Protein 9GN5 (pdb70)

B-factor: mean 66.84, std 16.95, range [38.08, 142.39]

InterPro domains:
  IPR006091 Acyl-CoA dehydrogenase/oxidase, middle domain [PF02770] (150-243)
  IPR009075 Acyl-CoA dehydrogenase/oxidase, C-terminal [PF00441] (276-408)
  IPR009100 Acyl-CoA dehydrogenase/oxidase, N-terminal and middle domain superfamily [SSF56645] (39-253)
  IPR013786 Acyl-CoA dehydrogenase/oxidase, N-terminal [PF02771] (40-125)
  IPR036250 Acyl-CoA dehydrogenase-like, C-terminal [SSF47203] (275-408)
  IPR037069 Acyl-CoA dehydrogenase/oxidase, N-terminal domain superfamily [G3DSA:1.10.540.10] (30-146)
  IPR046373 Acyl-CoA oxidase/dehydrogenase, middle domain superfamily [G3DSA:2.40.110.10] (147-255)

Sequence (532 aa):
TSFLEQLYVGRFRWDLIHPFPRQDEADRRVGDEVIAQLRQLIEDRVDPDVVDREARLPDGLVDELQKHGFLKARLGAEFGGLGLSHMNLFRLIEAAASWSVPVALVMAIENSVGVGPMHAHLPAGPLRDLVEARLRAGTVSGTADTEPAGAANHRRFTTATPTEDGTGYLLNGEKLHVGNAPIAEVLIVSASVVEDGVEHRRMFIVDTDSPGLRITARHEFMGVKGFPNGGMVFDNVFVPNERMVTAVAMVIVGRRLHMIVAPSLAIARQCLGWSREFVRARSIDGRPLGEYEEIQRRLAESAADVFAIEAIAEWSLLCWYEQSAAKNIGSVLGWRVAERTMSLLAGEGYETASSKSARGAARPFPLERALRDVRNFRISGGIDFQLDYWTSTIAIFTYYYPDPDNLAEIEANQVDLDSLVGSGLSERNERHLRHAAEQARKFSRLCRELSQRYPDLAALSEHERKLILIGQLSNELLAVALVLARAARLAGDGQDRAQALADVFCTGAGHRIADIWHQLAEEETPDYRSAAA

Solvent-accessible surface area: 24248 Å² total; per-residue (Å²): 126,16,1,1,51,24,0,2,17,3,82,19,63,3,90,57,1,47,99,1,35,108,22,94,138,53,40,103,146,74,1,69,119,15,16,61,98,0,98,127,9,1,92,114,94,4,79,19,33,52,5,16,145,117,34,143,21,48,139,28,2,30,93,30,1,29,151,86,3,3,5,16,0,98,22,28,93,139,12,46,13,61,50,7,39,53,10,1,0,4,30,0,0,14,1,0,6,30,80,6,7,8,0,0,10,0,0,0,20,3,7,5,13,0,2,5,31,9,18,79,111,11,78,100,28,90,16,61,90,46,4,26,49,47,3,142,88,20,5,12,0,0,58,0,52,40,8,79,62,27,56,64,58,161,116,19,97,1,49,1,63,83,26,190,107,46,73,1,29,52,0,47,23,92,1,56,86,4,10,0,2,51,64,10,74,2,0,5,0,15,0,1,3,89,86,162,76,78,48,62,88,91,85,0,2,2,21,36,123,18,121,20,17,115,97,95,39,195,40,113,74,113,3,7,48,12,23,16,10,0,2,4,44,3,69,83,0,92,2,40,63,80,33,39,30,122,110,104,33,35,64,32,24,0,47,0,2,33,5,0,0,0,0,4,0,7,0,93,64,0,15,33,26,1,76,85,6,9,162,69,102,64,86,140,80,113,61,19,27,86,60,114,91,25,89,129,72,32,34,64,3,8,0,9,9,9,2,0,27,0,1,1,30,28,3,16,48,111,160,63,9,23,39,5,0,0,9,12,0,0,34,6,0,75,64,0,0,71,40,0,29,73,19,2,56,58,22,0,177,42,58,11,30,48,0,68,93,145,66,23,92,34,56,32,24,0,26,34,6,34,42,5,0,74,34,0,35,90,48,33,23,67,22,110,44,18,12,25,80,27,0,12,114,13,0,0,60,60,2,48,119,77,5,154,13,57,81,34,4,142,68,69,105,43,85,68,115,50,10,114,55,18,59,15,42,147,117,0,65,124,36,1,97,93,4,4,56,37,0,7,92,0,0,93,24,0,43,106,17,11,114,172,34,124,86,56,66,41,1,31,131,70,97,168,68,0,24,6,0,0,66,0,0,15,22,0,0,7,6,0,0,0,0,0,20,0,4,72,16,16,66,74,65,86,118,151,3,29,59,24,0,26,47,7,4,53,23,0,36,127,55,12,59,78,8,58,145,70,16,79,98,177,159,97,91,101,125,189,76,87,92,122

Secondary structure (DSSP, 8-state):
--HHHHHHTT---HHHHSSPP---HHHHHHHHHHHHHHHHHHHHH--HHHHHHHTBPPTTHHHHHHHTTTTSTTS-GGGT-----HHHHHHHHHHHHTT-HHHHHHHHHHHHTSHHHHGGGSPSSHHHHHHHHHHHH---EEEE---TT-TT-SS---EEEEPTTSSEEEEEEEEEEEETGGG-SEEEEEEEEEETTEEEEEEEEEETT-TTEEEEEE---SS-TB--EEEEEEEEEEEEGGGB---THHHHHHHIIIIIHHHHHHHHHHHHHHHHHHHH-EETTEEGGGSHHHHHHHHHHHHHHHHHHHHHHHHHH--HHHHHHHHHHHHHHHHHHHHHHHHHHHHHHS-HHHHHHTT-S----HHHHHHHHGGGGTTTS-HHHHHHHHHHHHTGGGTSS--TTHHHHHTT----GGGSS----HHHHHHHHHHHHHHHHHHHHHHHHHHH-S-HHHHTT-HHHHHHHHHHHHHHHHHHHHHHHHHHHHHTT-THHHHHHHHHHHHHHHHHHHHHHHHT--S---HHHHH-

Radius of gyration: 24.47 Å; Cα contacts (8 Å, |Δi|>4): 900; chains: 1; bounding box: 73×55×64 Å

Nearest PDB structures (foldseek):
  2vig-assembly1_A  TM=8.887E-01  e=1.364E-17  Homo sapiens
  7y0a-assembly1_A  TM=8.589E-01  e=2.409E-17  Homo sapiens
  5lnx-assembly2_E  TM=8.420E-01  e=1.489E-17  Bacillus subtilis subsp. subtilis str. 168
  3oib-assembly1_A  TM=8.433E-01  e=7.635E-16  Mycolicibacterium smegmatis MC2 155
  3r7k-assembly1_D  TM=8.119E-01  e=5.150E-16  Mycobacteroides abscessus ATCC 19977

Foldseek 3Di:
DDQLLCLLQLFRPLVQCPLPDDDDPVLVVLLVVVLVVVCVLCVVQPDQQCCQVVLAHDPCSLVVCQVCQLLLACPDVLLPHVNHALLSLLVSLLSVLLRHNLRSLQSLQSHQVFLNVVLVVFDDDDQSVVSSVCSSVGFGEWEFQAAPVGNPDPDDPFAWEADPVRFWTFTFGKGFFIFCLVVGQWYFYWHWYQDPHRTDIWTFTGGCPFPQKDQPDFDDALASRRGGTTMIGRDRRTGGPSRIGPDCQSVLSSLSSNFQSSLLSLLVLLLVLLCVLQQPDADPPHRNCVDPVSVLLSLLSLLLSLLSVLLSSCSRVHGLSSLLSLLSRLVSSLVSLVSSCVRNPPLLCDALVRCVVVVHPDSRRSNNSNSHSNVSCPPPHHNLVSLLCCCLVSSCVCCLVHHPVVVCLVVLDFCLVVLPDFQADPLLNVLVSVLSSLSSVLSNLSNVLSVVDNDSVVSSVVSLLSSLSSVLSSLSSSLSSLSSNLSNVVVVPDPVSNSSSSSSSVVSVVSNVVSVVVNPPPDDDPVVVVVD

Structure (mmCIF, N/CA/C/O backbone):
data_9GN5
#
_entry.id   9GN5
#
_cell.length_a   131.240
_cell.length_b   147.950
_cell.length_c   67.240
_cell.angle_alpha   90.00
_cell.angle_beta   90.00
_cell.angle_gamma   90.00
#
_symmetry.space_group_name_H-M   'C 2 2 2'
#
loop_
_entity.id
_entity.type
_entity.pdbx_description
1 polymer EpxF
2 non-polymer 'FLAVIN-ADENINE DINUCLEOTIDE'
3 non-polymer 'SULFATE ION'
4 non-polymer GLYCEROL
5 water water
#
loop_
_atom_site.group_PDB
_atom_site.id
_atom_site.type_symbol
_atom_site.label_atom_id
_atom_site.label_alt_id
_atom_site.label_comp_id
_atom_site.label_asym_id
_atom_site.label_entity_id
_atom_site.label_seq_id
_atom_site.pdbx_PDB_ins_code
_atom_site.Cartn_x
_atom_site.Cartn_y
_atom_site.Cartn_z
_atom_site.occupancy
_atom_site.B_iso_or_equiv
_atom_site.auth_seq_id
_atom_site.auth_comp_id
_atom_site.auth_asym_id
_atom_site.auth_atom_id
_atom_site.pdbx_PDB_model_num
ATOM 1 N N . THR A 1 8 ? 25.747 69.919 -10.126 1.00 80.45 7 THR A N 1
ATOM 2 C CA . THR A 1 8 ? 24.823 68.743 -10.249 1.00 82.76 7 THR A CA 1
ATOM 3 C C . THR A 1 8 ? 25.512 67.514 -9.628 1.00 74.78 7 THR A C 1
ATOM 4 O O . THR A 1 8 ? 26.557 67.704 -8.978 1.00 70.64 7 THR A O 1
ATOM 8 N N . SER A 1 9 ? 24.943 66.313 -9.792 1.00 71.10 8 SER A N 1
ATOM 9 C CA . SER A 1 9 ? 25.330 65.073 -9.061 1.00 68.59 8 SER A CA 1
ATOM 10 C C . SER A 1 9 ? 26.004 64.069 -10.004 1.00 65.89 8 SER A C 1
ATOM 11 O O . SER A 1 9 ? 25.391 63.724 -11.025 1.00 65.34 8 SER A O 1
ATOM 14 N N . PHE A 1 10 ? 27.203 63.591 -9.650 1.00 63.90 9 PHE A N 1
ATOM 15 C CA . PHE A 1 10 ? 27.999 62.621 -10.450 1.00 63.93 9 PHE A CA 1
ATOM 16 C C . PHE A 1 10 ? 27.248 61.289 -10.575 1.00 66.06 9 PHE A C 1
ATOM 17 O O . PHE A 1 10 ? 27.146 60.769 -11.704 1.00 69.92 9 PHE A O 1
ATOM 25 N N . LEU A 1 11 ? 26.775 60.750 -9.446 1.00 65.35 10 LEU A N 1
ATOM 26 C CA . LEU A 1 11 ? 26.095 59.427 -9.360 1.00 66.20 10 LEU A CA 1
ATOM 27 C C . LEU A 1 11 ? 24.742 59.498 -10.076 1.00 64.68 10 LEU A C 1
ATOM 28 O O . LEU A 1 11 ? 24.385 58.514 -10.752 1.00 61.43 10 LEU A O 1
ATOM 33 N N . GLU A 1 12 ? 24.026 60.617 -9.923 1.00 65.07 11 GLU A N 1
ATOM 34 C CA . GLU A 1 12 ? 22.736 60.897 -10.610 1.00 69.62 11 GLU A CA 1
ATOM 35 C C . GLU A 1 12 ? 22.941 60.827 -12.129 1.00 69.20 11 GLU A C 1
ATOM 36 O O . GLU A 1 12 ? 22.087 60.232 -12.812 1.00 68.00 11 GLU A O 1
ATOM 42 N N . GLN A 1 13 ? 24.035 61.415 -12.627 1.00 71.90 12 GLN A N 1
ATOM 43 C CA . GLN A 1 13 ? 24.424 61.398 -14.065 1.00 72.14 12 GLN A CA 1
ATOM 44 C C . GLN A 1 13 ? 24.824 59.972 -14.464 1.00 67.07 12 GLN A C 1
ATOM 45 O O . GLN A 1 13 ? 24.486 59.556 -15.590 1.00 67.44 12 GLN A O 1
ATOM 51 N N . LEU A 1 14 ? 25.524 59.261 -13.574 1.00 63.11 13 LEU A N 1
ATOM 52 C CA . LEU A 1 14 ? 25.998 57.868 -13.796 1.00 64.48 13 LEU A CA 1
ATOM 53 C C . LEU A 1 14 ? 24.794 56.962 -14.079 1.00 64.50 13 LEU A C 1
ATOM 54 O O . LEU A 1 14 ? 24.907 56.106 -14.978 1.00 63.89 13 LEU A O 1
ATOM 59 N N . TYR A 1 15 ? 23.680 57.167 -13.367 1.00 65.14 14 TYR A N 1
ATOM 60 C CA . TYR A 1 15 ? 22.435 56.362 -13.491 1.00 66.47 14 TYR A CA 1
ATOM 61 C C . TYR A 1 15 ? 21.888 56.440 -14.924 1.00 68.39 14 TYR A C 1
ATOM 62 O O . TYR A 1 15 ? 21.290 55.442 -15.372 1.00 65.31 14 TYR A O 1
ATOM 71 N N . VAL A 1 16 ? 22.089 57.569 -15.618 1.00 68.95 15 VAL A N 1
ATOM 72 C CA . VAL A 1 16 ? 21.637 57.781 -17.030 1.00 70.57 15 VAL A CA 1
ATOM 73 C C . VAL A 1 16 ? 22.825 57.604 -17.991 1.00 69.23 15 VAL A C 1
ATOM 74 O O . VAL A 1 16 ? 22.703 58.020 -19.160 1.00 66.59 15 VAL A O 1
ATOM 78 N N . GLY A 1 17 ? 23.924 57.004 -17.517 1.00 70.09 16 GLY A N 1
ATOM 79 C CA . GLY A 1 17 ? 25.024 56.481 -18.352 1.00 70.10 16 GLY A CA 1
ATOM 80 C C . GLY A 1 17 ? 26.075 57.521 -18.705 1.00 70.35 16 GLY A C 1
ATOM 81 O O . GLY A 1 17 ? 26.952 57.194 -19.535 1.00 64.46 16 GLY A O 1
ATOM 82 N N . ARG A 1 18 ? 26.002 58.718 -18.111 1.00 70.80 17 ARG A N 1
ATOM 83 C CA . ARG A 1 18 ? 27.005 59.805 -18.286 1.00 72.01 17 ARG A CA 1
ATOM 84 C C . ARG A 1 18 ? 28.125 59.626 -17.255 1.00 71.07 17 ARG A C 1
ATOM 85 O O . ARG A 1 18 ? 27.806 59.512 -16.053 1.00 77.64 17 ARG A O 1
ATOM 93 N N . PHE A 1 19 ? 29.383 59.614 -17.708 1.00 68.64 18 PHE A N 1
ATOM 94 C CA . PHE A 1 19 ? 30.594 59.569 -16.848 1.00 68.66 18 PHE A CA 1
ATOM 95 C C . PHE A 1 19 ? 31.175 60.984 -16.735 1.00 67.75 18 PHE A C 1
ATOM 96 O O . PHE A 1 19 ? 31.949 61.399 -17.620 1.00 68.35 18 PHE A O 1
ATOM 104 N N . ARG A 1 20 ? 30.801 61.701 -15.669 1.00 69.83 19 ARG A N 1
ATOM 105 C CA . ARG A 1 20 ? 31.147 63.130 -15.447 1.00 69.11 19 ARG A CA 1
ATOM 106 C C . ARG A 1 20 ? 32.495 63.231 -14.729 1.00 67.41 19 ARG A C 1
ATOM 107 O O . ARG A 1 20 ? 32.515 63.593 -13.535 1.00 68.28 19 ARG A O 1
ATOM 115 N N . TRP A 1 21 ? 33.577 62.937 -15.454 1.00 64.80 20 TRP A N 1
ATOM 116 C CA . TRP A 1 21 ? 34.982 63.140 -15.013 1.00 63.89 20 TRP A CA 1
ATOM 117 C C . TRP A 1 21 ? 35.186 64.603 -14.598 1.00 64.90 20 TRP A C 1
ATOM 118 O O . TRP A 1 21 ? 35.928 64.839 -13.623 1.00 63.50 20 TRP A O 1
ATOM 129 N N . ASP A 1 22 ? 34.534 65.534 -15.306 1.00 63.95 21 ASP A N 1
ATOM 130 C CA . ASP A 1 22 ? 34.677 67.006 -15.129 1.00 63.79 21 ASP A CA 1
ATOM 131 C C . ASP A 1 22 ? 34.145 67.444 -13.755 1.00 62.65 21 ASP A C 1
ATOM 132 O O . ASP A 1 22 ? 34.633 68.475 -13.256 1.00 63.08 21 ASP A O 1
ATOM 137 N N . LEU A 1 23 ? 33.197 66.709 -13.161 1.00 60.79 22 LEU A N 1
ATOM 138 C CA . LEU A 1 23 ? 32.583 67.066 -11.850 1.00 60.10 22 LEU A CA 1
ATOM 139 C C . LEU A 1 23 ? 33.497 66.648 -10.690 1.00 60.72 22 LEU A C 1
ATOM 140 O O . LEU A 1 23 ? 33.346 67.231 -9.601 1.00 64.06 22 LEU A O 1
ATOM 145 N N . ILE A 1 24 ? 34.397 65.681 -10.900 1.00 60.51 23 ILE A N 1
ATOM 146 C CA . ILE A 1 24 ? 35.227 65.070 -9.814 1.00 62.31 23 ILE A CA 1
ATOM 147 C C . ILE A 1 24 ? 36.726 65.320 -10.047 1.00 59.43 23 ILE A C 1
ATOM 148 O O . ILE A 1 24 ? 37.507 64.942 -9.159 1.00 57.26 23 ILE A O 1
ATOM 153 N N . HIS A 1 25 ? 37.118 65.941 -11.166 1.00 62.38 24 HIS A N 1
ATOM 154 C CA . HIS A 1 25 ? 38.536 66.231 -11.522 1.00 64.28 24 HIS A CA 1
ATOM 155 C C . HIS A 1 25 ? 38.716 67.728 -11.770 1.00 63.29 24 HIS A C 1
ATOM 156 O O . HIS A 1 25 ? 38.025 68.291 -12.614 1.00 65.27 24 HIS A O 1
ATOM 163 N N . PRO A 1 26 ? 39.648 68.424 -11.074 1.00 62.01 25 PRO A N 1
ATOM 164 C CA . PRO A 1 26 ? 40.520 67.814 -10.067 1.00 62.58 25 PRO A CA 1
ATOM 165 C C . PRO A 1 26 ? 39.791 67.470 -8.759 1.00 60.59 25 PRO A C 1
ATOM 166 O O . PRO A 1 26 ? 38.977 68.258 -8.319 1.00 62.22 25 PRO A O 1
ATOM 170 N N . PHE A 1 27 ? 40.106 66.308 -8.178 1.00 59.25 26 PHE A N 1
ATOM 171 C CA . PHE A 1 27 ? 39.549 65.825 -6.887 1.00 57.64 26 PHE A CA 1
ATOM 172 C C . PHE A 1 27 ? 39.868 66.852 -5.804 1.00 56.97 26 PHE A C 1
ATOM 173 O O . PHE A 1 27 ? 40.981 67.368 -5.751 1.00 56.06 26 PHE A O 1
ATOM 181 N N . PRO A 1 28 ? 38.904 67.202 -4.923 1.00 55.01 27 PRO A N 1
ATOM 182 C CA . PRO A 1 28 ? 39.167 68.170 -3.859 1.00 56.70 27 PRO A CA 1
ATOM 183 C C . PRO A 1 28 ? 40.141 67.627 -2.802 1.00 55.78 27 PRO A C 1
ATOM 184 O O . PRO A 1 28 ? 40.364 66.430 -2.760 1.00 55.39 27 PRO A O 1
ATOM 188 N N . ARG A 1 29 ? 40.712 68.529 -2.000 1.00 57.90 28 ARG A N 1
ATOM 189 C CA . ARG A 1 29 ? 41.572 68.210 -0.830 1.00 58.06 28 ARG A CA 1
ATOM 190 C C . ARG A 1 29 ? 41.173 69.130 0.326 1.00 55.92 28 ARG A C 1
ATOM 191 O O . ARG A 1 29 ? 40.815 70.291 0.055 1.00 55.23 28 ARG A O 1
ATOM 199 N N . GLN A 1 30 ? 41.223 68.629 1.563 1.00 53.31 29 GLN A N 1
ATOM 200 C CA . GLN A 1 30 ? 40.849 69.410 2.770 1.00 55.95 29 GLN A CA 1
ATOM 201 C C . GLN A 1 30 ? 41.754 70.644 2.866 1.00 58.55 29 GLN A C 1
ATOM 202 O O . GLN A 1 30 ? 42.962 70.527 2.573 1.00 59.32 29 GLN A O 1
ATOM 208 N N . ASP A 1 31 ? 41.172 71.783 3.243 1.00 61.04 30 ASP A N 1
ATOM 209 C CA . ASP A 1 31 ? 41.894 73.049 3.533 1.00 60.38 30 ASP A CA 1
ATOM 210 C C . ASP A 1 31 ? 42.925 72.772 4.634 1.00 61.38 30 ASP A C 1
ATOM 211 O O . ASP A 1 31 ? 42.549 72.158 5.652 1.00 62.75 30 ASP A O 1
ATOM 216 N N . GLU A 1 32 ? 44.172 73.204 4.424 1.00 60.12 31 GLU A N 1
ATOM 217 C CA . GLU A 1 32 ? 45.340 72.887 5.291 1.00 61.08 31 GLU A CA 1
ATOM 218 C C . GLU A 1 32 ? 45.103 73.437 6.704 1.00 56.91 31 GLU A C 1
ATOM 219 O O . GLU A 1 32 ? 45.381 72.702 7.670 1.00 52.74 31 GLU A O 1
ATOM 225 N N . ALA A 1 33 ? 44.587 74.665 6.822 1.00 58.10 32 ALA A N 1
ATOM 226 C CA . ALA A 1 33 ? 44.252 75.312 8.115 1.00 61.15 32 ALA A CA 1
ATOM 227 C C . ALA A 1 33 ? 43.182 74.487 8.842 1.00 60.43 32 ALA A C 1
ATOM 228 O O . ALA A 1 33 ? 43.363 74.228 10.046 1.00 59.93 32 ALA A O 1
ATOM 230 N N . ASP A 1 34 ? 42.125 74.079 8.130 1.00 59.16 33 ASP A N 1
ATOM 231 C CA . ASP A 1 34 ? 41.027 73.232 8.673 1.00 60.30 33 ASP A CA 1
ATOM 232 C C . ASP A 1 34 ? 41.606 71.899 9.170 1.00 59.72 33 ASP A C 1
ATOM 233 O O . ASP A 1 34 ? 41.232 71.483 10.284 1.00 57.95 33 ASP A O 1
ATOM 238 N N . ARG A 1 35 ? 42.481 71.259 8.383 1.00 59.31 34 ARG A N 1
ATOM 239 C CA . ARG A 1 35 ? 43.090 69.942 8.726 1.00 62.61 34 ARG A CA 1
ATOM 240 C C . ARG A 1 35 ? 43.944 70.077 9.993 1.00 60.85 34 ARG A C 1
ATOM 241 O O . ARG A 1 35 ? 43.895 69.155 10.830 1.00 62.94 34 ARG A O 1
ATOM 249 N N . ARG A 1 36 ? 44.705 71.167 10.125 1.00 60.20 35 ARG A N 1
ATOM 250 C CA . ARG A 1 36 ? 45.563 71.427 11.314 1.00 62.95 35 ARG A CA 1
ATOM 251 C C . ARG A 1 36 ? 44.672 71.610 12.551 1.00 61.24 35 ARG A C 1
ATOM 252 O O . ARG A 1 36 ? 45.098 71.189 13.638 1.00 60.92 35 ARG A O 1
ATOM 260 N N . VAL A 1 37 ? 43.474 72.186 12.399 1.00 62.96 36 VAL A N 1
ATOM 261 C CA . VAL A 1 37 ? 42.477 72.314 13.507 1.00 65.78 36 VAL A CA 1
ATOM 262 C C . VAL A 1 37 ? 42.015 70.903 13.900 1.00 65.42 36 VAL A C 1
ATOM 263 O O . VAL A 1 37 ? 41.917 70.636 15.116 1.00 66.74 36 VAL A O 1
ATOM 267 N N . GLY A 1 38 ? 41.758 70.037 12.912 1.00 59.63 37 GLY A N 1
ATOM 268 C CA . GLY A 1 38 ? 41.465 68.604 13.115 1.00 60.13 37 GLY A CA 1
ATOM 269 C C . GLY A 1 38 ? 42.566 67.906 13.901 1.00 63.09 37 GLY A C 1
ATOM 270 O O . GLY A 1 38 ? 42.245 67.263 14.923 1.00 65.67 37 GLY A O 1
ATOM 271 N N . ASP A 1 39 ? 43.819 68.042 13.449 1.00 62.70 38 ASP A N 1
ATOM 272 C CA . ASP A 1 39 ? 45.031 67.430 14.063 1.00 63.02 38 ASP A CA 1
ATOM 273 C C . ASP A 1 39 ? 45.059 67.703 15.573 1.00 63.65 38 ASP A C 1
ATOM 274 O O . ASP A 1 39 ? 45.355 66.762 16.335 1.00 60.13 38 ASP A O 1
ATOM 279 N N . GLU A 1 40 ? 44.777 68.946 15.981 1.00 65.85 39 GLU A N 1
ATOM 280 C CA . GLU A 1 40 ? 44.835 69.406 17.397 1.00 66.08 39 GLU A CA 1
ATOM 281 C C . GLU A 1 40 ? 43.743 68.704 18.214 1.00 63.48 39 GLU A C 1
ATOM 282 O O . GLU A 1 40 ? 44.068 68.167 19.290 1.00 57.81 39 GLU A O 1
ATOM 288 N N . VAL A 1 41 ? 42.502 68.700 17.718 1.00 62.70 40 VAL A N 1
ATOM 289 C CA . VAL A 1 41 ? 41.320 68.114 18.422 1.00 63.92 40 VAL A CA 1
ATOM 290 C C . VAL A 1 41 ? 41.510 66.595 18.528 1.00 62.46 40 VAL A C 1
ATOM 291 O O . VAL A 1 41 ? 41.201 66.039 19.602 1.00 64.30 40 VAL A O 1
ATOM 295 N N . ILE A 1 42 ? 42.004 65.953 17.462 1.00 63.08 41 ILE A N 1
ATOM 296 C CA . ILE A 1 42 ? 42.239 64.478 17.401 1.00 60.32 41 ILE A CA 1
ATOM 297 C C . ILE A 1 42 ? 43.273 64.099 18.469 1.00 61.98 41 ILE A C 1
ATOM 298 O O . ILE A 1 42 ? 43.026 63.117 19.197 1.00 64.76 41 ILE A O 1
ATOM 303 N N . ALA A 1 43 ? 44.370 64.856 18.563 1.00 59.38 42 ALA A N 1
ATOM 304 C CA . ALA A 1 43 ? 45.447 64.678 19.567 1.00 61.16 42 ALA A CA 1
ATOM 305 C C . ALA A 1 43 ? 44.854 64.709 20.983 1.00 61.88 42 ALA A C 1
ATOM 306 O O . ALA A 1 43 ? 45.265 63.873 21.813 1.00 61.29 42 ALA A O 1
ATOM 308 N N . GLN A 1 44 ? 43.919 65.630 21.244 1.00 63.95 43 GLN A N 1
ATOM 309 C CA . GLN A 1 44 ? 43.264 65.811 22.570 1.00 66.11 43 GLN A CA 1
ATOM 310 C C . GLN A 1 44 ? 42.415 64.579 22.904 1.00 63.49 43 GLN A C 1
ATOM 311 O O . GLN A 1 44 ? 42.506 64.103 24.052 1.00 67.94 43 GLN A O 1
ATOM 317 N N . LEU A 1 45 ? 41.611 64.099 21.950 1.00 60.53 44 LEU A N 1
ATOM 318 C CA . LEU A 1 45 ? 40.719 62.921 22.133 1.00 60.70 44 LEU A CA 1
ATOM 319 C C . LEU A 1 45 ? 41.573 61.685 22.434 1.00 58.39 44 LEU A C 1
ATOM 320 O O . LEU A 1 45 ? 41.253 60.972 23.403 1.00 52.72 44 LEU A O 1
ATOM 325 N N . ARG A 1 46 ? 42.621 61.454 21.636 1.00 61.75 45 ARG A N 1
ATOM 326 C CA . ARG A 1 46 ? 43.552 60.302 21.786 1.00 64.71 45 ARG A CA 1
ATOM 327 C C . ARG A 1 46 ? 44.139 60.299 23.204 1.00 65.30 45 ARG A C 1
ATOM 328 O O . ARG A 1 46 ? 44.125 59.231 23.832 1.00 68.88 45 ARG A O 1
ATOM 336 N N . GLN A 1 47 ? 44.612 61.450 23.693 1.00 65.45 46 GLN A N 1
ATOM 337 C CA . GLN A 1 47 ? 45.133 61.621 25.079 1.00 69.63 46 GLN A CA 1
ATOM 338 C C . GLN A 1 47 ? 44.075 61.120 26.072 1.00 66.88 46 GLN A C 1
ATOM 339 O O . GLN A 1 47 ? 44.426 60.316 26.957 1.00 63.13 46 GLN A O 1
ATOM 345 N N . LEU A 1 48 ? 42.824 61.556 25.898 1.00 66.21 47 LEU A N 1
ATOM 346 C CA . LEU A 1 48 ? 41.691 61.290 26.826 1.00 65.30 47 LEU A CA 1
ATOM 347 C C . LEU A 1 48 ? 41.366 59.789 26.863 1.00 64.35 47 LEU A C 1
ATOM 348 O O . LEU A 1 48 ? 41.422 59.209 27.966 1.00 65.13 47 LEU A O 1
ATOM 353 N N . ILE A 1 49 ? 41.033 59.189 25.713 1.00 60.32 48 ILE A N 1
ATOM 354 C CA . ILE A 1 49 ? 40.509 57.790 25.622 1.00 61.61 48 ILE A CA 1
ATOM 355 C C . ILE A 1 49 ? 41.632 56.784 25.918 1.00 60.62 48 ILE A C 1
ATOM 356 O O . ILE A 1 49 ? 41.331 55.758 26.559 1.00 58.04 48 ILE A O 1
ATOM 361 N N . GLU A 1 50 ? 42.871 57.056 25.489 1.00 59.29 49 GLU A N 1
ATOM 362 C CA . GLU A 1 50 ? 44.039 56.163 25.734 1.00 61.24 49 GLU A CA 1
ATOM 363 C C . GLU A 1 50 ? 44.344 56.110 27.237 1.00 60.79 49 GLU A C 1
ATOM 364 O O . GLU A 1 50 ? 44.861 55.075 27.692 1.00 66.34 49 GLU A O 1
ATOM 370 N N . ASP A 1 51 ? 44.034 57.178 27.975 1.00 60.49 50 ASP A N 1
ATOM 371 C CA . ASP A 1 51 ? 44.213 57.249 29.450 1.00 65.06 50 ASP A CA 1
ATOM 372 C C . ASP A 1 51 ? 43.108 56.437 30.140 1.00 64.16 50 ASP A C 1
ATOM 373 O O . ASP A 1 51 ? 43.439 55.648 31.042 1.00 66.87 50 ASP A O 1
ATOM 378 N N . ARG A 1 52 ? 41.851 56.613 29.720 1.00 61.70 51 ARG A N 1
ATOM 379 C CA . ARG A 1 52 ? 40.653 56.202 30.503 1.00 65.56 51 ARG A CA 1
ATOM 380 C C . ARG A 1 52 ? 40.026 54.914 29.951 1.00 62.24 51 ARG A C 1
ATOM 381 O O . ARG A 1 52 ? 39.285 54.272 30.718 1.00 64.18 51 ARG A O 1
ATOM 389 N N . VAL A 1 53 ? 40.311 54.536 28.699 1.00 62.50 52 VAL A N 1
ATOM 390 C CA . VAL A 1 53 ? 39.678 53.361 28.023 1.00 61.55 52 VAL A CA 1
ATOM 391 C C . VAL A 1 53 ? 40.746 52.301 27.720 1.00 60.32 52 VAL A C 1
ATOM 392 O O . VAL A 1 53 ? 41.750 52.640 27.060 1.00 53.62 52 VAL A O 1
ATOM 396 N N . ASP A 1 54 ? 40.524 51.072 28.201 1.00 58.66 53 ASP A N 1
ATOM 397 C CA . ASP A 1 54 ? 41.236 49.836 27.775 1.00 56.86 53 ASP A CA 1
ATOM 398 C C . ASP A 1 54 ? 40.295 49.062 26.854 1.00 54.31 53 ASP A C 1
ATOM 399 O O . ASP A 1 54 ? 39.348 48.440 27.330 1.00 54.12 53 ASP A O 1
ATOM 404 N N . PRO A 1 55 ? 40.508 49.084 25.515 1.00 53.39 54 PRO A N 1
ATOM 405 C CA . PRO A 1 55 ? 39.545 48.515 24.569 1.00 54.20 54 PRO A CA 1
ATOM 406 C C . PRO A 1 55 ? 39.277 47.013 24.762 1.00 56.11 54 PRO A C 1
ATOM 407 O O . PRO A 1 55 ? 38.154 46.597 24.552 1.00 63.85 54 PRO A O 1
ATOM 411 N N . ASP A 1 56 ? 40.305 46.245 25.137 1.00 57.79 55 ASP A N 1
ATOM 412 C CA . ASP A 1 56 ? 40.216 44.779 25.383 1.00 58.21 55 ASP A CA 1
ATOM 413 C C . ASP A 1 56 ? 39.277 44.517 26.567 1.00 55.41 55 ASP A C 1
ATOM 414 O O . ASP A 1 56 ? 38.421 43.620 26.444 1.00 53.61 55 ASP A O 1
ATOM 419 N N . VAL A 1 57 ? 39.428 45.276 27.659 1.00 53.73 56 VAL A N 1
ATOM 420 C CA . VAL A 1 57 ? 38.583 45.179 28.890 1.00 54.52 56 VAL A CA 1
ATOM 421 C C . VAL A 1 57 ? 37.132 45.531 28.530 1.00 55.50 56 VAL A C 1
ATOM 422 O O . VAL A 1 57 ? 36.219 44.828 29.011 1.00 53.56 56 VAL A O 1
ATOM 426 N N . VAL A 1 58 ? 36.933 46.574 27.717 1.00 54.92 57 VAL A N 1
ATOM 427 C CA . VAL A 1 58 ? 35.595 47.048 27.250 1.00 55.36 57 VAL A CA 1
ATOM 428 C C . VAL A 1 58 ? 34.912 45.918 26.469 1.00 54.92 57 VAL A C 1
ATOM 429 O O . VAL A 1 58 ? 33.685 45.754 26.621 1.00 59.26 57 VAL A O 1
ATOM 433 N N . ASP A 1 59 ? 35.678 45.171 25.669 1.00 52.63 58 ASP A N 1
ATOM 434 C CA . ASP A 1 59 ? 35.171 44.040 24.847 1.00 55.41 58 ASP A CA 1
ATOM 435 C C . ASP A 1 59 ? 34.858 42.840 25.753 1.00 57.89 58 ASP A C 1
ATOM 436 O O . ASP A 1 59 ? 33.765 42.261 25.595 1.00 56.07 58 ASP A O 1
ATOM 441 N N . ARG A 1 60 ? 35.775 42.486 26.663 1.00 59.49 59 ARG A N 1
ATOM 442 C CA . ARG A 1 60 ? 35.664 41.301 27.562 1.00 61.74 59 ARG A CA 1
ATOM 443 C C . ARG A 1 60 ? 34.501 41.479 28.548 1.00 58.30 59 ARG A C 1
ATOM 444 O O . ARG A 1 60 ? 33.837 40.474 28.846 1.00 59.61 59 ARG A O 1
ATOM 452 N N . GLU A 1 61 ? 34.282 42.697 29.053 1.00 58.77 60 GLU A N 1
ATOM 453 C CA . GLU A 1 61 ? 33.245 43.000 30.079 1.00 61.50 60 GLU A CA 1
ATOM 454 C C . GLU A 1 61 ? 31.971 43.546 29.417 1.00 56.47 60 GLU A C 1
ATOM 455 O O . GLU A 1 61 ? 30.957 43.672 30.128 1.00 57.98 60 GLU A O 1
ATOM 461 N N . ALA A 1 62 ? 32.021 43.860 28.118 1.00 55.51 61 ALA A N 1
ATOM 462 C CA . ALA A 1 62 ? 30.898 44.421 27.329 1.00 56.22 61 ALA A CA 1
ATOM 463 C C . ALA A 1 62 ? 30.335 45.663 28.031 1.00 57.00 61 ALA A C 1
ATOM 464 O O . ALA A 1 62 ? 29.101 45.818 28.067 1.00 53.65 61 ALA A O 1
ATOM 466 N N . ARG A 1 63 ? 31.214 46.517 28.558 1.00 58.31 62 ARG A N 1
ATOM 467 C CA . ARG A 1 63 ? 30.842 47.725 29.342 1.00 61.70 62 ARG A CA 1
ATOM 468 C C . ARG A 1 63 ? 31.910 48.807 29.144 1.00 59.58 62 ARG A C 1
ATOM 469 O O . ARG A 1 63 ? 33.111 48.465 29.146 1.00 55.30 62 ARG A O 1
ATOM 477 N N . LEU A 1 64 ? 31.478 50.059 28.973 1.00 57.25 63 LEU A N 1
ATOM 478 C CA . LEU A 1 64 ? 32.360 51.256 28.993 1.00 56.88 63 LEU A CA 1
ATOM 479 C C . LEU A 1 64 ? 32.710 51.576 30.443 1.00 56.54 63 LEU A C 1
ATOM 480 O O . LEU A 1 64 ? 31.915 51.319 31.344 1.00 52.58 63 LEU A O 1
ATOM 485 N N . PRO A 1 65 ? 33.903 52.149 30.718 1.00 58.31 64 PRO A N 1
ATOM 486 C CA . PRO A 1 65 ? 34.287 52.488 32.087 1.00 57.57 64 PRO A CA 1
ATOM 487 C C . PRO A 1 65 ? 33.446 53.670 32.586 1.00 58.26 64 PRO A C 1
ATOM 488 O O . PRO A 1 65 ? 33.162 54.555 31.797 1.00 54.39 64 PRO A O 1
ATOM 492 N N . ASP A 1 66 ? 33.055 53.638 33.863 1.00 62.85 65 ASP A N 1
ATOM 493 C CA . ASP A 1 66 ? 32.285 54.720 34.531 1.00 67.62 65 ASP A CA 1
ATOM 494 C C . ASP A 1 66 ? 33.068 56.033 34.401 1.00 68.13 65 ASP A C 1
ATOM 495 O O . ASP A 1 66 ? 34.288 56.017 34.659 1.00 72.15 65 ASP A O 1
ATOM 500 N N . GLY A 1 67 ? 32.395 57.112 33.984 1.00 66.66 66 GLY A N 1
ATOM 501 C CA . GLY A 1 67 ? 32.954 58.478 33.935 1.00 67.27 66 GLY A CA 1
ATOM 502 C C . GLY A 1 67 ? 33.341 58.923 32.532 1.00 66.58 66 GLY A C 1
ATOM 503 O O . GLY A 1 67 ? 33.605 60.131 32.362 1.00 65.60 66 GLY A O 1
ATOM 504 N N . LEU A 1 68 ? 33.384 58.011 31.554 1.00 63.41 67 LEU A N 1
ATOM 505 C CA . LEU A 1 68 ? 33.899 58.310 30.189 1.00 63.36 67 LEU A CA 1
ATOM 506 C C . LEU A 1 68 ? 32.984 59.321 29.489 1.00 65.02 67 LEU A C 1
ATOM 507 O O . LEU A 1 68 ? 33.516 60.306 28.939 1.00 65.94 67 LEU A O 1
ATOM 512 N N . VAL A 1 69 ? 31.671 59.069 29.490 1.00 65.31 68 VAL A N 1
ATOM 513 C CA . VAL A 1 69 ? 30.650 59.904 28.786 1.00 68.09 68 VAL A CA 1
ATOM 514 C C . VAL A 1 69 ? 30.706 61.334 29.341 1.00 70.83 68 VAL A C 1
ATOM 515 O O . VAL A 1 69 ? 30.600 62.280 28.533 1.00 73.33 68 VAL A O 1
ATOM 519 N N . ASP A 1 70 ? 30.870 61.476 30.662 1.00 72.96 69 ASP A N 1
ATOM 520 C CA . ASP A 1 70 ? 31.055 62.779 31.360 1.00 75.03 69 ASP A CA 1
ATOM 521 C C . ASP A 1 70 ? 32.268 63.504 30.770 1.00 71.45 69 ASP A C 1
ATOM 522 O O . ASP A 1 70 ? 32.106 64.647 30.317 1.00 72.21 69 ASP A O 1
ATOM 527 N N . GLU A 1 71 ? 33.432 62.850 30.777 1.00 67.81 70 GLU A N 1
ATOM 528 C CA . GLU A 1 71 ? 34.744 63.450 30.405 1.00 72.14 70 GLU A CA 1
ATOM 529 C C . GLU A 1 71 ? 34.713 63.863 28.926 1.00 68.93 70 GLU A C 1
ATOM 530 O O . GLU A 1 71 ? 35.242 64.948 28.606 1.00 66.13 70 GLU A O 1
ATOM 536 N N . LEU A 1 72 ? 34.107 63.037 28.067 1.00 68.40 71 LEU A N 1
ATOM 537 C CA . LEU A 1 72 ? 33.866 63.353 26.632 1.00 68.59 71 LEU A CA 1
ATOM 538 C C . LEU A 1 72 ? 32.998 64.614 26.538 1.00 70.80 71 LEU A C 1
ATOM 539 O O . LEU A 1 72 ? 33.317 65.487 25.703 1.00 73.75 71 LEU A O 1
ATOM 544 N N . GLN A 1 73 ? 31.955 64.704 27.371 1.00 69.05 72 GLN A N 1
ATOM 545 C CA . GLN A 1 73 ? 30.996 65.843 27.414 1.00 72.33 72 GLN A CA 1
ATOM 546 C C . GLN A 1 73 ? 31.732 67.127 27.829 1.00 73.55 72 GLN A C 1
ATOM 547 O O . GLN A 1 73 ? 31.530 68.162 27.161 1.00 70.82 72 GLN A O 1
ATOM 553 N N . LYS A 1 74 ? 32.559 67.058 28.879 1.00 73.37 73 LYS A N 1
ATOM 554 C CA . LYS A 1 74 ? 33.266 68.225 29.478 1.00 74.18 73 LYS A CA 1
ATOM 555 C C . LYS A 1 74 ? 34.237 68.856 28.469 1.00 73.78 73 LYS A C 1
ATOM 556 O O . LYS A 1 74 ? 34.500 70.062 28.605 1.00 75.32 73 LYS A O 1
ATOM 562 N N . HIS A 1 75 ? 34.763 68.077 27.516 1.00 75.44 74 HIS A N 1
ATOM 563 C CA . HIS A 1 75 ? 35.780 68.521 26.521 1.00 73.34 74 HIS A CA 1
ATOM 564 C C . HIS A 1 75 ? 35.137 68.776 25.150 1.00 67.60 74 HIS A C 1
ATOM 565 O O . HIS A 1 75 ? 35.894 68.993 24.184 1.00 63.45 74 HIS A O 1
ATOM 572 N N . GLY A 1 76 ? 33.801 68.755 25.065 1.00 65.33 75 GLY A N 1
ATOM 573 C CA . GLY A 1 76 ? 33.033 69.191 23.881 1.00 63.15 75 GLY A CA 1
ATOM 574 C C . GLY A 1 76 ? 33.014 68.163 22.757 1.00 62.11 75 GLY A C 1
ATOM 575 O O . GLY A 1 76 ? 32.670 68.547 21.623 1.00 62.68 75 GLY A O 1
ATOM 576 N N . PHE A 1 77 ? 33.339 66.900 23.044 1.00 56.73 76 PHE A N 1
ATOM 577 C CA . PHE A 1 77 ? 33.452 65.817 22.031 1.00 58.24 76 PHE A CA 1
ATOM 578 C C . PHE A 1 77 ? 32.061 65.274 21.668 1.00 57.78 76 PHE A C 1
ATOM 579 O O . PHE A 1 77 ? 31.941 64.617 20.616 1.00 59.52 76 PHE A O 1
ATOM 587 N N . LEU A 1 78 ? 31.046 65.543 22.498 1.00 59.45 77 LEU A N 1
ATOM 588 C CA . LEU A 1 78 ? 29.624 65.197 22.218 1.00 59.34 77 LEU A CA 1
ATOM 589 C C . LEU A 1 78 ? 28.903 66.402 21.598 1.00 59.43 77 LEU A C 1
ATOM 590 O O . LEU A 1 78 ? 27.692 66.284 21.337 1.00 59.96 77 LEU A O 1
ATOM 595 N N . LYS A 1 79 ? 29.621 67.508 21.365 1.00 60.75 78 LYS A N 1
ATOM 596 C CA . LYS A 1 79 ? 29.098 68.748 20.728 1.00 63.97 78 LYS A CA 1
ATOM 597 C C . LYS A 1 79 ? 30.136 69.276 19.728 1.00 62.85 78 LYS A C 1
ATOM 598 O O . LYS A 1 79 ? 30.313 70.507 19.646 1.00 62.64 78 LYS A O 1
ATOM 604 N N . ALA A 1 80 ? 30.770 68.370 18.977 1.00 62.93 79 ALA A N 1
ATOM 605 C CA . ALA A 1 80 ? 31.927 68.640 18.092 1.00 65.96 79 ALA A CA 1
ATOM 606 C C . ALA A 1 80 ? 31.557 69.635 16.982 1.00 64.87 79 ALA A C 1
ATOM 607 O O . ALA A 1 80 ? 32.437 70.432 16.602 1.00 66.88 79 ALA A O 1
ATOM 609 N N . ARG A 1 81 ? 30.318 69.599 16.479 1.00 62.58 80 ARG A N 1
ATOM 610 C CA . ARG A 1 81 ? 29.875 70.423 15.319 1.00 68.03 80 ARG A CA 1
ATOM 611 C C . ARG A 1 81 ? 29.120 71.679 15.781 1.00 70.02 80 ARG A C 1
ATOM 612 O O . ARG A 1 81 ? 28.781 72.504 14.905 1.00 77.80 80 ARG A O 1
ATOM 620 N N . LEU A 1 82 ? 28.876 71.836 17.086 1.00 67.56 81 LEU A N 1
ATOM 621 C CA . LEU A 1 82 ? 28.167 73.015 17.655 1.00 67.01 81 LEU A CA 1
ATOM 622 C C . LEU A 1 82 ? 29.160 74.171 17.828 1.00 68.24 81 LEU A C 1
ATOM 623 O O . LEU A 1 82 ? 30.377 73.902 17.905 1.00 64.22 81 LEU A O 1
ATOM 628 N N . GLY A 1 83 ? 28.651 75.408 17.873 1.00 70.99 82 GLY A N 1
ATOM 629 C CA . GLY A 1 83 ? 29.448 76.637 18.047 1.00 75.82 82 GLY A CA 1
ATOM 630 C C . GLY A 1 83 ? 29.891 76.825 19.490 1.00 82.13 82 GLY A C 1
ATOM 631 O O . GLY A 1 83 ? 29.455 76.030 20.349 1.00 82.29 82 GLY A O 1
ATOM 632 N N . ALA A 1 84 ? 30.723 77.843 19.745 1.00 90.73 83 ALA A N 1
ATOM 633 C CA . ALA A 1 84 ? 31.304 78.174 21.070 1.00 93.44 83 ALA A CA 1
ATOM 634 C C . ALA A 1 84 ? 30.184 78.511 22.064 1.00 93.69 83 ALA A C 1
ATOM 635 O O . ALA A 1 84 ? 30.348 78.211 23.264 1.00 97.33 83 ALA A O 1
ATOM 637 N N . GLU A 1 85 ? 29.106 79.132 21.572 1.00 87.56 84 GLU A N 1
ATOM 638 C CA . GLU A 1 85 ? 27.840 79.404 22.312 1.00 88.78 84 GLU A CA 1
ATOM 639 C C . GLU A 1 85 ? 27.447 78.199 23.181 1.00 86.32 84 GLU A C 1
ATOM 640 O O . GLU A 1 85 ? 27.126 78.417 24.365 1.00 96.24 84 GLU A O 1
ATOM 646 N N . PHE A 1 86 ? 27.476 76.983 22.624 1.00 80.56 85 PHE A N 1
ATOM 647 C CA . PHE A 1 86 ? 27.007 75.732 23.283 1.00 82.62 85 PHE A CA 1
ATOM 648 C C . PHE A 1 86 ? 28.169 74.981 23.950 1.00 81.30 85 PHE A C 1
ATOM 649 O O . PHE A 1 86 ? 27.933 73.866 24.455 1.00 84.83 85 PHE A O 1
ATOM 657 N N . GLY A 1 87 ? 29.372 75.563 23.971 1.00 81.53 86 GLY A N 1
ATOM 658 C CA . GLY A 1 87 ? 30.603 74.883 24.418 1.00 80.88 86 GLY A CA 1
ATOM 659 C C . GLY A 1 87 ? 31.007 73.782 23.451 1.00 77.71 86 GLY A C 1
ATOM 660 O O . GLY A 1 87 ? 31.509 72.735 23.918 1.00 78.69 86 GLY A O 1
ATOM 661 N N . GLY A 1 88 ? 30.788 74.013 22.151 1.00 72.02 87 GLY A N 1
ATOM 662 C CA . GLY A 1 88 ? 31.109 73.077 21.058 1.00 69.77 87 GLY A CA 1
ATOM 663 C C . GLY A 1 88 ? 32.417 73.440 20.375 1.00 72.49 87 GLY A C 1
ATOM 664 O O . GLY A 1 88 ? 32.900 74.574 20.581 1.00 76.57 87 GLY A O 1
ATOM 665 N N . LEU A 1 89 ? 32.963 72.513 19.582 1.00 68.39 88 LEU A N 1
ATOM 666 C CA . LEU A 1 89 ? 34.303 72.625 18.943 1.00 65.46 88 LEU A CA 1
ATOM 667 C C . LEU A 1 89 ? 34.171 73.178 17.517 1.00 63.39 88 LEU A C 1
ATOM 668 O O . LEU A 1 89 ? 35.215 73.488 16.919 1.00 62.79 88 LEU A O 1
ATOM 673 N N . GLY A 1 90 ? 32.944 73.292 16.996 1.00 63.75 89 GLY A N 1
ATOM 674 C CA . GLY A 1 90 ? 32.638 73.892 15.681 1.00 63.00 89 GLY A CA 1
ATOM 675 C C . GLY A 1 90 ? 33.446 73.265 14.556 1.00 61.13 89 GLY A C 1
ATOM 676 O O . GLY A 1 90 ? 33.927 74.016 13.685 1.00 58.22 89 GLY A O 1
ATOM 677 N N . LEU A 1 91 ? 33.580 71.935 14.560 1.00 61.14 90 LEU A N 1
ATOM 678 C CA . LEU A 1 91 ? 34.353 71.176 13.541 1.00 59.50 90 LEU A CA 1
ATOM 679 C C . LEU A 1 91 ? 33.556 71.101 12.233 1.00 56.58 90 LEU A C 1
ATOM 680 O O . LEU A 1 91 ? 32.316 70.996 12.292 1.00 56.61 90 LEU A O 1
ATOM 685 N N . SER A 1 92 ? 34.261 71.138 11.099 1.00 55.11 91 SER A N 1
ATOM 686 C CA . SER A 1 92 ? 33.745 70.762 9.757 1.00 54.45 91 SER A CA 1
ATOM 687 C C . SER A 1 92 ? 33.310 69.292 9.789 1.00 55.50 91 SER A C 1
ATOM 688 O O . SER A 1 92 ? 33.719 68.580 10.729 1.00 55.34 91 SER A O 1
ATOM 691 N N . HIS A 1 93 ? 32.509 68.861 8.810 1.00 59.03 92 HIS A N 1
ATOM 692 C CA . HIS A 1 93 ? 32.083 67.446 8.628 1.00 59.85 92 HIS A CA 1
ATOM 693 C C . HIS A 1 93 ? 33.326 66.560 8.483 1.00 58.26 92 HIS A C 1
ATOM 694 O O . HIS A 1 93 ? 33.390 65.516 9.161 1.00 58.16 92 HIS A O 1
ATOM 701 N N . MET A 1 94 ? 34.280 66.980 7.646 1.00 56.71 93 MET A N 1
ATOM 702 C CA . MET A 1 94 ? 35.545 66.246 7.374 1.00 56.16 93 MET A CA 1
ATOM 703 C C . MET A 1 94 ? 36.279 65.980 8.695 1.00 54.15 93 MET A C 1
ATOM 704 O O . MET A 1 94 ? 36.791 64.861 8.861 1.00 59.09 93 MET A O 1
ATOM 709 N N . ASN A 1 95 ? 36.310 66.957 9.606 1.00 50.07 94 ASN A N 1
ATOM 710 C CA . ASN A 1 95 ? 37.042 66.852 10.898 1.00 51.74 94 ASN A CA 1
ATOM 711 C C . ASN A 1 95 ? 36.241 66.006 11.896 1.00 51.22 94 ASN A C 1
ATOM 712 O O . ASN A 1 95 ? 36.889 65.288 12.681 1.00 56.21 94 ASN A O 1
ATOM 717 N N . LEU A 1 96 ? 34.903 66.074 11.882 1.00 48.67 95 LEU A N 1
ATOM 718 C CA . LEU A 1 96 ? 34.046 65.190 12.722 1.00 48.87 95 LEU A CA 1
ATOM 719 C C . LEU A 1 96 ? 34.324 63.735 12.329 1.00 48.11 95 LEU A C 1
ATOM 720 O O . LEU A 1 96 ? 34.597 62.919 13.229 1.00 50.08 95 LEU A O 1
ATOM 725 N N . PHE A 1 97 ? 34.264 63.438 11.028 1.00 47.80 96 PHE A N 1
ATOM 726 C CA . PHE A 1 97 ? 34.548 62.100 10.448 1.00 48.21 96 PHE A CA 1
ATOM 727 C C . PHE A 1 97 ? 35.902 61.600 10.962 1.00 50.30 96 PHE A C 1
ATOM 728 O O . PHE A 1 97 ? 35.980 60.446 11.417 1.00 51.38 96 PHE A O 1
ATOM 736 N N . ARG A 1 98 ? 36.927 62.454 10.894 1.00 52.06 97 ARG A N 1
ATOM 737 C CA . ARG A 1 98 ? 38.318 62.142 11.325 1.00 52.44 97 ARG A CA 1
ATOM 738 C C . ARG A 1 98 ? 38.346 61.915 12.840 1.00 53.62 97 ARG A C 1
ATOM 739 O O . ARG A 1 98 ? 39.122 61.048 13.291 1.00 52.03 97 ARG A O 1
ATOM 747 N N . LEU A 1 99 ? 37.533 62.665 13.591 1.00 53.61 98 LEU A N 1
ATOM 748 C CA . LEU A 1 99 ? 37.402 62.523 15.066 1.00 54.84 98 LEU A CA 1
ATOM 749 C C . LEU A 1 99 ? 36.831 61.137 15.391 1.00 52.95 98 LEU A C 1
ATOM 750 O O . LEU A 1 99 ? 37.385 60.469 16.284 1.00 52.02 98 LEU A O 1
ATOM 755 N N . ILE A 1 100 ? 35.777 60.719 14.679 1.00 50.13 99 ILE A N 1
ATOM 756 C CA . ILE A 1 100 ? 35.101 59.400 14.874 1.00 50.45 99 ILE A CA 1
ATOM 757 C C . ILE A 1 100 ? 36.082 58.289 14.476 1.00 50.74 99 ILE A C 1
ATOM 758 O O . ILE A 1 100 ? 36.218 57.320 15.254 1.00 50.26 99 ILE A O 1
ATOM 763 N N . GLU A 1 101 ? 36.739 58.435 13.319 1.00 49.52 100 GLU A N 1
ATOM 764 C CA . GLU A 1 101 ? 37.807 57.523 12.823 1.00 50.38 100 GLU A CA 1
ATOM 765 C C . GLU A 1 101 ? 38.855 57.333 13.927 1.00 49.89 100 GLU A C 1
ATOM 766 O O . GLU A 1 101 ? 39.186 56.173 14.227 1.00 50.18 100 GLU A O 1
ATOM 772 N N . ALA A 1 102 ? 39.342 58.430 14.516 1.00 49.24 101 ALA A N 1
ATOM 773 C CA . ALA A 1 102 ? 40.382 58.437 15.575 1.00 49.95 101 ALA A CA 1
ATOM 774 C C . ALA A 1 102 ? 39.892 57.642 16.793 1.00 51.89 101 ALA A C 1
ATOM 775 O O . ALA A 1 102 ? 40.690 56.865 17.348 1.00 54.42 101 ALA A O 1
ATOM 777 N N . ALA A 1 103 ? 38.627 57.828 17.185 1.00 49.91 102 ALA A N 1
ATOM 778 C CA . ALA A 1 103 ? 37.985 57.135 18.328 1.00 48.59 102 ALA A CA 1
ATOM 779 C C . ALA A 1 103 ? 37.837 55.643 18.007 1.00 47.97 102 ALA A C 1
ATOM 780 O O . ALA A 1 103 ? 38.174 54.814 18.876 1.00 49.74 102 ALA A O 1
ATOM 782 N N . ALA A 1 104 ? 37.364 55.326 16.797 1.00 47.86 103 ALA A N 1
ATOM 783 C CA . ALA A 1 104 ? 37.069 53.954 16.319 1.00 49.24 103 ALA A CA 1
ATOM 784 C C . ALA A 1 104 ? 38.352 53.115 16.256 1.00 50.25 103 ALA A C 1
ATOM 785 O O . ALA A 1 104 ? 38.261 51.897 16.483 1.00 47.83 103 ALA A O 1
ATOM 787 N N . SER A 1 105 ? 39.501 53.734 15.963 1.00 53.10 104 SER A N 1
ATOM 788 C CA . SER A 1 105 ? 40.822 53.053 15.872 1.00 53.85 104 SER A CA 1
ATOM 789 C C . SER A 1 105 ? 41.278 52.580 17.261 1.00 53.60 104 SER A C 1
ATOM 790 O O . SER A 1 105 ? 42.178 51.722 17.315 1.00 54.56 104 SER A O 1
ATOM 793 N N . TRP A 1 106 ? 40.680 53.110 18.335 1.00 53.12 105 TRP A N 1
ATOM 794 C CA . TRP A 1 106 ? 40.974 52.726 19.743 1.00 54.11 105 TRP A CA 1
ATOM 795 C C . TRP A 1 106 ? 39.870 51.804 20.276 1.00 54.87 105 TRP A C 1
ATOM 796 O O . TRP A 1 106 ? 40.188 50.657 20.639 1.00 59.14 105 TRP A O 1
ATOM 807 N N . SER A 1 107 ? 38.628 52.296 20.322 1.00 53.42 106 SER A N 1
ATOM 808 C CA . SER A 1 107 ? 37.432 51.564 20.819 1.00 51.69 106 SER A CA 1
ATOM 809 C C . SER A 1 107 ? 36.198 52.000 20.023 1.00 50.44 106 SER A C 1
ATOM 810 O O . SER A 1 107 ? 35.793 53.168 20.155 1.00 53.11 106 SER A O 1
ATOM 813 N N . VAL A 1 108 ? 35.627 51.088 19.232 1.00 47.15 107 VAL A N 1
ATOM 814 C CA . VAL A 1 108 ? 34.461 51.358 18.336 1.00 47.75 107 VAL A CA 1
ATOM 815 C C . VAL A 1 108 ? 33.275 51.819 19.183 1.00 47.04 107 VAL A C 1
ATOM 816 O O . VAL A 1 108 ? 32.647 52.819 18.851 1.00 46.23 107 VAL A O 1
ATOM 820 N N . PRO A 1 109 ? 32.928 51.135 20.300 1.00 48.61 108 PRO A N 1
ATOM 821 C CA . PRO A 1 109 ? 31.851 51.602 21.177 1.00 49.60 108 PRO A CA 1
ATOM 822 C C . PRO A 1 109 ? 31.914 53.109 21.477 1.00 50.83 108 PRO A C 1
ATOM 823 O O . PRO A 1 109 ? 30.902 53.763 21.322 1.00 54.16 108 PRO A O 1
ATOM 827 N N . VAL A 1 110 ? 33.090 53.618 21.864 1.00 50.94 109 VAL A N 1
ATOM 828 C CA . VAL A 1 110 ? 33.323 55.065 22.163 1.00 51.88 109 VAL A CA 1
ATOM 829 C C . VAL A 1 110 ? 32.959 55.877 20.914 1.00 50.27 109 VAL A C 1
ATOM 830 O O . VAL A 1 110 ? 32.221 56.868 21.051 1.00 53.02 109 VAL A O 1
ATOM 834 N N . ALA A 1 111 ? 33.455 55.457 19.746 1.00 48.41 110 ALA A N 1
ATOM 835 C CA . ALA A 1 111 ? 33.231 56.115 18.438 1.00 48.31 110 ALA A CA 1
ATOM 836 C C . ALA A 1 111 ? 31.730 56.183 18.131 1.00 50.29 110 ALA A C 1
ATOM 837 O O . ALA A 1 111 ? 31.274 57.259 17.694 1.00 53.09 110 ALA A O 1
ATOM 839 N N . LEU A 1 112 ? 30.995 55.086 18.353 1.00 50.22 111 LEU A N 1
ATOM 840 C CA . LEU A 1 112 ? 29.548 54.965 18.014 1.00 50.45 111 LEU A CA 1
ATOM 841 C C . LEU A 1 112 ? 28.720 55.905 18.898 1.00 48.33 111 LEU A C 1
ATOM 842 O O . LEU A 1 112 ? 27.786 56.532 18.363 1.00 49.41 111 LEU A O 1
ATOM 847 N N . VAL A 1 113 ? 29.044 55.998 20.191 1.00 47.21 112 VAL A N 1
ATOM 848 C CA . VAL A 1 113 ? 28.373 56.934 21.142 1.00 49.85 112 VAL A CA 1
ATOM 849 C C . VAL A 1 113 ? 28.555 58.361 20.604 1.00 50.32 112 VAL A C 1
ATOM 850 O O . VAL A 1 113 ? 27.544 59.077 20.462 1.00 50.62 112 VAL A O 1
ATOM 854 N N . MET A 1 114 ? 29.797 58.740 20.291 1.00 51.31 113 MET A N 1
ATOM 855 C CA . MET A 1 114 ? 30.156 60.083 19.759 1.00 51.77 113 MET A CA 1
ATOM 856 C C . MET A 1 114 ? 29.472 60.315 18.405 1.00 50.77 113 MET A C 1
ATOM 857 O O . MET A 1 114 ? 28.975 61.436 18.185 1.00 48.55 113 MET A O 1
ATOM 862 N N . ALA A 1 115 ? 29.449 59.300 17.537 1.00 49.81 114 ALA A N 1
ATOM 863 C CA . ALA A 1 115 ? 28.919 59.383 16.154 1.00 52.33 114 ALA A CA 1
ATOM 864 C C . ALA A 1 115 ? 27.422 59.718 16.188 1.00 52.18 114 ALA A C 1
ATOM 865 O O . ALA A 1 115 ? 27.016 60.652 15.471 1.00 53.82 114 ALA A O 1
ATOM 867 N N . ILE A 1 116 ? 26.640 58.992 16.994 1.00 54.14 115 ILE A N 1
ATOM 868 C CA . ILE A 1 116 ? 25.164 59.195 17.129 1.00 57.47 115 ILE A CA 1
ATOM 869 C C . ILE A 1 116 ? 24.907 60.634 17.596 1.00 56.07 115 ILE A C 1
ATOM 870 O O . ILE A 1 116 ? 24.115 61.336 16.940 1.00 55.17 115 ILE A O 1
ATOM 875 N N . GLU A 1 117 ? 25.572 61.049 18.677 1.00 56.14 116 GLU A N 1
ATOM 876 C CA . GLU A 1 117 ? 25.360 62.356 19.354 1.00 57.19 116 GLU A CA 1
ATOM 877 C C . GLU A 1 117 ? 25.654 63.508 18.382 1.00 58.72 116 GLU A C 1
ATOM 878 O O . GLU A 1 117 ? 24.876 64.487 18.379 1.00 57.47 116 GLU A O 1
ATOM 884 N N . ASN A 1 118 ? 26.718 63.385 17.578 1.00 54.94 117 ASN A N 1
ATOM 885 C CA . ASN A 1 118 ? 27.227 64.459 16.680 1.00 53.25 117 ASN A CA 1
ATOM 886 C C . ASN A 1 118 ? 26.577 64.370 15.288 1.00 55.13 117 ASN A C 1
ATOM 887 O O . ASN A 1 118 ? 26.895 65.239 14.454 1.00 58.90 117 ASN A O 1
ATOM 892 N N . SER A 1 119 ? 25.696 63.390 15.041 1.00 57.46 118 SER A N 1
ATOM 893 C CA . SER A 1 119 ? 25.085 63.111 13.709 1.00 59.14 118 SER A CA 1
ATOM 894 C C . SER A 1 119 ? 23.561 63.282 13.741 1.00 62.83 118 SER A C 1
ATOM 895 O O . SER A 1 119 ? 23.047 64.076 12.931 1.00 65.30 118 SER A O 1
ATOM 898 N N . VAL A 1 120 ? 22.869 62.533 14.608 1.00 62.81 119 VAL A N 1
ATOM 899 C CA . VAL A 1 120 ? 21.378 62.403 14.607 1.00 65.20 119 VAL A CA 1
ATOM 900 C C . VAL A 1 120 ? 20.796 62.734 15.989 1.00 67.92 119 VAL A C 1
ATOM 901 O O . VAL A 1 120 ? 19.572 62.558 16.153 1.00 72.63 119 VAL A O 1
ATOM 905 N N . GLY A 1 121 ? 21.615 63.202 16.938 1.00 64.39 120 GLY A N 1
ATOM 906 C CA . GLY A 1 121 ? 21.162 63.615 18.281 1.00 62.15 120 GLY A CA 1
ATOM 907 C C . GLY A 1 121 ? 20.362 64.906 18.223 1.00 63.97 120 GLY A C 1
ATOM 908 O O . GLY A 1 121 ? 20.127 65.403 17.100 1.00 61.69 120 GLY A O 1
ATOM 909 N N . VAL A 1 122 ? 19.958 65.435 19.384 1.00 62.81 121 VAL A N 1
ATOM 910 C CA . VAL A 1 122 ? 19.209 66.725 19.503 1.00 64.56 121 VAL A CA 1
ATOM 911 C C . VAL A 1 122 ? 20.149 67.888 19.159 1.00 65.48 121 VAL A C 1
ATOM 912 O O . VAL A 1 122 ? 19.639 68.932 18.707 1.00 71.27 121 VAL A O 1
ATOM 916 N N . GLY A 1 123 ? 21.461 67.716 19.369 1.00 65.57 122 GLY A N 1
ATOM 917 C CA . GLY A 1 123 ? 22.497 68.718 19.046 1.00 64.94 122 GLY A CA 1
ATOM 918 C C . GLY A 1 123 ? 22.468 69.107 17.570 1.00 67.20 122 GLY A C 1
ATOM 919 O O . GLY A 1 123 ? 22.222 70.263 17.236 1.00 69.82 122 GLY A O 1
ATOM 920 N N . PRO A 1 124 ? 22.740 68.160 16.644 1.00 67.34 123 PRO A N 1
ATOM 921 C CA . PRO A 1 124 ? 22.600 68.413 15.208 1.00 69.08 123 PRO A CA 1
ATOM 922 C C . PRO A 1 124 ? 21.216 68.934 14.785 1.00 69.45 123 PRO A C 1
ATOM 923 O O . PRO A 1 124 ? 21.160 69.754 13.892 1.00 72.80 123 PRO A O 1
ATOM 927 N N . MET A 1 125 ? 20.147 68.452 15.428 1.00 72.13 124 MET A N 1
ATOM 928 C CA . MET A 1 125 ? 18.735 68.798 15.098 1.00 77.08 124 MET A CA 1
ATOM 929 C C . MET A 1 125 ? 18.442 70.266 15.435 1.00 77.94 124 MET A C 1
ATOM 930 O O . MET A 1 125 ? 17.610 70.867 14.729 1.00 80.82 124 MET A O 1
ATOM 935 N N . HIS A 1 126 ? 19.081 70.802 16.482 1.00 81.32 125 HIS A N 1
ATOM 936 C CA . HIS A 1 126 ? 18.838 72.154 17.056 1.00 85.67 125 HIS A CA 1
ATOM 937 C C . HIS A 1 126 ? 18.595 73.192 15.953 1.00 85.66 125 HIS A C 1
ATOM 938 O O . HIS A 1 126 ? 17.598 73.937 16.054 1.00 85.20 125 HIS A O 1
ATOM 945 N N . ALA A 1 127 ? 19.485 73.244 14.956 1.00 87.93 126 ALA A N 1
ATOM 946 C CA . ALA A 1 127 ? 19.521 74.264 13.879 1.00 88.40 126 ALA A CA 1
ATOM 947 C C . ALA A 1 127 ? 18.232 74.237 13.046 1.00 87.23 126 ALA A C 1
ATOM 948 O O . ALA A 1 127 ? 17.844 75.310 12.547 1.00 84.91 126 ALA A O 1
ATOM 950 N N . HIS A 1 128 ? 17.602 73.065 12.896 1.00 87.36 127 HIS A N 1
ATOM 951 C CA . HIS A 1 128 ? 16.411 72.840 12.028 1.00 89.08 127 HIS A CA 1
ATOM 952 C C . HIS A 1 128 ? 15.125 73.252 12.756 1.00 82.49 127 HIS A C 1
ATOM 953 O O . HIS A 1 128 ? 14.178 73.667 12.065 1.00 82.04 127 HIS A O 1
ATOM 960 N N . LEU A 1 129 ? 15.088 73.126 14.088 1.00 80.64 128 LEU A N 1
ATOM 961 C CA . LEU A 1 129 ? 13.881 73.384 14.922 1.00 84.54 128 LEU A CA 1
ATOM 962 C C . LEU A 1 129 ? 13.448 74.841 14.773 1.00 86.30 128 LEU A C 1
ATOM 963 O O . LEU A 1 129 ? 14.289 75.737 14.724 1.00 85.34 128 LEU A O 1
ATOM 968 N N . PRO A 1 130 ? 12.126 75.121 14.690 1.00 87.43 129 PRO A N 1
ATOM 969 C CA . PRO A 1 130 ? 11.623 76.493 14.746 1.00 88.24 129 PRO A CA 1
ATOM 970 C C . PRO A 1 130 ? 11.627 77.017 16.189 1.00 92.54 129 PRO A C 1
ATOM 971 O O . PRO A 1 130 ? 11.553 76.208 17.102 1.00 97.94 129 PRO A O 1
ATOM 975 N N . ALA A 1 131 ? 11.720 78.341 16.356 1.00 89.78 130 ALA A N 1
ATOM 976 C CA . ALA A 1 131 ? 11.685 79.041 17.662 1.00 87.77 130 ALA A CA 1
ATOM 977 C C . ALA A 1 131 ? 10.434 78.608 18.435 1.00 89.73 130 ALA A C 1
ATOM 978 O O . ALA A 1 131 ? 9.351 78.531 17.818 1.00 86.08 130 ALA A O 1
ATOM 980 N N . GLY A 1 132 ? 10.586 78.328 19.734 1.00 86.54 131 GLY A N 1
ATOM 981 C CA . GLY A 1 132 ? 9.506 77.842 20.613 1.00 83.01 131 GLY A CA 1
ATOM 982 C C . GLY A 1 132 ? 10.058 77.183 21.874 1.00 84.40 131 GLY A C 1
ATOM 983 O O . GLY A 1 132 ? 11.262 77.225 22.122 1.00 85.59 131 GLY A O 1
ATOM 984 N N . PRO A 1 133 ? 9.196 76.552 22.705 1.00 84.49 132 PRO A N 1
ATOM 985 C CA . PRO A 1 133 ? 9.640 75.909 23.944 1.00 84.96 132 PRO A CA 1
ATOM 986 C C . PRO A 1 133 ? 10.609 74.735 23.718 1.00 82.49 132 PRO A C 1
ATOM 987 O O . PRO A 1 133 ? 11.573 74.631 24.459 1.00 75.95 132 PRO A O 1
ATOM 991 N N . LEU A 1 134 ? 10.328 73.887 22.720 1.00 83.38 133 LEU A N 1
ATOM 992 C CA . LEU A 1 134 ? 11.124 72.670 22.393 1.00 82.15 133 LEU A CA 1
ATOM 993 C C . LEU A 1 134 ? 12.577 73.067 22.116 1.00 79.10 133 LEU A C 1
ATOM 994 O O . LEU A 1 134 ? 13.486 72.417 22.668 1.00 84.53 133 LEU A O 1
ATOM 999 N N . ARG A 1 135 ? 12.771 74.081 21.273 1.00 78.70 134 ARG A N 1
ATOM 1000 C CA . ARG A 1 135 ? 14.105 74.604 20.875 1.00 78.88 134 ARG A CA 1
ATOM 1001 C C . ARG A 1 135 ? 14.826 75.146 22.115 1.00 76.27 134 ARG A C 1
ATOM 1002 O O . ARG A 1 135 ? 16.031 74.869 22.262 1.00 76.95 134 ARG A O 1
ATOM 1010 N N . ASP A 1 136 ? 14.108 75.873 22.978 1.00 75.33 135 ASP A N 1
ATOM 1011 C CA . ASP A 1 136 ? 14.637 76.423 24.257 1.00 78.34 135 ASP A CA 1
ATOM 1012 C C . ASP A 1 136 ? 15.104 75.266 25.148 1.00 75.66 135 ASP A C 1
ATOM 1013 O O . ASP A 1 136 ? 16.193 75.385 25.744 1.00 77.55 135 ASP A O 1
ATOM 1018 N N . LEU A 1 137 ? 14.314 74.189 25.224 1.00 74.25 136 LEU A N 1
ATOM 1019 C CA . LEU A 1 137 ? 14.601 72.989 26.058 1.00 74.24 136 LEU A CA 1
ATOM 1020 C C . LEU A 1 137 ? 15.881 72.299 25.563 1.00 71.09 136 LEU A C 1
ATOM 1021 O O . LEU A 1 137 ? 16.757 72.021 26.406 1.00 68.46 136 LEU A O 1
ATOM 1026 N N . VAL A 1 138 ? 15.978 72.026 24.257 1.00 68.09 137 VAL A N 1
ATOM 1027 C CA . VAL A 1 138 ? 17.152 71.348 23.625 1.00 68.83 137 VAL A CA 1
ATOM 1028 C C . VAL A 1 138 ? 18.412 72.177 23.911 1.00 71.29 137 VAL A C 1
ATOM 1029 O O . VAL A 1 138 ? 19.426 71.580 24.322 1.00 70.05 137 VAL A O 1
ATOM 1033 N N . GLU A 1 139 ? 18.341 73.499 23.710 1.00 72.91 138 GLU A N 1
ATOM 1034 C CA . GLU A 1 139 ? 19.449 74.456 23.985 1.00 73.90 138 GLU A CA 1
ATOM 1035 C C . GLU A 1 139 ? 19.874 74.339 25.452 1.00 72.44 138 GLU A C 1
ATOM 1036 O O . GLU A 1 139 ? 21.086 74.181 25.702 1.00 76.13 138 GLU A O 1
ATOM 1042 N N . ALA A 1 140 ? 18.911 74.419 26.376 1.00 70.75 139 ALA A N 1
ATOM 1043 C CA . ALA A 1 140 ? 19.122 74.321 27.841 1.00 71.51 139 ALA A CA 1
ATOM 1044 C C . ALA A 1 140 ? 19.835 73.005 28.169 1.00 70.83 139 ALA A C 1
ATOM 1045 O O . ALA A 1 140 ? 20.768 73.028 28.996 1.00 76.04 139 ALA A O 1
ATOM 1047 N N . ARG A 1 141 ? 19.407 71.910 27.531 1.00 69.49 140 ARG A N 1
ATOM 1048 C CA . ARG A 1 141 ? 19.975 70.545 27.705 1.00 70.27 140 ARG A CA 1
ATOM 1049 C C . ARG A 1 141 ? 21.407 70.504 27.156 1.00 67.56 140 ARG A C 1
ATOM 1050 O O . ARG A 1 141 ? 22.271 69.916 27.835 1.00 64.27 140 ARG A O 1
ATOM 1058 N N . LEU A 1 142 ? 21.642 71.107 25.983 1.00 69.70 141 LEU A N 1
ATOM 1059 C CA . LEU A 1 142 ? 22.954 71.105 25.275 1.00 69.52 141 LEU A CA 1
ATOM 1060 C C . LEU A 1 142 ? 23.993 71.892 26.085 1.00 71.99 141 LEU A C 1
ATOM 1061 O O . LEU A 1 142 ? 25.137 71.406 26.185 1.00 72.91 141 LEU A O 1
ATOM 1066 N N . ARG A 1 143 ? 23.614 73.053 26.635 1.00 76.99 142 ARG A N 1
ATOM 1067 C CA . ARG A 1 143 ? 24.461 73.868 27.551 1.00 77.36 142 ARG A CA 1
ATOM 1068 C C . ARG A 1 143 ? 24.818 73.036 28.790 1.00 77.70 142 ARG A C 1
ATOM 1069 O O . ARG A 1 143 ? 26.000 73.045 29.190 1.00 80.72 142 ARG A O 1
ATOM 1077 N N . ALA A 1 144 ? 23.828 72.344 29.366 1.00 73.74 143 ALA A N 1
ATOM 1078 C CA . ALA A 1 144 ? 23.962 71.490 30.571 1.00 76.24 143 ALA A CA 1
ATOM 1079 C C . ALA A 1 144 ? 24.782 70.234 30.248 1.00 74.53 143 ALA A C 1
ATOM 1080 O O . ALA A 1 144 ? 25.370 69.660 31.186 1.00 74.76 143 ALA A O 1
ATOM 1082 N N . GLY A 1 145 ? 24.810 69.825 28.974 1.00 71.70 144 GLY A N 1
ATOM 1083 C CA . GLY A 1 145 ? 25.415 68.561 28.514 1.00 70.47 144 GLY A CA 1
ATOM 1084 C C . GLY A 1 145 ? 24.393 67.438 28.547 1.00 69.64 144 GLY A C 1
ATOM 1085 O O . GLY A 1 145 ? 23.949 67.080 29.656 1.00 73.36 144 GLY A O 1
ATOM 1086 N N . THR A 1 146 ? 24.017 66.917 27.375 1.00 64.50 145 THR A N 1
ATOM 1087 C CA . THR A 1 146 ? 22.970 65.874 27.203 1.00 62.48 145 THR A CA 1
ATOM 1088 C C . THR A 1 146 ? 23.535 64.710 26.382 1.00 61.92 145 THR A C 1
ATOM 1089 O O . THR A 1 146 ? 24.532 64.916 25.660 1.00 68.40 145 THR A O 1
ATOM 1093 N N . VAL A 1 147 ? 22.924 63.532 26.514 1.00 57.70 146 VAL A N 1
ATOM 1094 C CA . VAL A 1 147 ? 23.135 62.355 25.621 1.00 56.96 146 VAL A CA 1
ATOM 1095 C C . VAL A 1 147 ? 21.784 62.015 24.989 1.00 53.80 146 VAL A C 1
ATOM 1096 O O . VAL A 1 147 ? 20.775 62.037 25.717 1.00 54.71 146 VAL A O 1
ATOM 1100 N N . SER A 1 148 ? 21.773 61.712 23.689 1.00 52.25 147 SER A N 1
ATOM 1101 C CA . SER A 1 148 ? 20.547 61.468 22.888 1.00 54.79 147 SER A CA 1
ATOM 1102 C C . SER A 1 148 ? 20.723 60.235 21.993 1.00 59.64 147 SER A C 1
ATOM 1103 O O . SER A 1 148 ? 21.873 59.765 21.824 1.00 59.01 147 SER A O 1
ATOM 1106 N N . GLY A 1 149 ? 19.600 59.733 21.469 1.00 60.51 148 GLY A N 1
ATOM 1107 C CA . GLY A 1 149 ? 19.524 58.611 20.516 1.00 60.46 148 GLY A CA 1
ATOM 1108 C C . GLY A 1 149 ? 18.263 58.697 19.676 1.00 59.88 148 GLY A C 1
ATOM 1109 O O . GLY A 1 149 ? 17.335 59.414 20.088 1.00 55.83 148 GLY A O 1
ATOM 1110 N N . THR A 1 150 ? 18.241 58.012 18.529 1.00 59.88 149 THR A N 1
ATOM 1111 C CA . THR A 1 150 ? 17.065 57.889 17.626 1.00 59.80 149 THR A CA 1
ATOM 1112 C C . THR A 1 150 ? 16.451 56.499 17.822 1.00 60.65 149 THR A C 1
ATOM 1113 O O . THR A 1 150 ? 17.167 55.509 17.579 1.00 58.94 149 THR A O 1
ATOM 1117 N N . ALA A 1 151 ? 15.191 56.437 18.266 1.00 58.58 150 ALA A N 1
ATOM 1118 C CA . ALA A 1 151 ? 14.432 55.189 18.519 1.00 57.96 150 ALA A CA 1
ATOM 1119 C C . ALA A 1 151 ? 13.390 54.998 17.411 1.00 59.51 150 ALA A C 1
ATOM 1120 O O . ALA A 1 151 ? 12.269 55.521 17.553 1.00 61.94 150 ALA A O 1
ATOM 1122 N N . ASP A 1 152 ? 13.756 54.277 16.346 1.00 59.94 151 ASP A N 1
ATOM 1123 C CA . ASP A 1 152 ? 12.921 54.092 15.128 1.00 60.28 151 ASP A CA 1
ATOM 1124 C C . ASP A 1 152 ? 12.514 52.618 14.984 1.00 63.54 151 ASP A C 1
ATOM 1125 O O . ASP A 1 152 ? 11.305 52.353 14.825 1.00 66.25 151 ASP A O 1
ATOM 1130 N N . THR A 1 153 ? 13.484 51.699 15.042 1.00 63.03 152 THR A N 1
ATOM 1131 C CA . THR A 1 153 ? 13.319 50.253 14.723 1.00 62.24 152 THR A CA 1
ATOM 1132 C C . THR A 1 153 ? 12.371 49.584 15.726 1.00 60.07 152 THR A C 1
ATOM 1133 O O . THR A 1 153 ? 12.523 49.832 16.935 1.00 59.74 152 THR A O 1
ATOM 1137 N N . GLU A 1 154 ? 11.450 48.753 15.224 1.00 62.87 153 GLU A N 1
ATOM 1138 C CA . GLU A 1 154 ? 10.460 47.977 16.022 1.00 61.87 153 GLU A CA 1
ATOM 1139 C C . GLU A 1 154 ? 10.659 46.486 15.755 1.00 61.76 153 GLU A C 1
ATOM 1140 O O . GLU A 1 154 ? 11.259 46.114 14.747 1.00 62.10 153 GLU A O 1
ATOM 1146 N N . PRO A 1 155 ? 10.168 45.588 16.644 1.00 63.17 154 PRO A N 1
ATOM 1147 C CA . PRO A 1 155 ? 10.250 44.142 16.412 1.00 62.93 154 PRO A CA 1
ATOM 1148 C C . PRO A 1 155 ? 9.734 43.690 15.033 1.00 64.21 154 PRO A C 1
ATOM 1149 O O . PRO A 1 155 ? 10.254 42.715 14.514 1.00 65.55 154 PRO A O 1
ATOM 1153 N N . ALA A 1 156 ? 8.741 44.399 14.480 1.00 62.74 155 ALA A N 1
ATOM 1154 C CA . ALA A 1 156 ? 8.135 44.143 13.149 1.00 65.25 155 ALA A CA 1
ATOM 1155 C C . ALA A 1 156 ? 9.217 44.142 12.060 1.00 65.75 155 ALA A C 1
ATOM 1156 O O . ALA A 1 156 ? 9.092 43.345 11.106 1.00 68.39 155 ALA A O 1
ATOM 1158 N N . GLY A 1 157 ? 10.228 45.007 12.197 1.00 65.03 156 GLY A N 1
ATOM 1159 C CA . GLY A 1 157 ? 11.334 45.163 11.233 1.00 64.26 156 GLY A CA 1
ATOM 1160 C C . GLY A 1 157 ? 11.504 46.612 10.806 1.00 64.89 156 GLY A C 1
ATOM 1161 O O . GLY A 1 157 ? 10.478 47.298 10.623 1.00 67.98 156 GLY A O 1
ATOM 1162 N N . ALA A 1 158 ? 12.753 47.060 10.643 1.00 61.89 157 ALA A N 1
ATOM 1163 C CA . ALA A 1 158 ? 13.107 48.454 10.284 1.00 62.66 157 ALA A CA 1
ATOM 1164 C C . ALA A 1 158 ? 12.654 48.761 8.849 1.00 59.98 157 ALA A C 1
ATOM 1165 O O . ALA A 1 158 ? 12.298 49.925 8.587 1.00 59.91 157 ALA A O 1
ATOM 1167 N N . ALA A 1 159 ? 12.651 47.757 7.964 1.00 57.59 158 ALA A N 1
ATOM 1168 C CA . ALA A 1 159 ? 12.387 47.905 6.511 1.00 62.75 158 ALA A CA 1
ATOM 1169 C C . ALA A 1 159 ? 10.894 48.150 6.240 1.00 66.08 158 ALA A C 1
ATOM 1170 O O . ALA A 1 159 ? 10.566 48.531 5.096 1.00 66.43 158 ALA A O 1
ATOM 1172 N N . ASN A 1 160 ? 10.022 47.939 7.233 1.00 68.68 159 ASN A N 1
ATOM 1173 C CA . ASN A 1 160 ? 8.577 48.292 7.162 1.00 69.68 159 ASN A CA 1
ATOM 1174 C C . ASN A 1 160 ? 8.438 49.795 6.884 1.00 73.65 159 ASN A C 1
ATOM 1175 O O . ASN A 1 160 ? 9.112 50.590 7.575 1.00 73.64 159 ASN A O 1
ATOM 1180 N N . HIS A 1 161 ? 7.602 50.161 5.906 1.00 75.73 160 HIS A N 1
ATOM 1181 C CA . HIS A 1 161 ? 7.232 51.565 5.578 1.00 78.87 160 HIS A CA 1
ATOM 1182 C C . HIS A 1 161 ? 6.452 52.178 6.751 1.00 75.52 160 HIS A C 1
ATOM 1183 O O . HIS A 1 161 ? 6.641 53.380 7.015 1.00 70.30 160 HIS A O 1
ATOM 1190 N N . ARG A 1 162 ? 5.623 51.379 7.433 1.00 70.87 161 ARG A N 1
ATOM 1191 C CA . ARG A 1 162 ? 4.789 51.812 8.589 1.00 72.02 161 ARG A CA 1
ATOM 1192 C C . ARG A 1 162 ? 5.577 51.683 9.899 1.00 71.81 161 ARG A C 1
ATOM 1193 O O . ARG A 1 162 ? 6.497 50.840 9.963 1.00 66.00 161 ARG A O 1
ATOM 1201 N N . ARG A 1 163 ? 5.205 52.490 10.900 1.00 70.16 162 ARG A N 1
ATOM 1202 C CA . ARG A 1 163 ? 5.609 52.334 12.325 1.00 70.32 162 ARG A CA 1
ATOM 1203 C C . ARG A 1 163 ? 4.352 52.056 13.155 1.00 70.93 162 ARG A C 1
ATOM 1204 O O . ARG A 1 163 ? 3.385 52.827 13.035 1.00 79.96 162 ARG A O 1
ATOM 1212 N N . PHE A 1 164 ? 4.379 50.990 13.958 1.00 68.73 163 PHE A N 1
ATOM 1213 C CA . PHE A 1 164 ? 3.221 50.467 14.729 1.00 69.27 163 PHE A CA 1
ATOM 1214 C C . PHE A 1 164 ? 3.149 51.156 16.097 1.00 66.51 163 PHE A C 1
ATOM 1215 O O . PHE A 1 164 ? 2.073 51.118 16.719 1.00 73.31 163 PHE A O 1
ATOM 1223 N N . THR A 1 165 ? 4.246 51.774 16.544 1.00 61.11 164 THR A N 1
ATOM 1224 C CA . THR A 1 165 ? 4.260 52.694 17.711 1.00 62.75 164 THR A CA 1
ATOM 1225 C C . THR A 1 165 ? 3.292 53.842 17.406 1.00 60.80 164 THR A C 1
ATOM 1226 O O . THR A 1 165 ? 3.522 54.550 16.409 1.00 61.98 164 THR A O 1
ATOM 1230 N N . THR A 1 166 ? 2.233 53.989 18.207 1.00 61.76 165 THR A N 1
ATOM 1231 C CA . THR A 1 166 ? 1.139 54.974 17.988 1.00 63.10 165 THR A CA 1
ATOM 1232 C C . THR A 1 166 ? 1.315 56.170 18.929 1.00 65.55 165 THR A C 1
ATOM 1233 O O . THR A 1 166 ? 1.834 55.977 20.044 1.00 66.24 165 THR A O 1
ATOM 1237 N N . ALA A 1 167 ? 0.897 57.354 18.474 1.00 66.51 166 ALA A N 1
ATOM 1238 C CA . ALA A 1 167 ? 0.774 58.594 19.274 1.00 65.83 166 ALA A CA 1
ATOM 1239 C C . ALA A 1 167 ? -0.671 59.092 19.175 1.00 66.55 166 ALA A C 1
ATOM 1240 O O . ALA A 1 167 ? -1.024 59.658 18.123 1.00 65.25 166 ALA A O 1
ATOM 1242 N N . THR A 1 168 ? -1.473 58.853 20.218 1.00 69.46 167 THR A N 1
ATOM 1243 C CA . THR A 1 168 ? -2.903 59.257 20.316 1.00 70.89 167 THR A CA 1
ATOM 1244 C C . THR A 1 168 ? -2.999 60.541 21.135 1.00 70.18 167 THR A C 1
ATOM 1245 O O . THR A 1 168 ? -2.404 60.624 22.208 1.00 68.93 167 THR A O 1
ATOM 1249 N N . PRO A 1 169 ? -3.737 61.578 20.670 1.00 70.24 168 PRO A N 1
ATOM 1250 C CA . PRO A 1 169 ? -3.890 62.814 21.438 1.00 68.43 168 PRO A CA 1
ATOM 1251 C C . PRO A 1 169 ? -4.661 62.568 22.742 1.00 64.64 168 PRO A C 1
ATOM 1252 O O . PRO A 1 169 ? -5.575 61.763 22.728 1.00 62.53 168 PRO A O 1
ATOM 1256 N N . THR A 1 170 ? -4.277 63.257 23.821 1.00 65.53 169 THR A N 1
ATOM 1257 C CA . THR A 1 170 ? -4.992 63.248 25.125 1.00 66.91 169 THR A CA 1
ATOM 1258 C C . THR A 1 170 ? -6.319 63.998 24.971 1.00 68.83 169 THR A C 1
ATOM 1259 O O . THR A 1 170 ? -6.410 64.872 24.082 1.00 67.10 169 THR A O 1
ATOM 1263 N N . GLU A 1 171 ? -7.299 63.669 25.816 1.00 71.62 170 GLU A N 1
ATOM 1264 C CA . GLU A 1 171 ? -8.664 64.262 25.804 1.00 72.32 170 GLU A CA 1
ATOM 1265 C C . GLU A 1 171 ? -8.567 65.784 25.973 1.00 73.18 170 GLU A C 1
ATOM 1266 O O . GLU A 1 171 ? -9.344 66.494 25.310 1.00 69.73 170 GLU A O 1
ATOM 1272 N N . ASP A 1 172 ? -7.635 66.260 26.808 1.00 72.74 171 ASP A N 1
ATOM 1273 C CA . ASP A 1 172 ? -7.479 67.698 27.169 1.00 71.23 171 ASP A CA 1
ATOM 1274 C C . ASP A 1 172 ? -6.597 68.423 26.139 1.00 70.82 171 ASP A C 1
ATOM 1275 O O . ASP A 1 172 ? -6.421 69.647 26.285 1.00 71.77 171 ASP A O 1
ATOM 1280 N N . GLY A 1 173 ? -6.038 67.697 25.163 1.00 69.84 172 GLY A N 1
ATOM 1281 C CA . GLY A 1 173 ? -5.384 68.259 23.964 1.00 69.00 172 GLY A CA 1
ATOM 1282 C C . GLY A 1 173 ? -4.026 68.889 24.242 1.00 70.35 172 GLY A C 1
ATOM 1283 O O . GLY A 1 173 ? -3.535 69.603 23.345 1.00 70.33 172 GLY A O 1
ATOM 1284 N N . THR A 1 174 ? -3.423 68.633 25.412 1.00 71.98 173 THR A N 1
ATOM 1285 C CA . THR A 1 174 ? -2.114 69.212 25.834 1.00 71.46 173 THR A CA 1
ATOM 1286 C C . THR A 1 174 ? -0.948 68.419 25.231 1.00 69.48 173 THR A C 1
ATOM 1287 O O . THR A 1 174 ? 0.115 69.033 25.012 1.00 70.86 173 THR A O 1
ATOM 1291 N N . GLY A 1 175 ? -1.125 67.114 24.997 1.00 68.47 174 GLY A N 1
ATOM 1292 C CA . GLY A 1 175 ? -0.056 66.231 24.491 1.00 65.73 174 GLY A CA 1
ATOM 1293 C C . GLY A 1 175 ? -0.588 64.938 23.898 1.00 63.44 174 GLY A C 1
ATOM 1294 O O . GLY A 1 175 ? -1.800 64.863 23.615 1.00 61.44 174 GLY A O 1
ATOM 1295 N N . TYR A 1 176 ? 0.299 63.954 23.719 1.00 62.58 175 TYR A N 1
ATOM 1296 C CA . TYR A 1 176 ? 0.012 62.638 23.091 1.00 61.87 175 TYR A CA 1
ATOM 1297 C C . TYR A 1 176 ? 0.432 61.503 24.031 1.00 59.72 175 TYR A C 1
ATOM 1298 O O . TYR A 1 176 ? 1.328 61.703 24.877 1.00 57.09 175 TYR A O 1
ATOM 1307 N N . LEU A 1 177 ? -0.211 60.342 23.874 1.00 60.33 176 LEU A N 1
ATOM 1308 C CA . LEU A 1 177 ? 0.146 59.071 24.556 1.00 59.06 176 LEU A CA 1
ATOM 1309 C C . LEU A 1 177 ? 0.857 58.152 23.560 1.00 58.53 176 LEU A C 1
ATOM 1310 O O . LEU A 1 177 ? 0.215 57.740 22.573 1.00 53.40 176 LEU A O 1
ATOM 1315 N N . LEU A 1 178 ? 2.134 57.858 23.816 1.00 60.17 177 LEU A N 1
ATOM 1316 C CA . LEU A 1 178 ? 2.959 56.942 22.988 1.00 60.70 177 LEU A CA 1
ATOM 1317 C C . LEU A 1 178 ? 2.793 55.510 23.508 1.00 60.85 177 LEU A C 1
ATOM 1318 O O . LEU A 1 178 ? 2.919 55.299 24.737 1.00 56.89 177 LEU A O 1
ATOM 1323 N N . ASN A 1 179 ? 2.495 54.580 22.595 1.00 58.53 178 ASN A N 1
ATOM 1324 C CA . ASN A 1 179 ? 2.352 53.126 22.865 1.00 58.66 178 ASN A CA 1
ATOM 1325 C C . ASN A 1 179 ? 3.075 52.351 21.761 1.00 57.83 178 ASN A C 1
ATOM 1326 O O . ASN A 1 179 ? 2.801 52.625 20.580 1.00 60.26 178 ASN A O 1
ATOM 1331 N N . GLY A 1 180 ? 3.965 51.429 22.140 1.00 60.26 179 GLY A N 1
ATOM 1332 C CA . GLY A 1 180 ? 4.726 50.585 21.199 1.00 61.51 179 GLY A CA 1
ATOM 1333 C C . GLY A 1 180 ? 6.046 50.115 21.784 1.00 61.52 179 GLY A C 1
ATOM 1334 O O . GLY A 1 180 ? 6.269 50.316 22.997 1.00 59.66 179 GLY A O 1
ATOM 1335 N N . GLU A 1 181 ? 6.887 49.510 20.941 1.00 60.44 180 GLU A N 1
ATOM 1336 C CA . GLU A 1 181 ? 8.196 48.916 21.317 1.00 63.23 180 GLU A CA 1
ATOM 1337 C C . GLU A 1 181 ? 9.262 49.362 20.313 1.00 63.38 180 GLU A C 1
ATOM 1338 O O . GLU A 1 181 ? 8.979 49.316 19.099 1.00 62.07 180 GLU A O 1
ATOM 1344 N N . LYS A 1 182 ? 10.436 49.765 20.806 1.00 62.24 181 LYS A N 1
ATOM 1345 C CA . LYS A 1 182 ? 11.624 50.080 19.970 1.00 62.15 181 LYS A CA 1
ATOM 1346 C C . LYS A 1 182 ? 12.739 49.090 20.315 1.00 59.29 181 LYS A C 1
ATOM 1347 O O . LYS A 1 182 ? 12.883 48.748 21.504 1.00 58.20 181 LYS A O 1
ATOM 1353 N N . LEU A 1 183 ? 13.477 48.645 19.295 1.00 61.64 182 LEU A N 1
ATOM 1354 C CA . LEU A 1 183 ? 14.502 47.572 19.379 1.00 62.20 182 LEU A CA 1
ATOM 1355 C C . LEU A 1 183 ? 15.847 48.126 18.893 1.00 58.90 182 LEU A C 1
ATOM 1356 O O . LEU A 1 183 ? 15.849 48.934 17.944 1.00 53.40 182 LEU A O 1
ATOM 1361 N N . HIS A 1 184 ? 16.938 47.722 19.547 1.00 56.87 183 HIS A N 1
ATOM 1362 C CA . HIS A 1 184 ? 18.343 47.944 19.112 1.00 56.34 183 HIS A CA 1
ATOM 1363 C C . HIS A 1 184 ? 18.672 49.442 19.038 1.00 54.21 183 HIS A C 1
ATOM 1364 O O . HIS A 1 184 ? 19.383 49.825 18.104 1.00 55.00 183 HIS A O 1
ATOM 1371 N N . VAL A 1 185 ? 18.207 50.255 19.990 1.00 54.74 184 VAL A N 1
ATOM 1372 C CA . VAL A 1 185 ? 18.373 51.742 19.958 1.00 55.33 184 VAL A CA 1
ATOM 1373 C C . VAL A 1 185 ? 19.748 52.117 20.532 1.00 52.87 184 VAL A C 1
ATOM 1374 O O . VAL A 1 185 ? 19.992 51.842 21.723 1.00 52.33 184 VAL A O 1
ATOM 1378 N N . GLY A 1 186 ? 20.600 52.742 19.712 1.00 50.19 185 GLY A N 1
ATOM 1379 C CA . GLY A 1 186 ? 21.934 53.234 20.109 1.00 52.11 185 GLY A CA 1
ATOM 1380 C C . GLY A 1 186 ? 21.838 54.337 21.153 1.00 53.99 185 GLY A C 1
ATOM 1381 O O . GLY A 1 186 ? 21.014 55.254 20.963 1.00 52.07 185 GLY A O 1
ATOM 1382 N N . ASN A 1 187 ? 22.630 54.225 22.227 1.00 54.88 186 ASN A N 1
ATOM 1383 C CA . ASN A 1 187 ? 22.778 55.217 23.330 1.00 55.12 186 ASN A CA 1
ATOM 1384 C C . ASN A 1 187 ? 21.597 55.144 24.307 1.00 55.86 186 ASN A C 1
ATOM 1385 O O . ASN A 1 187 ? 21.664 55.842 25.337 1.00 59.13 186 ASN A O 1
ATOM 1390 N N . ALA A 1 188 ? 20.573 54.329 24.033 1.00 54.34 187 ALA A N 1
ATOM 1391 C CA . ALA A 1 188 ? 19.312 54.290 24.814 1.00 56.74 187 ALA A CA 1
ATOM 1392 C C . ALA A 1 188 ? 19.613 54.161 26.309 1.00 57.24 187 ALA A C 1
ATOM 1393 O O . ALA A 1 188 ? 19.118 54.961 27.100 1.00 58.45 187 ALA A O 1
ATOM 1395 N N . PRO A 1 189 ? 20.440 53.185 26.757 1.00 55.61 188 PRO A N 1
ATOM 1396 C CA . PRO A 1 189 ? 20.680 52.983 28.189 1.00 53.83 188 PRO A CA 1
ATOM 1397 C C . PRO A 1 189 ? 21.379 54.145 28.917 1.00 53.21 188 PRO A C 1
ATOM 1398 O O . PRO A 1 189 ? 21.321 54.162 30.130 1.00 55.21 188 PRO A O 1
ATOM 1402 N N . ILE A 1 190 ? 22.026 55.060 28.186 1.00 54.29 189 ILE A N 1
ATOM 1403 C CA . ILE A 1 190 ? 22.752 56.236 28.762 1.00 54.62 189 ILE A CA 1
ATOM 1404 C C . ILE A 1 190 ? 22.087 57.551 28.326 1.00 54.32 189 ILE A C 1
ATOM 1405 O O . ILE A 1 190 ? 22.527 58.612 28.809 1.00 53.85 189 ILE A O 1
ATOM 1410 N N . ALA A 1 191 ? 21.073 57.490 27.456 1.00 55.75 190 ALA A N 1
ATOM 1411 C CA . ALA A 1 191 ? 20.404 58.669 26.855 1.00 54.81 190 ALA A CA 1
ATOM 1412 C C . ALA A 1 191 ? 19.563 59.392 27.914 1.00 54.21 190 ALA A C 1
ATOM 1413 O O . ALA A 1 191 ? 18.942 58.712 28.752 1.00 49.96 190 ALA A O 1
ATOM 1415 N N . GLU A 1 192 ? 19.564 60.727 27.878 1.00 57.95 191 GLU A N 1
ATOM 1416 C CA . GLU A 1 192 ? 18.665 61.595 28.684 1.00 61.86 191 GLU A CA 1
ATOM 1417 C C . GLU A 1 192 ? 17.378 61.841 27.886 1.00 62.97 191 GLU A C 1
ATOM 1418 O O . GLU A 1 192 ? 16.303 61.932 28.519 1.00 60.48 191 GLU A O 1
ATOM 1424 N N . VAL A 1 193 ? 17.494 61.925 26.554 1.00 61.19 192 VAL A N 1
ATOM 1425 C CA . VAL A 1 193 ? 16.383 62.256 25.610 1.00 61.88 192 VAL A CA 1
ATOM 1426 C C . VAL A 1 193 ? 16.502 61.361 24.368 1.00 58.65 192 VAL A C 1
ATOM 1427 O O . VAL A 1 193 ? 17.639 61.087 23.943 1.00 56.17 192 VAL A O 1
ATOM 1431 N N . LEU A 1 194 ? 15.367 60.924 23.811 1.00 57.49 193 LEU A N 1
ATOM 1432 C CA . LEU A 1 194 ? 15.310 60.080 22.586 1.00 59.06 193 LEU A CA 1
ATOM 1433 C C . LEU A 1 194 ? 14.385 60.731 21.554 1.00 57.59 193 LEU A C 1
ATOM 1434 O O . LEU A 1 194 ? 13.300 61.208 21.945 1.00 57.01 193 LEU A O 1
ATOM 1439 N N . ILE A 1 195 ? 14.820 60.751 20.291 1.00 55.72 194 ILE A N 1
ATOM 1440 C CA . ILE A 1 195 ? 13.991 61.105 19.102 1.00 57.49 194 ILE A CA 1
ATOM 1441 C C . ILE A 1 195 ? 13.237 59.838 18.682 1.00 57.87 194 ILE A C 1
ATOM 1442 O O . ILE A 1 195 ? 13.878 58.932 18.116 1.00 60.52 194 ILE A O 1
ATOM 1447 N N . VAL A 1 196 ? 11.934 59.777 18.972 1.00 57.31 195 VAL A N 1
ATOM 1448 C CA . VAL A 1 196 ? 11.073 58.570 18.789 1.00 58.50 195 VAL A CA 1
ATOM 1449 C C . VAL A 1 196 ? 10.179 58.777 17.562 1.00 58.60 195 VAL A C 1
ATOM 1450 O O . VAL A 1 196 ? 9.529 59.835 17.482 1.00 59.70 195 VAL A O 1
ATOM 1454 N N . SER A 1 197 ? 10.149 57.801 16.650 1.00 58.13 196 SER A N 1
ATOM 1455 C CA . SER A 1 197 ? 9.187 57.731 15.519 1.00 60.05 196 SER A CA 1
ATOM 1456 C C . SER A 1 197 ? 7.914 57.031 16.008 1.00 59.98 196 SER A C 1
ATOM 1457 O O . SER A 1 197 ? 8.040 55.996 16.691 1.00 59.30 196 SER A O 1
ATOM 1460 N N . ALA A 1 198 ? 6.744 57.591 15.686 1.00 60.97 197 ALA A N 1
ATOM 1461 C CA . ALA A 1 198 ? 5.414 57.070 16.081 1.00 62.15 197 ALA A CA 1
ATOM 1462 C C . ALA A 1 198 ? 4.350 57.574 15.101 1.00 62.30 197 ALA A C 1
ATOM 1463 O O . ALA A 1 198 ? 4.523 58.682 14.556 1.00 61.83 197 ALA A O 1
ATOM 1465 N N . SER A 1 199 ? 3.288 56.790 14.897 1.00 65.47 198 SER A N 1
ATOM 1466 C CA . SER A 1 199 ? 2.174 57.101 13.964 1.00 67.73 198 SER A CA 1
ATOM 1467 C C . SER A 1 199 ? 1.061 57.850 14.706 1.00 66.41 198 SER A C 1
ATOM 1468 O O . SER A 1 199 ? 0.663 57.394 15.794 1.00 58.80 198 SER A O 1
ATOM 1471 N N . VAL A 1 200 ? 0.573 58.919 14.092 1.00 71.83 199 VAL A N 1
ATOM 1472 C CA . VAL A 1 200 ? -0.584 59.682 14.626 1.00 75.48 199 VAL A CA 1
ATOM 1473 C C . VAL A 1 200 ? -1.711 59.450 13.623 1.00 82.02 199 VAL A C 1
ATOM 1474 O O . VAL A 1 200 ? -1.446 59.584 12.431 1.00 89.31 199 VAL A O 1
ATOM 1478 N N . VAL A 1 201 ? -2.903 59.079 14.079 1.00 87.11 200 VAL A N 1
ATOM 1479 C CA . VAL A 1 201 ? -4.012 58.881 13.105 1.00 92.91 200 VAL A CA 1
ATOM 1480 C C . VAL A 1 201 ? -4.833 60.166 13.080 1.00 93.79 200 VAL A C 1
ATOM 1481 O O . VAL A 1 201 ? -5.355 60.540 14.131 1.00 95.73 200 VAL A O 1
ATOM 1485 N N . GLU A 1 202 ? -4.909 60.816 11.921 1.00 100.67 201 GLU A N 1
ATOM 1486 C CA . GLU A 1 202 ? -5.670 62.082 11.831 1.00 104.38 201 GLU A CA 1
ATOM 1487 C C . GLU A 1 202 ? -6.894 61.865 10.935 1.00 117.82 201 GLU A C 1
ATOM 1488 O O . GLU A 1 202 ? -6.730 61.845 9.716 1.00 116.12 201 GLU A O 1
ATOM 1494 N N . ASP A 1 203 ? -8.075 61.711 11.535 1.00 121.53 202 ASP A N 1
ATOM 1495 C CA . ASP A 1 203 ? -9.326 61.499 10.761 1.00 122.71 202 ASP A CA 1
ATOM 1496 C C . ASP A 1 203 ? -9.169 60.390 9.711 1.00 118.14 202 ASP A C 1
ATOM 1497 O O . ASP A 1 203 ? -9.368 60.678 8.528 1.00 112.83 202 ASP A O 1
ATOM 1502 N N . GLY A 1 204 ? -8.734 59.203 10.132 1.00 116.84 203 GLY A N 1
ATOM 1503 C CA . GLY A 1 204 ? -8.648 58.024 9.248 1.00 114.86 203 GLY A CA 1
ATOM 1504 C C . GLY A 1 204 ? -7.349 57.861 8.472 1.00 115.42 203 GLY A C 1
ATOM 1505 O O . GLY A 1 204 ? -7.185 56.806 7.842 1.00 115.98 203 GLY A O 1
ATOM 1506 N N . VAL A 1 205 ? -6.430 58.824 8.518 1.00 118.56 204 VAL A N 1
ATOM 1507 C CA . VAL A 1 205 ? -5.167 58.608 7.753 1.00 116.30 204 VAL A CA 1
ATOM 1508 C C . VAL A 1 205 ? -3.975 58.615 8.713 1.00 111.62 204 VAL A C 1
ATOM 1509 O O . VAL A 1 205 ? -3.852 59.557 9.505 1.00 115.87 204 VAL A O 1
ATOM 1513 N N . GLU A 1 206 ? -3.148 57.573 8.625 1.00 105.30 205 GLU A N 1
ATOM 1514 C CA . GLU A 1 206 ? -1.933 57.384 9.455 1.00 97.23 205 GLU A CA 1
ATOM 1515 C C . GLU A 1 206 ? -0.859 58.373 9.010 1.00 91.88 205 GLU A C 1
ATOM 1516 O O . GLU A 1 206 ? -0.752 58.604 7.806 1.00 86.12 205 GLU A O 1
ATOM 1522 N N . HIS A 1 207 ? -0.076 58.893 9.957 1.00 89.24 206 HIS A N 1
ATOM 1523 C CA . HIS A 1 207 ? 1.023 59.840 9.642 1.00 91.53 206 HIS A CA 1
ATOM 1524 C C . HIS A 1 207 ? 2.221 59.577 10.556 1.00 88.66 206 HIS A C 1
ATOM 1525 O O . HIS A 1 207 ? 1.997 59.423 11.752 1.00 89.98 206 HIS A O 1
ATOM 1532 N N . ARG A 1 208 ? 3.431 59.507 9.989 1.00 86.05 207 ARG A N 1
ATOM 1533 C CA . ARG A 1 208 ? 4.694 59.303 10.754 1.00 82.40 207 ARG A CA 1
ATOM 1534 C C . ARG A 1 208 ? 5.154 60.652 11.318 1.00 74.99 207 ARG A C 1
ATOM 1535 O O . ARG A 1 208 ? 5.268 61.607 10.527 1.00 74.59 207 ARG A O 1
ATOM 1543 N N . ARG A 1 209 ? 5.403 60.718 12.630 1.00 71.42 208 ARG A N 1
ATOM 1544 C CA . ARG A 1 209 ? 5.864 61.941 13.343 1.00 74.32 208 ARG A CA 1
ATOM 1545 C C . ARG A 1 209 ? 7.034 61.591 14.267 1.00 68.53 208 ARG A C 1
ATOM 1546 O O . ARG A 1 209 ? 7.114 60.431 14.712 1.00 63.94 208 ARG A O 1
ATOM 1554 N N . MET A 1 210 ? 7.899 62.573 14.536 1.00 64.63 209 MET A N 1
ATOM 1555 C CA . MET A 1 210 ? 9.058 62.460 15.459 1.00 65.46 209 MET A CA 1
ATOM 1556 C C . MET A 1 210 ? 8.724 63.185 16.767 1.00 61.33 209 MET A C 1
ATOM 1557 O O . MET A 1 210 ? 8.132 64.277 16.703 1.00 59.65 209 MET A O 1
ATOM 1562 N N . PHE A 1 211 ? 9.084 62.586 17.905 1.00 57.04 210 PHE A N 1
ATOM 1563 C CA . PHE A 1 211 ? 8.810 63.105 19.270 1.00 60.26 210 PHE A CA 1
ATOM 1564 C C . PHE A 1 211 ? 10.112 63.118 20.077 1.00 59.32 210 PHE A C 1
ATOM 1565 O O . PHE A 1 211 ? 10.808 62.085 20.093 1.00 62.35 210 PHE A O 1
ATOM 1573 N N . ILE A 1 212 ? 10.419 64.250 20.721 1.00 59.76 211 ILE A N 1
ATOM 1574 C CA . ILE A 1 212 ? 11.603 64.431 21.615 1.00 60.23 211 ILE A CA 1
ATOM 1575 C C . ILE A 1 212 ? 11.193 64.012 23.033 1.00 56.64 211 ILE A C 1
ATOM 1576 O O . ILE A 1 212 ? 10.628 64.852 23.758 1.00 54.48 211 ILE A O 1
ATOM 1581 N N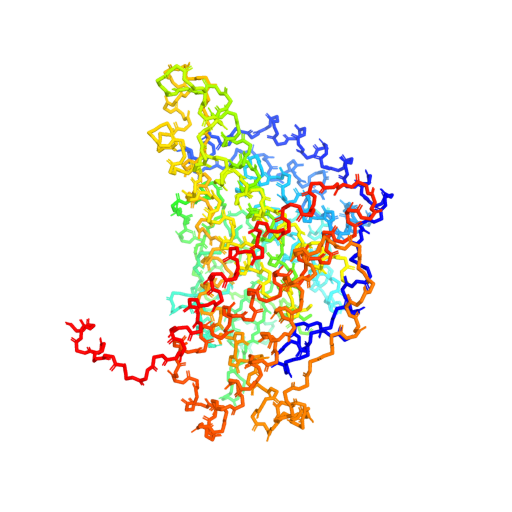 . VAL A 1 213 ? 11.470 62.759 23.408 1.00 53.62 212 VAL A N 1
ATOM 1582 C CA . VAL A 1 213 ? 10.966 62.125 24.663 1.00 53.71 212 VAL A CA 1
ATOM 1583 C C . VAL A 1 213 ? 12.118 61.975 25.663 1.00 54.23 212 VAL A C 1
ATOM 1584 O O . VAL A 1 213 ? 13.154 61.374 25.297 1.00 50.65 212 VAL A O 1
ATOM 1588 N N . ASP A 1 214 ? 11.922 62.484 26.885 1.00 54.30 213 ASP A N 1
ATOM 1589 C CA . ASP A 1 214 ? 12.822 62.255 28.046 1.00 54.40 213 ASP A CA 1
ATOM 1590 C C . ASP A 1 214 ? 12.764 60.767 28.410 1.00 52.77 213 ASP A C 1
ATOM 1591 O O . ASP A 1 214 ? 11.659 60.191 28.377 1.00 50.35 213 ASP A O 1
ATOM 1596 N N . THR A 1 215 ? 13.913 60.174 28.741 1.00 52.54 214 THR A N 1
ATOM 1597 C CA . THR A 1 215 ? 14.052 58.731 29.067 1.00 52.34 214 THR A CA 1
ATOM 1598 C C . THR A 1 215 ? 13.478 58.447 30.461 1.00 54.74 214 THR A C 1
ATOM 1599 O O . THR A 1 215 ? 13.197 57.267 30.736 1.00 57.97 214 THR A O 1
ATOM 1603 N N . ASP A 1 216 ? 13.298 59.481 31.294 1.00 55.48 215 ASP A N 1
ATOM 1604 C CA . ASP A 1 216 ? 12.768 59.356 32.680 1.00 58.71 215 ASP A CA 1
ATOM 1605 C C . ASP A 1 216 ? 11.238 59.512 32.683 1.00 57.59 215 ASP A C 1
ATOM 1606 O O . ASP A 1 216 ? 10.660 59.545 33.787 1.00 56.03 215 ASP A O 1
ATOM 1611 N N . SER A 1 217 ? 10.605 59.596 31.506 1.00 56.77 216 SER A N 1
ATOM 1612 C CA . SER A 1 217 ? 9.130 59.714 31.341 1.00 57.04 216 SER A CA 1
ATOM 1613 C C . SER A 1 217 ? 8.449 58.473 31.913 1.00 55.86 216 SER A C 1
ATOM 1614 O O . SER A 1 217 ? 8.771 57.357 31.512 1.00 57.60 216 SER A O 1
ATOM 1617 N N . PRO A 1 218 ? 7.503 58.614 32.873 1.00 57.02 217 PRO A N 1
ATOM 1618 C CA . PRO A 1 218 ? 6.746 57.467 33.379 1.00 56.81 217 PRO A CA 1
ATOM 1619 C C . PRO A 1 218 ? 6.056 56.684 32.249 1.00 57.00 217 PRO A C 1
ATOM 1620 O O . PRO A 1 218 ? 5.482 57.309 31.375 1.00 58.61 217 PRO A O 1
ATOM 1624 N N . GLY A 1 219 ? 6.148 55.350 32.287 1.00 56.04 218 GLY A N 1
ATOM 1625 C CA . GLY A 1 219 ? 5.602 54.440 31.259 1.00 57.51 218 GLY A CA 1
ATOM 1626 C C . GLY A 1 219 ? 6.636 54.069 30.205 1.00 57.17 218 GLY A C 1
ATOM 1627 O O . GLY A 1 219 ? 6.363 53.135 29.422 1.00 54.32 218 GLY A O 1
ATOM 1628 N N . LEU A 1 220 ? 7.765 54.785 30.154 1.00 58.52 219 LEU A N 1
ATOM 1629 C CA . LEU A 1 220 ? 8.940 54.430 29.313 1.00 59.52 219 LEU A CA 1
ATOM 1630 C C . LEU A 1 220 ? 9.836 53.498 30.135 1.00 60.41 219 LEU A C 1
ATOM 1631 O O . LEU A 1 220 ? 10.196 53.870 31.268 1.00 61.90 219 LEU A O 1
ATOM 1636 N N . ARG A 1 221 ? 10.155 52.322 29.594 1.00 63.63 220 ARG A N 1
ATOM 1637 C CA . ARG A 1 221 ? 10.950 51.281 30.292 1.00 69.05 220 ARG A CA 1
ATOM 1638 C C . ARG A 1 221 ? 12.015 50.739 29.337 1.00 66.52 220 ARG A C 1
ATOM 1639 O O . ARG A 1 221 ? 11.638 50.205 28.280 1.00 63.43 220 ARG A O 1
ATOM 1647 N N . ILE A 1 222 ? 13.290 50.910 29.698 1.00 68.03 221 ILE A N 1
ATOM 1648 C CA . ILE A 1 222 ? 14.455 50.268 29.019 1.00 72.47 221 ILE A CA 1
ATOM 1649 C C . ILE A 1 222 ? 14.509 48.806 29.477 1.00 73.37 221 ILE A C 1
ATOM 1650 O O . ILE A 1 222 ? 15.335 48.482 30.351 1.00 80.71 221 ILE A O 1
ATOM 1655 N N . THR A 1 223 ? 13.638 47.967 28.907 1.00 70.47 222 THR A N 1
ATOM 1656 C CA . THR A 1 223 ? 13.442 46.539 29.278 1.00 71.92 222 THR A CA 1
ATOM 1657 C C . THR A 1 223 ? 14.701 45.727 28.951 1.00 72.48 222 THR A C 1
ATOM 1658 O O . THR A 1 223 ? 15.101 44.916 29.805 1.00 78.55 222 THR A O 1
ATOM 1662 N N . ALA A 1 224 ? 15.296 45.943 27.772 1.00 68.73 223 ALA A N 1
ATOM 1663 C CA . ALA A 1 224 ? 16.432 45.158 27.229 1.00 64.53 223 ALA A CA 1
ATOM 1664 C C . ALA A 1 224 ? 17.694 46.023 27.139 1.00 64.80 223 ALA A C 1
ATOM 1665 O O . ALA A 1 224 ? 17.569 47.218 26.814 1.00 66.78 223 ALA A O 1
ATOM 1667 N N . ARG A 1 225 ? 18.859 45.424 27.412 1.00 60.86 224 ARG A N 1
ATOM 1668 C CA . ARG A 1 225 ? 20.200 45.976 27.072 1.00 58.67 224 ARG A CA 1
ATOM 1669 C C . ARG A 1 225 ? 20.870 44.990 26.105 1.00 53.05 224 ARG A C 1
ATOM 1670 O O . ARG A 1 225 ? 21.273 43.908 26.558 1.00 54.08 224 ARG A O 1
ATOM 1678 N N . HIS A 1 226 ? 20.948 45.347 24.818 1.00 49.90 225 HIS A N 1
ATOM 1679 C CA . HIS A 1 226 ? 21.354 44.451 23.700 1.00 52.29 225 HIS A CA 1
ATOM 1680 C C . HIS A 1 226 ? 22.878 44.311 23.640 1.00 53.97 225 HIS A C 1
ATOM 1681 O O . HIS A 1 226 ? 23.565 45.349 23.611 1.00 57.45 225 HIS A O 1
ATOM 1688 N N . GLU A 1 227 ? 23.370 43.069 23.597 1.00 52.46 226 GLU A N 1
ATOM 1689 C CA . GLU A 1 227 ? 24.787 42.715 23.322 1.00 51.66 226 GLU A CA 1
ATOM 1690 C C . GLU A 1 227 ? 24.826 41.938 22.003 1.00 51.69 226 GLU A C 1
ATOM 1691 O O . GLU A 1 227 ? 24.020 40.998 21.859 1.00 52.40 226 GLU A O 1
ATOM 1697 N N . PHE A 1 228 ? 25.714 42.330 21.083 1.00 49.45 227 PHE A N 1
ATOM 1698 C CA . PHE A 1 228 ? 25.854 41.744 19.723 1.00 49.48 227 PHE A CA 1
ATOM 1699 C C . PHE A 1 228 ? 27.220 41.059 19.583 1.00 47.73 227 PHE A C 1
ATOM 1700 O O . PHE A 1 228 ? 28.016 41.096 20.542 1.00 43.56 227 PHE A O 1
ATOM 1708 N N . MET A 1 229 ? 27.471 40.455 18.413 1.00 46.73 228 MET A N 1
ATOM 1709 C CA . MET A 1 229 ? 28.728 39.735 18.066 1.00 47.05 228 MET A 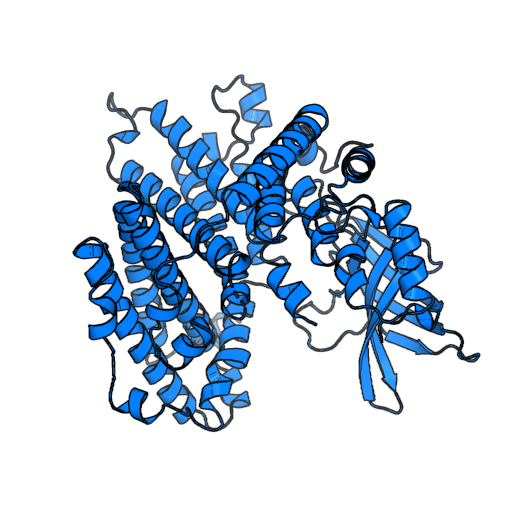CA 1
ATOM 1710 C C . MET A 1 229 ? 29.927 40.658 18.298 1.00 48.22 228 MET A C 1
ATOM 1711 O O . MET A 1 229 ? 30.918 40.208 18.908 1.00 48.45 228 MET A O 1
ATOM 1716 N N . GLY A 1 230 ? 29.826 41.894 17.804 1.00 48.62 229 GLY A N 1
ATOM 1717 C CA . GLY A 1 230 ? 30.823 42.962 17.987 1.00 47.71 229 GLY A CA 1
ATOM 1718 C C . GLY A 1 230 ? 30.231 44.159 18.708 1.00 46.45 229 GLY A C 1
ATOM 1719 O O . GLY A 1 230 ? 29.088 44.050 19.204 1.00 45.36 229 GLY A O 1
ATOM 1720 N N . VAL A 1 231 ? 30.993 45.256 18.749 1.00 43.65 230 VAL A N 1
ATOM 1721 C CA . VAL A 1 231 ? 30.683 46.542 19.443 1.00 42.27 230 VAL A CA 1
ATOM 1722 C C . VAL A 1 231 ? 30.223 46.250 20.880 1.00 44.92 230 VAL A C 1
ATOM 1723 O O . VAL A 1 231 ? 29.298 46.930 21.369 1.00 46.13 230 VAL A O 1
ATOM 1727 N N . LYS A 1 232 ? 30.873 45.291 21.545 1.00 46.05 231 LYS A N 1
ATOM 1728 C CA . LYS A 1 232 ? 30.616 44.967 22.974 1.00 48.42 231 LYS A CA 1
ATOM 1729 C C . LYS A 1 232 ? 31.027 46.183 23.810 1.00 51.45 231 LYS A C 1
ATOM 1730 O O . LYS A 1 232 ? 32.179 46.642 23.654 1.00 51.95 231 LYS A O 1
ATOM 1736 N N . GLY A 1 233 ? 30.101 46.700 24.623 1.00 51.89 232 GLY A N 1
ATOM 1737 C CA . GLY A 1 233 ? 30.287 47.919 25.433 1.00 51.71 232 GLY A CA 1
ATOM 1738 C C . GLY A 1 233 ? 29.448 49.078 24.924 1.00 52.04 232 GLY A C 1
ATOM 1739 O O . GLY A 1 233 ? 29.163 49.982 25.731 1.00 52.17 232 GLY A O 1
ATOM 1740 N N . PHE A 1 234 ? 29.065 49.059 23.641 1.00 50.97 233 PHE A N 1
ATOM 1741 C CA . PHE A 1 234 ? 28.247 50.114 22.984 1.00 52.40 233 PHE A CA 1
ATOM 1742 C C . PHE A 1 234 ? 26.855 50.137 23.609 1.00 54.90 233 PHE A C 1
ATOM 1743 O O . PHE A 1 234 ? 26.077 49.208 23.405 1.00 57.48 233 PHE A O 1
ATOM 1751 N N . PRO A 1 235 ? 26.490 51.196 24.372 1.00 55.92 234 PRO A N 1
ATOM 1752 C CA . PRO A 1 235 ? 25.163 51.281 24.978 1.00 53.96 234 PRO A CA 1
ATOM 1753 C C . PRO A 1 235 ? 24.084 51.131 23.896 1.00 52.03 234 PRO A C 1
ATOM 1754 O O . PRO A 1 235 ? 24.062 51.932 22.979 1.00 51.13 234 PRO A O 1
ATOM 1758 N N . ASN A 1 236 ? 23.260 50.088 24.014 1.00 52.44 235 ASN A N 1
ATOM 1759 C CA . ASN A 1 236 ? 22.205 49.722 23.031 1.00 53.58 235 ASN A CA 1
ATOM 1760 C C . ASN A 1 236 ? 21.045 49.060 23.784 1.00 53.74 235 ASN A C 1
ATOM 1761 O O . ASN A 1 236 ? 21.285 48.057 24.482 1.00 52.31 235 ASN A O 1
ATOM 1766 N N . GLY A 1 237 ? 19.836 49.608 23.651 1.00 55.83 236 GLY A N 1
ATOM 1767 C CA . GLY A 1 237 ? 18.678 49.231 24.485 1.00 56.66 236 GLY A CA 1
ATOM 1768 C C . GLY A 1 237 ? 17.399 49.077 23.684 1.00 54.89 236 GLY A C 1
ATOM 1769 O O . GLY A 1 237 ? 17.267 49.730 22.630 1.00 55.29 236 GLY A O 1
ATOM 1770 N N . GLY A 1 238 ? 16.502 48.215 24.170 1.00 55.42 237 GLY A N 1
ATOM 1771 C CA . GLY A 1 238 ? 15.106 48.088 23.715 1.00 55.63 237 GLY A CA 1
ATOM 1772 C C . GLY A 1 238 ? 14.160 48.548 24.806 1.00 55.96 237 GLY A C 1
ATOM 1773 O O . GLY A 1 238 ? 14.510 48.393 25.993 1.00 60.06 237 GLY A O 1
ATOM 1774 N N . MET A 1 239 ? 13.006 49.101 24.433 1.00 56.05 238 MET A N 1
ATOM 1775 C CA . MET A 1 239 ? 12.103 49.797 25.385 1.00 57.75 238 MET A CA 1
ATOM 1776 C C . MET A 1 239 ? 10.639 49.572 25.003 1.00 56.35 238 MET A C 1
ATOM 1777 O O . MET A 1 239 ? 10.356 49.358 23.808 1.00 55.08 238 MET A O 1
ATOM 1782 N N . VAL A 1 240 ? 9.760 49.616 26.006 1.00 57.42 239 VAL A N 1
ATOM 1783 C CA . VAL A 1 240 ? 8.277 49.660 25.856 1.00 59.42 239 VAL A CA 1
ATOM 1784 C C . VAL A 1 240 ? 7.817 51.076 26.225 1.00 59.50 239 VAL A C 1
ATOM 1785 O O . VAL A 1 240 ? 8.330 51.624 27.225 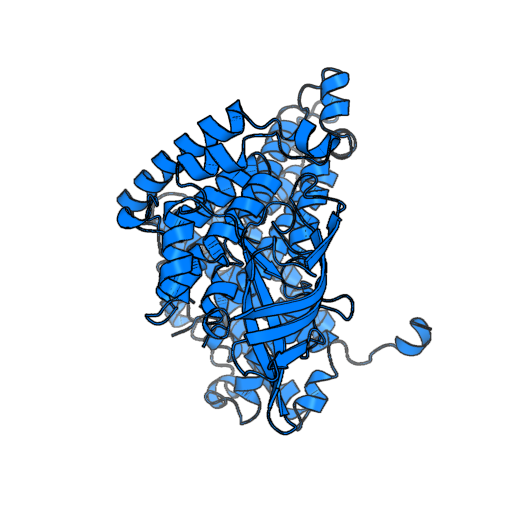1.00 56.96 239 VAL A O 1
ATOM 1789 N N . PHE A 1 241 ? 6.912 51.648 25.427 1.00 58.99 240 PHE A N 1
ATOM 1790 C CA . PHE A 1 241 ? 6.147 52.878 25.756 1.00 58.61 240 PHE A CA 1
ATOM 1791 C C . PHE A 1 241 ? 4.740 52.458 26.189 1.00 57.29 240 PHE A C 1
ATOM 1792 O O . PHE A 1 241 ? 3.988 51.961 25.331 1.00 54.94 240 PHE A O 1
ATOM 1800 N N . ASP A 1 242 ? 4.418 52.615 27.477 1.00 56.53 241 ASP A N 1
ATOM 1801 C CA . ASP A 1 242 ? 3.073 52.333 28.048 1.00 58.17 241 ASP A CA 1
ATOM 1802 C C . ASP A 1 242 ? 2.408 53.668 28.403 1.00 56.59 241 ASP A C 1
ATOM 1803 O O . ASP A 1 242 ? 2.636 54.167 29.523 1.00 56.48 241 ASP A O 1
ATOM 1808 N N . ASN A 1 243 ? 1.631 54.220 27.466 1.00 56.89 242 ASN A N 1
ATOM 1809 C CA . ASN A 1 243 ? 0.899 55.507 27.607 1.00 57.29 242 ASN A CA 1
ATOM 1810 C C . ASN A 1 243 ? 1.864 56.579 28.125 1.00 54.85 242 ASN A C 1
ATOM 1811 O O . ASN A 1 243 ? 1.518 57.274 29.099 1.00 52.11 242 ASN A O 1
ATOM 1816 N N . VAL A 1 244 ? 3.034 56.697 27.495 1.00 53.33 243 VAL A N 1
ATOM 1817 C CA . VAL A 1 244 ? 4.033 57.759 27.807 1.00 53.65 243 VAL A CA 1
ATOM 1818 C C . VAL A 1 244 ? 3.434 59.093 27.356 1.00 53.26 243 VAL A C 1
ATOM 1819 O O . VAL A 1 244 ? 3.203 59.252 26.141 1.00 56.53 243 VAL A O 1
ATOM 1823 N N . PHE A 1 245 ? 3.168 60.003 28.294 1.00 51.81 244 PHE A N 1
ATOM 1824 C CA . PHE A 1 245 ? 2.659 61.360 27.980 1.00 54.25 244 PHE A CA 1
ATOM 1825 C C . PHE A 1 245 ? 3.793 62.197 27.387 1.00 56.13 244 PHE A C 1
ATOM 1826 O O . PHE A 1 245 ? 4.877 62.271 28.004 1.00 56.31 244 PHE A O 1
ATOM 1834 N N . VAL A 1 246 ? 3.525 62.816 26.236 1.00 57.20 245 VAL A N 1
ATOM 1835 C CA . VAL A 1 246 ? 4.473 63.695 25.494 1.00 57.85 245 VAL A CA 1
ATOM 1836 C C . VAL A 1 246 ? 3.752 65.006 25.197 1.00 58.64 245 VAL A C 1
ATOM 1837 O O . VAL A 1 246 ? 2.797 65.015 24.424 1.00 61.89 245 VAL A O 1
ATOM 1841 N N . PRO A 1 247 ? 4.164 66.139 25.817 1.00 59.89 246 PRO A N 1
ATOM 1842 C CA . PRO A 1 247 ? 3.557 67.439 25.529 1.00 60.19 246 PRO A CA 1
ATOM 1843 C C . PRO A 1 247 ? 3.566 67.755 24.024 1.00 61.09 246 PRO A C 1
ATOM 1844 O O . PRO A 1 247 ? 4.401 67.213 23.318 1.00 58.32 246 PRO A O 1
ATOM 1848 N N . ASN A 1 248 ? 2.641 68.613 23.582 1.00 64.60 247 ASN A N 1
ATOM 1849 C CA . ASN A 1 248 ? 2.486 69.045 22.166 1.00 65.10 247 ASN A CA 1
ATOM 1850 C C . ASN A 1 248 ? 3.831 69.546 21.627 1.00 63.67 247 ASN A C 1
ATOM 1851 O O . ASN A 1 248 ? 4.238 69.088 20.541 1.00 61.65 247 ASN A O 1
ATOM 1856 N N . GLU A 1 249 ? 4.494 70.444 22.365 1.00 64.70 248 GLU A N 1
ATOM 1857 C CA . GLU A 1 249 ? 5.750 71.122 21.934 1.00 70.08 248 GLU A CA 1
ATOM 1858 C C . GLU A 1 249 ? 6.842 70.087 21.626 1.00 70.88 248 GLU A C 1
ATOM 1859 O O . GLU A 1 249 ? 7.696 70.393 20.774 1.00 69.70 248 GLU A O 1
ATOM 1865 N N . ARG A 1 250 ? 6.809 68.914 22.271 1.00 70.24 249 ARG A N 1
ATOM 1866 C CA . ARG A 1 250 ? 7.833 67.843 22.112 1.00 66.94 249 ARG A CA 1
ATOM 1867 C C . ARG A 1 250 ? 7.716 67.172 20.737 1.00 68.41 249 ARG A C 1
ATOM 1868 O O . ARG A 1 250 ? 8.689 66.502 20.347 1.00 71.88 249 ARG A O 1
ATOM 1876 N N . MET A 1 251 ? 6.584 67.317 20.039 1.00 70.09 250 MET A N 1
ATOM 1877 C CA . MET A 1 251 ? 6.411 66.799 18.653 1.00 74.03 250 MET A CA 1
ATOM 1878 C C . MET A 1 251 ? 7.111 67.749 17.675 1.00 76.49 250 MET A C 1
ATOM 1879 O O . MET A 1 251 ? 6.750 68.940 17.650 1.00 76.70 250 MET A O 1
ATOM 1884 N N . VAL A 1 252 ? 8.063 67.228 16.896 1.00 75.91 251 VAL A N 1
ATOM 1885 C CA . VAL A 1 252 ? 8.786 67.973 15.822 1.00 79.57 251 VAL A CA 1
ATOM 1886 C C . VAL A 1 252 ? 7.764 68.363 14.747 1.00 84.83 251 VAL A C 1
ATOM 1887 O O . VAL A 1 252 ? 6.976 67.484 14.339 1.00 82.39 251 VAL A O 1
ATOM 1891 N N . THR A 1 253 ? 7.780 69.629 14.316 1.00 90.28 252 THR A N 1
ATOM 1892 C CA . THR A 1 253 ? 6.752 70.233 13.425 1.00 91.65 252 THR A CA 1
ATOM 1893 C C . THR A 1 253 ? 7.378 71.363 12.596 1.00 94.89 252 THR A C 1
ATOM 1894 O O . THR A 1 253 ? 8.214 72.095 13.164 1.00 95.81 252 THR A O 1
ATOM 1898 N N . ALA A 1 266 ? 16.392 68.122 6.672 1.00 103.79 265 ALA A N 1
ATOM 1899 C CA . ALA A 1 266 ? 15.539 66.992 6.231 1.00 105.31 265 ALA A CA 1
ATOM 1900 C C . ALA A 1 266 ? 16.274 65.666 6.490 1.00 107.16 265 ALA A C 1
ATOM 1901 O O . ALA A 1 266 ? 16.962 65.577 7.527 1.00 99.80 265 ALA A O 1
ATOM 1903 N N . VAL A 1 267 ? 16.142 64.684 5.587 1.00 112.28 266 VAL A N 1
ATOM 1904 C CA . VAL A 1 267 ? 16.743 63.319 5.716 1.00 107.83 266 VAL A CA 1
ATOM 1905 C C . VAL A 1 267 ? 18.208 63.355 5.252 1.00 106.00 266 VAL A C 1
ATOM 1906 O O . VAL A 1 267 ? 18.865 62.296 5.320 1.00 106.15 266 VAL A O 1
ATOM 1910 N N . ALA A 1 268 ? 18.693 64.514 4.786 1.00 99.18 267 ALA A N 1
ATOM 1911 C CA . ALA A 1 268 ? 20.111 64.769 4.436 1.00 97.59 267 ALA A CA 1
ATOM 1912 C C . ALA A 1 268 ? 20.992 64.611 5.683 1.00 94.91 267 ALA A C 1
ATOM 1913 O O . ALA A 1 268 ? 22.154 64.188 5.534 1.00 95.89 267 ALA A O 1
ATOM 1915 N N . MET A 1 269 ? 20.450 64.946 6.859 1.00 94.51 268 MET A N 1
ATOM 1916 C CA . MET A 1 269 ? 21.113 64.814 8.186 1.00 96.66 268 MET A CA 1
ATOM 1917 C C . MET A 1 269 ? 21.377 63.331 8.489 1.00 97.90 268 MET A C 1
ATOM 1918 O O . MET A 1 269 ? 22.429 63.035 9.098 1.00 100.13 268 MET A O 1
ATOM 1923 N N . VAL A 1 270 ? 20.458 62.444 8.088 1.00 92.92 269 VAL A N 1
ATOM 1924 C CA . VAL A 1 270 ? 20.541 60.967 8.309 1.00 93.42 269 VAL A CA 1
ATOM 1925 C C . VAL A 1 270 ? 21.558 60.363 7.330 1.00 88.72 269 VAL A C 1
ATOM 1926 O O . VAL A 1 270 ? 22.362 59.515 7.773 1.00 90.10 269 VAL A O 1
ATOM 1930 N N . ILE A 1 271 ? 21.519 60.776 6.056 1.00 85.90 270 ILE A N 1
ATOM 1931 C CA . ILE A 1 271 ? 22.407 60.260 4.967 1.00 83.13 270 ILE A CA 1
ATOM 1932 C C . ILE A 1 271 ? 23.855 60.682 5.250 1.00 78.75 270 ILE A C 1
ATOM 1933 O O . ILE A 1 271 ? 24.738 59.809 5.169 1.00 78.44 270 ILE A O 1
ATOM 1938 N N . VAL A 1 272 ? 24.093 61.961 5.558 1.00 73.60 271 VAL A N 1
ATOM 1939 C CA . VAL A 1 272 ? 25.450 62.491 5.897 1.00 71.33 271 VAL A CA 1
ATOM 1940 C C . VAL A 1 272 ? 25.891 61.910 7.249 1.00 64.67 271 VAL A C 1
ATOM 1941 O O . VAL A 1 272 ? 27.108 61.786 7.462 1.00 62.86 271 VAL A O 1
ATOM 1945 N N . GLY A 1 273 ? 24.938 61.579 8.128 1.00 61.65 272 GLY A N 1
ATOM 1946 C CA . GLY A 1 273 ? 25.190 60.925 9.427 1.00 60.57 272 GLY A CA 1
ATOM 1947 C C . GLY A 1 273 ? 25.811 59.545 9.262 1.00 58.03 272 GLY A C 1
ATOM 1948 O O . GLY A 1 273 ? 26.629 59.158 10.123 1.00 58.27 272 GLY A O 1
ATOM 1949 N N . ARG A 1 274 ? 25.431 58.845 8.225 1.00 55.23 273 ARG A N 1
ATOM 1950 C CA A ARG A 1 274 ? 25.940 57.482 7.912 0.50 57.75 273 ARG A CA 1
ATOM 1951 C CA B ARG A 1 274 ? 25.946 57.476 7.957 0.50 58.10 273 ARG A CA 1
ATOM 1952 C C . ARG A 1 274 ? 27.457 57.532 7.683 1.00 55.43 273 ARG A C 1
ATOM 1953 O O . ARG A 1 274 ? 28.146 56.579 8.091 1.00 52.30 273 ARG A O 1
ATOM 1968 N N . LEU A 1 275 ? 27.946 58.580 7.010 1.00 51.62 274 LEU A N 1
ATOM 1969 C CA . LEU A 1 275 ? 29.404 58.802 6.807 1.00 52.89 274 LEU A CA 1
ATOM 1970 C C . LEU A 1 275 ? 30.116 58.696 8.163 1.00 51.38 274 LEU A C 1
ATOM 1971 O O . LEU A 1 275 ? 31.175 58.046 8.225 1.00 52.25 274 LEU A O 1
ATOM 1976 N N . HIS A 1 276 ? 29.540 59.289 9.211 1.00 50.32 275 HIS A N 1
ATOM 1977 C CA . HIS A 1 276 ? 30.142 59.366 10.569 1.00 52.07 275 HIS A CA 1
ATOM 1978 C C . HIS A 1 276 ? 29.898 58.058 11.331 1.00 50.43 275 HIS A C 1
ATOM 1979 O O . HIS A 1 276 ? 30.851 57.556 11.947 1.00 46.75 275 HIS A O 1
ATOM 1986 N N . MET A 1 277 ? 28.671 57.530 11.287 1.00 48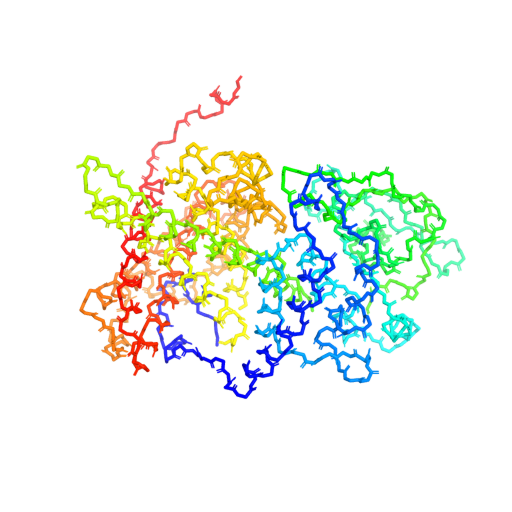.85 276 MET A N 1
ATOM 1987 C CA . MET A 1 277 ? 28.226 56.367 12.103 1.00 48.85 276 MET A CA 1
ATOM 1988 C C . MET A 1 277 ? 28.705 55.048 11.480 1.00 46.21 276 MET A C 1
ATOM 1989 O O . MET A 1 277 ? 28.920 54.089 12.247 1.00 46.90 276 MET A O 1
ATOM 1994 N N . ILE A 1 278 ? 28.841 54.989 10.151 1.00 44.53 277 ILE A N 1
ATOM 1995 C CA . ILE A 1 278 ? 29.088 53.727 9.388 1.00 46.04 277 ILE A CA 1
ATOM 1996 C C . ILE A 1 278 ? 30.500 53.755 8.783 1.00 46.07 277 ILE A C 1
ATOM 1997 O O . ILE A 1 278 ? 31.266 52.810 9.058 1.00 48.68 277 ILE A O 1
ATOM 2002 N N . VAL A 1 279 ? 30.839 54.785 7.999 1.00 45.18 278 VAL A N 1
ATOM 2003 C CA . VAL A 1 279 ? 32.068 54.804 7.146 1.00 45.50 278 VAL A CA 1
ATOM 2004 C C . VAL A 1 279 ? 33.306 55.095 8.004 1.00 44.72 278 VAL A C 1
ATOM 2005 O O . VAL A 1 279 ? 34.343 54.456 7.758 1.00 45.82 278 VAL A O 1
ATOM 2009 N N . ALA A 1 280 ? 33.222 56.026 8.956 1.00 44.58 279 ALA A N 1
ATOM 2010 C CA . ALA A 1 280 ? 34.365 56.427 9.811 1.00 47.15 279 ALA A CA 1
ATOM 2011 C C . ALA A 1 280 ? 34.878 55.210 10.583 1.00 48.07 279 ALA A C 1
ATOM 2012 O O . ALA A 1 280 ? 36.065 54.898 10.514 1.00 50.95 279 ALA A O 1
ATOM 2014 N N . PRO A 1 281 ? 34.021 54.462 11.319 1.00 47.14 280 PRO A N 1
ATOM 2015 C CA . PRO A 1 281 ? 34.463 53.247 12.009 1.00 47.03 280 PRO A CA 1
ATOM 2016 C C . PRO A 1 281 ? 34.951 52.132 11.067 1.00 44.40 280 PRO A C 1
ATOM 2017 O O . PRO A 1 281 ? 35.854 51.410 11.445 1.00 45.31 280 PRO A O 1
ATOM 2021 N N . SER A 1 282 ? 34.330 52.007 9.889 1.00 44.01 281 SER A N 1
ATOM 2022 C CA . SER A 1 282 ? 34.722 51.057 8.814 1.00 44.97 281 SER A CA 1
ATOM 2023 C C . SER A 1 282 ? 36.139 51.378 8.327 1.00 45.55 281 SER A C 1
ATOM 2024 O O . SER A 1 282 ? 36.936 50.434 8.159 1.00 46.72 281 SER A O 1
ATOM 2027 N N . LEU A 1 283 ? 36.441 52.661 8.105 1.00 46.46 282 LEU A N 1
ATOM 2028 C CA . LEU A 1 283 ? 37.793 53.119 7.689 1.00 46.03 282 LEU A CA 1
ATOM 2029 C C . LEU A 1 283 ? 38.791 52.824 8.815 1.00 44.77 282 LEU A C 1
ATOM 2030 O O . LEU A 1 283 ? 39.869 52.272 8.514 1.00 43.49 282 LEU A O 1
ATOM 2035 N N . ALA A 1 284 ? 38.441 53.169 10.059 1.00 43.53 283 ALA A N 1
ATOM 2036 C CA . ALA A 1 284 ? 39.300 52.974 11.250 1.00 44.58 283 ALA A CA 1
ATOM 2037 C C . ALA A 1 284 ? 39.753 51.511 11.317 1.00 46.56 283 ALA A C 1
ATOM 2038 O O . ALA A 1 284 ? 40.970 51.274 11.423 1.00 51.33 283 ALA A O 1
ATOM 2040 N N . ILE A 1 285 ? 38.804 50.575 11.223 1.00 45.88 284 ILE A N 1
ATOM 2041 C CA . ILE A 1 285 ? 39.037 49.102 11.307 1.00 45.49 284 ILE A CA 1
ATOM 2042 C C . ILE A 1 285 ? 39.900 48.652 10.120 1.00 44.28 284 ILE A C 1
ATOM 2043 O O . ILE A 1 285 ? 40.878 47.917 10.350 1.00 43.97 284 ILE A O 1
ATOM 2048 N N . ALA A 1 286 ? 39.544 49.068 8.901 1.00 43.26 285 ALA A N 1
ATOM 2049 C CA . ALA A 1 286 ? 40.280 48.758 7.651 1.00 44.35 285 ALA A CA 1
ATOM 2050 C C . ALA A 1 286 ? 41.748 49.178 7.795 1.00 45.97 285 ALA A C 1
ATOM 2051 O O . ALA A 1 286 ? 42.622 48.437 7.311 1.00 49.31 285 ALA A O 1
ATOM 2053 N N . ARG A 1 287 ? 42.000 50.321 8.441 1.00 48.59 286 ARG A N 1
ATOM 2054 C CA . ARG A 1 287 ? 43.357 50.900 8.628 1.00 49.18 286 ARG A CA 1
ATOM 2055 C C . ARG A 1 287 ? 44.144 50.078 9.650 1.00 48.29 286 ARG A C 1
ATOM 2056 O O . ARG A 1 287 ? 45.306 49.749 9.356 1.00 47.95 286 ARG A O 1
ATOM 2064 N N . GLN A 1 288 ? 43.546 49.781 10.807 1.00 48.27 287 GLN A N 1
ATOM 2065 C CA . GLN A 1 288 ? 44.185 48.955 11.866 1.00 53.44 287 GLN A CA 1
ATOM 2066 C C . GLN A 1 288 ? 44.578 47.603 11.260 1.00 54.80 287 GLN A C 1
ATOM 2067 O O . GLN A 1 288 ? 45.720 47.157 11.500 1.00 59.82 287 GLN A O 1
ATOM 2073 N N . CYS A 1 289 ? 43.672 47.001 10.483 1.00 53.83 288 CYS A N 1
ATOM 2074 C CA . CYS A 1 289 ? 43.839 45.673 9.834 1.00 52.50 288 CYS A CA 1
ATOM 2075 C C . CYS A 1 289 ? 45.043 45.692 8.886 1.00 53.04 288 CYS A C 1
ATOM 2076 O O . CYS A 1 289 ? 45.836 44.729 8.932 1.00 53.20 288 CYS A O 1
ATOM 2079 N N . LEU A 1 290 ? 45.177 46.745 8.072 1.00 50.02 289 LEU A N 1
ATOM 2080 C CA . LEU A 1 290 ? 46.334 46.939 7.155 1.00 50.55 289 LEU A CA 1
ATOM 2081 C C . LEU A 1 290 ? 47.622 47.036 7.984 1.00 49.54 289 LEU A C 1
ATOM 2082 O O . LEU A 1 290 ? 48.610 46.384 7.613 1.00 51.78 289 LEU A O 1
ATOM 2087 N N . GLY A 1 291 ? 47.599 47.818 9.067 1.00 48.28 290 GLY A N 1
ATOM 2088 C CA . GLY A 1 291 ? 48.717 47.948 10.019 1.00 49.30 290 GLY A CA 1
ATOM 2089 C C . GLY A 1 291 ? 49.122 46.597 10.582 1.00 51.47 290 GLY A C 1
ATOM 2090 O O . GLY A 1 291 ? 50.330 46.287 10.562 1.00 51.39 290 GLY A O 1
ATOM 2091 N N . TRP A 1 292 ? 48.143 45.812 11.045 1.00 50.92 291 TRP A N 1
ATOM 2092 C CA . TRP A 1 292 ? 48.347 44.468 11.651 1.00 50.00 291 TRP A CA 1
ATOM 2093 C C . TRP A 1 292 ? 48.900 43.490 10.606 1.00 49.82 291 TRP A C 1
ATOM 2094 O O . TRP A 1 292 ? 49.747 42.648 10.978 1.00 47.12 291 TRP A O 1
ATOM 2105 N N . SER A 1 293 ? 48.426 43.583 9.359 1.00 49.92 292 SER A N 1
ATOM 2106 C CA . SER A 1 293 ? 48.892 42.766 8.207 1.00 51.52 292 SER A CA 1
ATOM 2107 C C . SER A 1 293 ? 50.392 42.991 7.983 1.00 51.72 292 SER A C 1
ATOM 2108 O O . SER A 1 293 ? 51.133 41.996 7.882 1.00 50.42 292 SER A O 1
ATOM 2111 N N . ARG A 1 294 ? 50.808 44.258 7.913 1.00 54.29 293 ARG A N 1
ATOM 2112 C CA . ARG A 1 294 ? 52.205 44.673 7.613 1.00 55.61 293 ARG A CA 1
ATOM 2113 C C . ARG A 1 294 ? 53.130 44.230 8.753 1.00 57.75 293 ARG A C 1
ATOM 2114 O O . ARG A 1 294 ? 54.188 43.656 8.443 1.00 61.67 293 ARG A O 1
ATOM 2122 N N . GLU A 1 295 ? 52.739 44.465 10.011 1.00 57.46 294 GLU A N 1
ATOM 2123 C CA . GLU A 1 295 ? 53.537 44.092 11.215 1.00 61.50 294 GLU A CA 1
ATOM 2124 C C . GLU A 1 295 ? 53.730 42.570 11.261 1.00 57.70 294 GLU A C 1
ATOM 2125 O O . GLU A 1 295 ? 54.855 42.127 11.572 1.00 59.76 294 GLU A O 1
ATOM 2131 N N . PHE A 1 296 ? 52.680 41.801 10.963 1.00 54.13 295 PHE A N 1
ATOM 2132 C CA . PHE A 1 296 ? 52.706 40.315 10.951 1.00 51.23 295 PHE A CA 1
ATOM 2133 C C . PHE A 1 296 ? 53.643 39.835 9.838 1.00 49.87 295 PHE A C 1
ATOM 2134 O O . PHE A 1 296 ? 54.528 39.008 10.114 1.00 52.96 295 PHE A O 1
ATOM 2142 N N . VAL A 1 297 ? 53.455 40.346 8.618 1.00 50.05 296 VAL A N 1
ATOM 2143 C CA . VAL A 1 297 ? 54.256 39.951 7.421 1.00 53.06 296 VAL A CA 1
ATOM 2144 C C . VAL A 1 297 ? 55.738 40.263 7.675 1.00 55.70 296 VAL A C 1
ATOM 2145 O O . VAL A 1 297 ? 56.575 39.406 7.335 1.00 54.74 296 VAL A O 1
ATOM 2149 N N . ARG A 1 298 ? 56.043 41.431 8.256 1.00 57.70 297 ARG A N 1
ATOM 2150 C CA . ARG A 1 298 ? 57.430 41.896 8.543 1.00 60.17 297 ARG A CA 1
ATOM 2151 C C . ARG A 1 298 ? 58.157 40.883 9.440 1.00 57.59 297 ARG A C 1
ATOM 2152 O O . ARG A 1 298 ? 59.351 40.642 9.196 1.00 59.09 297 ARG A O 1
ATOM 2160 N N . ALA A 1 299 ? 57.461 40.305 10.426 1.00 54.62 298 ALA A N 1
ATOM 2161 C CA . ALA A 1 299 ? 58.051 39.518 11.537 1.00 54.54 298 ALA A CA 1
ATOM 2162 C C . ALA A 1 299 ? 58.058 38.013 11.234 1.00 55.73 298 ALA A C 1
ATOM 2163 O O . ALA A 1 299 ? 58.728 37.282 11.987 1.00 60.36 298 ALA A O 1
ATOM 2165 N N . ARG A 1 300 ? 57.343 37.559 10.199 1.00 54.52 299 ARG A N 1
ATOM 2166 C CA . ARG A 1 300 ? 57.176 36.114 9.881 1.00 56.86 299 ARG A CA 1
ATOM 2167 C C . ARG A 1 300 ? 58.019 35.747 8.656 1.00 59.82 299 ARG A C 1
ATOM 2168 O O . ARG A 1 300 ? 58.355 36.657 7.866 1.00 58.94 299 ARG A O 1
ATOM 2176 N N . SER A 1 301 ? 58.343 34.456 8.527 1.00 61.92 300 SER A N 1
ATOM 2177 C CA . SER A 1 301 ? 59.025 33.841 7.357 1.00 62.47 300 SER A CA 1
ATOM 2178 C C . SER A 1 301 ? 58.546 32.393 7.182 1.00 66.03 300 SER A C 1
ATOM 2179 O O . SER A 1 301 ? 58.138 31.777 8.189 1.00 66.11 300 SER A O 1
ATOM 2182 N N . ILE A 1 302 ? 58.581 31.885 5.945 1.00 64.38 301 ILE A N 1
ATOM 2183 C CA . ILE A 1 302 ? 58.261 30.469 5.589 1.00 65.79 301 ILE A CA 1
ATOM 2184 C C . ILE A 1 302 ? 59.427 29.905 4.770 1.00 65.18 301 ILE A C 1
ATOM 2185 O O . ILE A 1 302 ? 59.753 30.509 3.729 1.00 66.12 301 ILE A O 1
ATOM 2190 N N . ASP A 1 303 ? 60.029 28.802 5.236 1.00 65.80 302 ASP A N 1
ATOM 2191 C CA . ASP A 1 303 ? 61.144 28.077 4.565 1.00 65.83 302 ASP A CA 1
ATOM 2192 C C . ASP A 1 303 ? 62.318 29.039 4.322 1.00 67.63 302 ASP A C 1
ATOM 2193 O O . ASP A 1 303 ? 62.799 29.106 3.170 1.00 62.93 302 ASP A O 1
ATOM 2198 N N . GLY A 1 304 ? 62.741 29.769 5.362 1.00 67.81 303 GLY A N 1
ATOM 2199 C CA . GLY A 1 304 ? 63.914 30.669 5.344 1.00 70.62 303 GLY A CA 1
ATOM 2200 C C . GLY A 1 304 ? 63.630 32.007 4.675 1.00 72.43 303 GLY A C 1
ATOM 2201 O O . GLY A 1 304 ? 64.357 32.975 4.972 1.00 74.58 303 GLY A O 1
ATOM 2202 N N . ARG A 1 305 ? 62.620 32.059 3.800 1.00 73.77 304 ARG A N 1
ATOM 2203 C CA . ARG A 1 305 ? 62.221 33.243 2.992 1.00 73.69 304 ARG A CA 1
ATOM 2204 C C . ARG A 1 305 ? 61.235 34.084 3.800 1.00 72.24 304 ARG A C 1
ATOM 2205 O O . ARG A 1 305 ? 60.253 33.548 4.308 1.00 74.00 304 ARG A O 1
ATOM 2213 N N . PRO A 1 306 ? 61.450 35.413 3.956 1.00 67.80 305 PRO A N 1
ATOM 2214 C CA . PRO A 1 306 ? 60.510 36.258 4.696 1.00 67.81 305 PRO A CA 1
ATOM 2215 C C . PRO A 1 306 ? 59.153 36.358 3.980 1.00 64.68 305 PRO A C 1
ATOM 2216 O O . PRO A 1 306 ? 59.130 36.421 2.763 1.00 66.40 305 PRO A O 1
ATOM 2220 N N . LEU A 1 307 ? 58.065 36.377 4.758 1.00 59.52 306 LEU A N 1
ATOM 2221 C CA . LEU A 1 307 ? 56.673 36.171 4.274 1.00 59.58 306 LEU A CA 1
ATOM 2222 C C . LEU A 1 307 ? 56.313 37.226 3.219 1.00 59.07 306 LEU A C 1
ATOM 2223 O O . LEU A 1 307 ? 55.549 36.888 2.292 1.00 59.49 306 LEU A O 1
ATOM 2228 N N . GLY A 1 308 ? 56.863 38.441 3.339 1.00 58.82 307 GLY A N 1
ATOM 2229 C CA . GLY A 1 308 ? 56.597 39.579 2.436 1.00 56.61 307 GLY A CA 1
ATOM 2230 C C . GLY A 1 308 ? 57.132 39.374 1.024 1.00 57.54 307 GLY A C 1
ATOM 2231 O O . GLY A 1 308 ? 56.857 40.238 0.174 1.00 58.28 307 GLY A O 1
ATOM 2232 N N . GLU A 1 309 ? 57.869 38.288 0.764 1.00 58.50 308 GLU A N 1
ATOM 2233 C CA . GLU A 1 309 ? 58.486 37.999 -0.560 1.00 60.03 308 GLU A CA 1
ATOM 2234 C C . GLU A 1 309 ? 57.575 37.100 -1.407 1.00 57.51 308 GLU A C 1
ATOM 2235 O O . GLU A 1 309 ? 57.837 36.995 -2.620 1.00 62.00 308 GLU A O 1
ATOM 2241 N N . TYR A 1 310 ? 56.557 36.474 -0.809 1.00 53.24 309 TYR A N 1
ATOM 2242 C CA . TYR A 1 310 ? 55.605 35.571 -1.509 1.00 55.16 309 TYR A CA 1
ATOM 2243 C C . TYR A 1 310 ? 54.543 36.417 -2.221 1.00 53.82 309 TYR A C 1
ATOM 2244 O O . TYR A 1 310 ? 53.931 37.278 -1.564 1.00 56.54 309 TYR A O 1
ATOM 2253 N N . GLU A 1 311 ? 54.338 36.172 -3.521 1.00 54.83 310 GLU A N 1
ATOM 2254 C CA . GLU A 1 311 ? 53.450 36.970 -4.414 1.00 56.54 310 GLU A CA 1
ATOM 2255 C C . GLU A 1 311 ? 52.084 37.178 -3.749 1.00 54.88 310 GLU A C 1
ATOM 2256 O O . GLU A 1 311 ? 51.658 38.344 -3.634 1.00 56.94 310 GLU A O 1
ATOM 2262 N N . GLU A 1 312 ? 51.420 36.095 -3.339 1.00 54.86 311 GLU A N 1
ATOM 2263 C CA . GLU A 1 312 ? 50.028 36.136 -2.812 1.00 55.79 311 GLU A CA 1
ATOM 2264 C C . GLU A 1 312 ? 49.965 37.070 -1.600 1.00 54.34 311 GLU A C 1
ATOM 2265 O O . GLU A 1 312 ? 48.936 37.745 -1.439 1.00 53.32 311 GLU A O 1
ATOM 2271 N N . ILE A 1 313 ? 51.022 37.099 -0.783 1.00 54.59 312 ILE A N 1
ATOM 2272 C CA . ILE A 1 313 ? 51.121 37.982 0.417 1.00 54.98 312 ILE A CA 1
ATOM 2273 C C . ILE A 1 313 ? 51.194 39.435 -0.067 1.00 55.51 312 ILE A C 1
ATOM 2274 O O . ILE A 1 313 ? 50.465 40.279 0.487 1.00 57.47 312 ILE A O 1
ATOM 2279 N N . GLN A 1 314 ? 52.032 39.700 -1.073 1.00 57.66 313 GLN A N 1
ATOM 2280 C CA . GLN A 1 314 ? 52.228 41.047 -1.672 1.00 58.04 313 GLN A CA 1
ATOM 2281 C C . GLN A 1 314 ? 50.891 41.548 -2.230 1.00 57.30 313 GLN A C 1
ATOM 2282 O O . GLN A 1 314 ? 50.520 42.696 -1.916 1.00 57.98 313 GLN A O 1
ATOM 2288 N N . ARG A 1 315 ? 50.192 40.710 -3.003 1.00 53.30 314 ARG A N 1
ATOM 2289 C CA . ARG A 1 315 ? 48.887 41.044 -3.640 1.00 54.98 314 ARG A CA 1
ATOM 2290 C C . ARG A 1 315 ? 47.855 41.418 -2.568 1.00 53.51 314 ARG A C 1
ATOM 2291 O O . ARG A 1 315 ? 47.111 42.390 -2.784 1.00 54.72 314 ARG A O 1
ATOM 2299 N N . ARG A 1 316 ? 47.818 40.673 -1.461 1.00 53.10 315 ARG A N 1
ATOM 2300 C CA . ARG A 1 316 ? 46.793 40.821 -0.393 1.00 53.33 315 ARG A CA 1
ATOM 2301 C C . ARG A 1 316 ? 47.032 42.120 0.388 1.00 54.02 315 ARG A C 1
ATOM 2302 O O . ARG A 1 316 ? 46.031 42.765 0.759 1.00 56.09 315 ARG A O 1
ATOM 2310 N N . LEU A 1 317 ? 48.295 42.490 0.618 1.00 52.62 316 LEU A N 1
ATOM 2311 C CA . LEU A 1 317 ? 48.677 43.790 1.235 1.00 53.92 316 LEU A CA 1
ATOM 2312 C C . LEU A 1 317 ? 48.282 44.934 0.293 1.00 51.25 316 LEU A C 1
ATOM 2313 O O . LEU A 1 317 ? 47.795 45.963 0.795 1.00 53.16 316 LEU A O 1
ATOM 2318 N N . ALA A 1 318 ? 48.481 44.750 -1.016 1.00 48.49 317 ALA A N 1
ATOM 2319 C CA . ALA A 1 318 ? 48.135 45.722 -2.082 1.00 50.56 317 ALA A CA 1
ATOM 2320 C C . ALA A 1 318 ? 46.615 45.925 -2.139 1.00 50.69 317 ALA A C 1
ATOM 2321 O O . ALA A 1 318 ? 46.172 47.088 -2.239 1.00 48.34 317 ALA A O 1
ATOM 2323 N N . GLU A 1 319 ? 45.852 44.828 -2.084 1.00 49.86 318 GLU A N 1
ATOM 2324 C CA . GLU A 1 319 ? 44.368 44.825 -2.203 1.00 50.48 318 GLU A CA 1
ATOM 2325 C C . GLU A 1 319 ? 43.744 45.514 -0.981 1.00 51.21 318 GLU A C 1
ATOM 2326 O O . GLU A 1 319 ? 42.791 46.293 -1.176 1.00 51.72 318 GLU A O 1
ATOM 2332 N N . SER A 1 320 ? 44.268 45.257 0.221 1.00 48.78 319 SER A N 1
ATOM 2333 C CA . SER A 1 320 ? 43.839 45.917 1.485 1.00 50.06 319 SER A CA 1
ATOM 2334 C C . SER A 1 320 ? 44.190 47.412 1.455 1.00 52.02 319 SER A C 1
ATOM 2335 O O . SER A 1 320 ? 43.334 48.227 1.853 1.00 53.12 319 SER A O 1
ATOM 2338 N N . ALA A 1 321 ? 45.400 47.757 1.005 1.00 50.49 320 ALA A N 1
ATOM 2339 C CA . ALA A 1 321 ? 45.889 49.150 0.876 1.00 50.28 320 ALA A CA 1
ATOM 2340 C C . ALA A 1 321 ? 45.020 49.911 -0.133 1.00 49.88 320 ALA A C 1
ATOM 2341 O O . ALA A 1 321 ? 44.683 51.076 0.145 1.00 51.98 320 ALA A O 1
ATOM 2343 N N . ALA A 1 322 ? 44.669 49.272 -1.254 1.00 49.17 321 ALA A N 1
ATOM 2344 C CA . ALA A 1 322 ? 43.836 49.847 -2.339 1.00 49.65 321 ALA A CA 1
ATOM 2345 C C . ALA A 1 322 ? 42.398 50.049 -1.844 1.00 49.16 321 ALA A C 1
ATOM 2346 O O . ALA A 1 322 ? 41.765 51.045 -2.240 1.00 49.84 321 ALA A O 1
ATOM 2348 N N . ASP A 1 323 ? 41.901 49.125 -1.018 1.00 50.57 322 ASP A N 1
ATOM 2349 C CA . ASP A 1 323 ? 40.544 49.186 -0.414 1.00 50.12 322 ASP A CA 1
ATOM 2350 C C . ASP A 1 323 ? 40.461 50.400 0.516 1.00 47.47 322 ASP A C 1
ATOM 2351 O O . ASP A 1 323 ? 39.470 51.143 0.412 1.00 47.73 322 ASP A O 1
ATOM 2356 N N . VAL A 1 324 ? 41.462 50.583 1.384 1.00 47.13 323 VAL A N 1
ATOM 2357 C CA . VAL A 1 324 ? 41.566 51.737 2.328 1.00 47.51 323 VAL A CA 1
ATOM 2358 C C . VAL A 1 324 ? 41.514 53.042 1.522 1.00 48.49 323 VAL A C 1
ATOM 2359 O O . VAL A 1 324 ? 40.709 53.924 1.879 1.00 45.93 323 VAL A O 1
ATOM 2363 N N . PHE A 1 325 ? 42.345 53.145 0.479 1.00 48.50 324 PHE A N 1
ATOM 2364 C CA . PHE A 1 325 ? 42.419 54.291 -0.469 1.00 48.42 324 PHE A CA 1
ATOM 2365 C C . PHE A 1 325 ? 41.021 54.600 -1.025 1.00 47.96 324 PHE A C 1
ATOM 2366 O O . PHE A 1 325 ? 40.676 55.792 -1.141 1.00 49.17 324 PHE A O 1
ATOM 2374 N N . ALA A 1 326 ? 40.242 53.563 -1.357 1.00 47.80 325 ALA A N 1
ATOM 2375 C CA . ALA A 1 326 ? 38.878 53.677 -1.928 1.00 48.27 325 ALA A CA 1
ATOM 2376 C C . ALA A 1 326 ? 37.893 54.196 -0.869 1.00 46.98 325 ALA A C 1
ATOM 2377 O O . ALA A 1 326 ? 37.048 55.038 -1.227 1.00 48.53 325 ALA A O 1
ATOM 2379 N N . ILE A 1 327 ? 37.986 53.720 0.379 1.00 45.86 326 ILE A N 1
ATOM 2380 C CA . ILE A 1 327 ? 37.142 54.212 1.511 1.00 49.97 326 ILE A CA 1
ATOM 2381 C C . ILE A 1 327 ? 37.482 55.687 1.762 1.00 51.03 326 ILE A C 1
ATOM 2382 O O . ILE A 1 327 ? 36.551 56.470 2.028 1.00 55.14 326 ILE A O 1
ATOM 2387 N N . GLU A 1 328 ? 38.771 56.037 1.709 1.00 51.31 327 GLU A N 1
ATOM 2388 C CA . GLU A 1 328 ? 39.269 57.430 1.858 1.00 49.75 327 GLU A CA 1
ATOM 2389 C C . GLU A 1 328 ? 38.647 58.302 0.760 1.00 44.51 327 GLU A C 1
ATOM 2390 O O . GLU A 1 328 ? 38.123 59.378 1.093 1.00 44.06 327 GLU A O 1
ATOM 2396 N N . ALA A 1 329 ? 38.691 57.841 -0.493 1.00 43.11 328 ALA A N 1
ATOM 2397 C CA . ALA A 1 329 ? 38.162 58.559 -1.677 1.00 46.60 328 ALA A CA 1
ATOM 2398 C C . ALA A 1 329 ? 36.676 58.877 -1.476 1.00 49.74 328 ALA A C 1
ATOM 2399 O O . ALA A 1 329 ? 36.322 60.064 -1.572 1.00 54.29 328 ALA A O 1
ATOM 2401 N N . ILE A 1 330 ? 35.842 57.868 -1.201 1.00 51.11 329 ILE A N 1
ATOM 2402 C CA . ILE A 1 330 ? 34.366 58.042 -1.020 1.00 54.60 329 ILE A CA 1
ATOM 2403 C C . ILE A 1 330 ? 34.112 58.996 0.157 1.00 52.96 329 ILE A C 1
ATOM 2404 O O . ILE A 1 330 ? 33.196 59.835 0.037 1.00 52.23 329 ILE A O 1
ATOM 2409 N N . ALA A 1 331 ? 34.899 58.890 1.236 1.00 50.15 330 ALA A N 1
ATOM 2410 C CA . ALA A 1 331 ? 34.767 59.711 2.465 1.00 51.80 330 ALA A CA 1
ATOM 2411 C C . ALA A 1 331 ? 35.086 61.181 2.158 1.00 51.30 330 ALA A C 1
ATOM 2412 O O . ALA A 1 331 ? 34.327 62.064 2.607 1.00 49.74 330 ALA A O 1
ATOM 2414 N N . GLU A 1 332 ? 36.169 61.429 1.417 1.00 51.33 331 GLU A N 1
ATOM 2415 C CA . GLU A 1 332 ? 36.653 62.793 1.070 1.00 52.68 331 GLU A CA 1
ATOM 2416 C C . GLU A 1 332 ? 35.682 63.458 0.089 1.00 52.74 331 GLU A C 1
ATOM 2417 O O . GLU A 1 332 ? 35.377 64.646 0.290 1.00 54.69 331 GLU A O 1
ATOM 2423 N N . TRP A 1 333 ? 35.215 62.726 -0.926 1.00 52.44 332 TRP A N 1
ATOM 2424 C CA . TRP A 1 333 ? 34.243 63.230 -1.931 1.00 56.48 332 TRP A CA 1
ATOM 2425 C C . TRP A 1 333 ? 32.914 63.583 -1.248 1.00 56.50 332 TRP A C 1
ATOM 2426 O O . TRP A 1 333 ? 32.287 64.580 -1.658 1.00 55.41 332 TRP A O 1
ATOM 2437 N N . SER A 1 334 ? 32.505 62.796 -0.248 1.00 58.47 333 SER A N 1
ATOM 2438 C CA . SER A 1 334 ? 31.210 62.937 0.471 1.00 59.78 333 SER A CA 1
ATOM 2439 C C . SER A 1 334 ? 31.203 64.191 1.355 1.00 61.33 333 SER A C 1
ATOM 2440 O O . SER A 1 334 ? 30.140 64.835 1.437 1.00 61.09 333 SER A O 1
ATOM 2443 N N . LEU A 1 335 ? 32.332 64.527 1.991 1.00 61.12 334 LEU A N 1
ATOM 2444 C CA . LEU A 1 335 ? 32.393 65.542 3.081 1.00 61.40 334 LEU A CA 1
ATOM 2445 C C . LEU A 1 335 ? 33.104 66.829 2.637 1.00 63.88 334 LEU A C 1
ATOM 2446 O O . LEU A 1 335 ? 33.031 67.808 3.401 1.00 65.61 334 LEU A O 1
ATOM 2451 N N . LEU A 1 336 ? 33.766 66.842 1.475 1.00 65.22 335 LEU A N 1
ATOM 2452 C CA . LEU A 1 336 ? 34.316 68.080 0.853 1.00 69.91 335 LEU A CA 1
ATOM 2453 C C . LEU A 1 336 ? 33.401 68.536 -0.294 1.00 79.99 335 LEU A C 1
ATOM 2454 O O . LEU A 1 336 ? 33.592 69.672 -0.775 1.00 82.62 335 LEU A O 1
ATOM 2459 N N . CYS A 1 337 ? 32.451 67.688 -0.709 1.00 86.81 336 CYS A N 1
ATOM 2460 C CA . CYS A 1 337 ? 31.361 67.999 -1.678 1.00 93.88 336 CYS A CA 1
ATOM 2461 C C . CYS A 1 337 ? 31.953 68.389 -3.039 1.00 95.30 336 CYS A C 1
ATOM 2462 O O . CYS A 1 337 ? 32.923 67.724 -3.458 1.00 93.17 336 CYS A O 1
ATOM 2465 N N . TRP A 1 347 ? 25.557 63.703 -2.517 1.00 121.45 346 TRP A N 1
ATOM 2466 C CA . TRP A 1 347 ? 24.181 63.488 -1.990 1.00 122.25 346 TRP A CA 1
ATOM 2467 C C . TRP A 1 347 ? 23.777 62.021 -2.185 1.00 119.67 346 TRP A C 1
ATOM 2468 O O . TRP A 1 347 ? 23.639 61.308 -1.169 1.00 119.19 346 TRP A O 1
ATOM 2479 N N . TYR A 1 348 ? 23.590 61.594 -3.439 1.00 115.25 347 TYR A N 1
ATOM 2480 C CA . TYR A 1 348 ? 23.369 60.176 -3.832 1.00 107.95 347 TYR A CA 1
ATOM 2481 C C . TYR A 1 348 ? 24.663 59.397 -3.570 1.00 96.51 347 TYR A C 1
ATOM 2482 O O . TYR A 1 348 ? 24.589 58.235 -3.126 1.00 89.63 347 TYR A O 1
ATOM 2491 N N . GLU A 1 349 ? 25.808 60.039 -3.835 1.00 93.91 348 GLU A N 1
ATOM 2492 C CA . GLU A 1 349 ? 27.175 59.506 -3.581 1.00 91.22 348 GLU A CA 1
ATOM 2493 C C . GLU A 1 349 ? 27.326 59.172 -2.090 1.00 92.02 348 GLU A C 1
ATOM 2494 O O . GLU A 1 349 ? 27.986 58.163 -1.779 1.00 92.30 348 GLU A O 1
ATOM 2500 N N . GLN A 1 350 ? 26.724 59.982 -1.212 1.00 89.75 349 GLN A N 1
ATOM 2501 C CA . GLN A 1 350 ? 26.781 59.821 0.267 1.00 85.62 349 GLN A CA 1
ATOM 2502 C C . GLN A 1 350 ? 25.910 58.633 0.699 1.00 79.47 349 GLN A C 1
ATOM 2503 O O . GLN A 1 350 ? 26.205 58.041 1.756 1.00 86.07 349 GLN A O 1
ATOM 2509 N N . SER A 1 351 ? 24.873 58.303 -0.075 1.00 73.51 350 SER A N 1
ATOM 2510 C CA . SER A 1 351 ? 23.998 57.119 0.142 1.00 73.11 350 SER A CA 1
ATOM 2511 C C . SER A 1 351 ? 24.794 55.837 -0.143 1.00 67.38 350 SER A C 1
ATOM 2512 O O . SER A 1 351 ? 24.748 54.905 0.686 1.00 69.88 350 SER A O 1
ATOM 2515 N N . ALA A 1 352 ? 25.511 55.814 -1.271 1.00 58.13 351 ALA A N 1
ATOM 2516 C CA . ALA A 1 352 ? 26.347 54.685 -1.744 1.00 57.43 351 ALA A CA 1
ATOM 2517 C C . ALA A 1 352 ? 27.571 54.508 -0.836 1.00 54.47 351 ALA A C 1
ATOM 2518 O O . ALA A 1 352 ? 28.116 53.385 -0.791 1.00 52.49 351 ALA A O 1
ATOM 2520 N N . ALA A 1 353 ? 27.992 55.575 -0.150 1.00 52.87 352 ALA A N 1
ATOM 2521 C CA . ALA A 1 353 ? 29.165 55.586 0.756 1.00 52.79 352 ALA A CA 1
ATOM 2522 C C . ALA A 1 353 ? 28.955 54.584 1.897 1.00 51.21 352 ALA A C 1
ATOM 2523 O O . ALA A 1 353 ? 29.949 53.962 2.321 1.00 55.38 352 ALA A O 1
ATOM 2525 N N . LYS A 1 354 ? 27.712 54.436 2.366 1.00 47.02 353 LYS A N 1
ATOM 2526 C CA . LYS A 1 354 ? 27.323 53.462 3.421 1.00 48.20 353 LYS A CA 1
ATOM 2527 C C . LYS A 1 354 ? 27.818 52.068 3.010 1.00 45.66 353 LYS A C 1
ATOM 2528 O O . LYS A 1 354 ? 28.614 51.480 3.768 1.00 48.15 353 LYS A O 1
ATOM 2534 N N . ASN A 1 355 ? 27.389 51.577 1.844 1.00 42.39 354 ASN A N 1
ATOM 2535 C CA . ASN A 1 355 ? 27.693 50.204 1.356 1.00 46.68 354 ASN A CA 1
ATOM 2536 C C . ASN A 1 355 ? 29.176 50.091 0.984 1.00 48.19 354 ASN A C 1
ATOM 2537 O O . ASN A 1 355 ? 29.818 49.125 1.437 1.00 53.66 354 ASN A O 1
ATOM 2542 N N . ILE A 1 356 ? 29.700 51.031 0.192 1.00 47.23 355 ILE A N 1
ATOM 2543 C CA . ILE A 1 356 ? 31.120 51.021 -0.273 1.00 46.65 355 ILE A CA 1
ATOM 2544 C C . ILE A 1 356 ? 32.030 50.958 0.959 1.00 44.92 355 ILE A C 1
ATOM 2545 O O . ILE A 1 356 ? 32.872 50.044 1.022 1.00 45.48 355 ILE A O 1
ATOM 2550 N N . GLY A 1 357 ? 31.841 51.875 1.911 1.00 42.99 356 GLY A N 1
ATOM 2551 C CA . GLY A 1 357 ? 32.634 51.950 3.153 1.00 43.50 356 GLY A CA 1
ATOM 2552 C C . GLY A 1 357 ? 32.566 50.656 3.947 1.00 43.88 356 GLY A C 1
ATOM 2553 O O . GLY A 1 357 ? 33.630 50.064 4.210 1.00 44.17 356 GLY A O 1
ATOM 2554 N N . SER A 1 358 ? 31.353 50.223 4.297 1.00 44.11 357 SER A N 1
ATOM 2555 C CA . SER A 1 358 ? 31.077 49.046 5.162 1.00 44.46 357 SER A CA 1
ATOM 2556 C C . SER A 1 358 ? 31.641 47.769 4.524 1.00 44.58 357 SER A C 1
ATOM 2557 O O . SER A 1 358 ? 32.342 47.024 5.234 1.00 45.86 357 SER A O 1
ATOM 2560 N N . VAL A 1 359 ? 31.351 47.536 3.240 1.00 44.93 358 VAL A N 1
ATOM 2561 C CA . VAL A 1 359 ? 31.729 46.288 2.507 1.00 47.31 358 VAL A CA 1
ATOM 2562 C C . VAL A 1 359 ? 33.258 46.219 2.386 1.00 47.61 358 VAL A C 1
ATOM 2563 O O . VAL A 1 359 ? 33.822 45.161 2.748 1.00 48.03 358 VAL A O 1
ATOM 2567 N N . LEU A 1 360 ? 33.901 47.294 1.909 1.00 47.11 359 LEU A N 1
ATOM 2568 C CA . LEU A 1 360 ? 35.381 47.367 1.742 1.00 46.20 359 LEU A CA 1
ATOM 2569 C C . LEU A 1 360 ? 36.048 47.164 3.107 1.00 43.36 359 LEU A C 1
ATOM 2570 O O . LEU A 1 360 ? 37.026 46.409 3.166 1.00 45.48 359 LEU A O 1
ATOM 2575 N N . GLY A 1 361 ? 35.520 47.795 4.159 1.00 44.33 360 GLY A N 1
ATOM 2576 C CA . GLY A 1 361 ? 35.978 47.608 5.550 1.00 44.96 360 GLY A CA 1
ATOM 2577 C C . GLY A 1 361 ? 35.919 46.148 5.974 1.00 44.63 360 GLY A C 1
ATOM 2578 O O . GLY A 1 361 ? 36.899 45.675 6.592 1.00 47.69 360 GLY A O 1
ATOM 2579 N N . TRP A 1 362 ? 34.818 45.456 5.656 1.00 42.68 361 TRP A N 1
ATOM 2580 C CA . TRP A 1 362 ? 34.595 44.022 5.990 1.00 44.38 361 TRP A CA 1
ATOM 2581 C C . TRP A 1 362 ? 35.541 43.137 5.167 1.00 43.84 361 TRP A C 1
ATOM 2582 O O . TRP A 1 362 ? 36.083 42.180 5.747 1.00 48.35 361 TRP A O 1
ATOM 2593 N N . ARG A 1 363 ? 35.718 43.427 3.873 1.00 43.34 362 ARG A N 1
ATOM 2594 C CA . ARG A 1 363 ? 36.646 42.678 2.980 1.00 46.24 362 ARG A CA 1
ATOM 2595 C C . ARG A 1 363 ? 38.059 42.699 3.573 1.00 45.34 362 ARG A C 1
ATOM 2596 O O . ARG A 1 363 ? 38.658 41.612 3.695 1.00 48.98 362 ARG A O 1
ATOM 2604 N N . VAL A 1 364 ? 38.567 43.883 3.927 1.00 42.16 363 VAL A N 1
ATOM 2605 C CA . VAL A 1 364 ? 39.950 44.065 4.459 1.00 43.04 363 VAL A CA 1
ATOM 2606 C C . VAL A 1 364 ? 40.117 43.184 5.705 1.00 44.04 363 VAL A C 1
ATOM 2607 O O . VAL A 1 364 ? 41.150 42.490 5.794 1.00 45.71 363 VAL A O 1
ATOM 2611 N N . ALA A 1 365 ? 39.137 43.201 6.614 1.00 43.20 364 ALA A N 1
ATOM 2612 C CA . ALA A 1 365 ? 39.165 42.463 7.901 1.00 44.39 364 ALA A CA 1
ATOM 2613 C C . ALA A 1 365 ? 39.128 40.952 7.638 1.00 44.52 364 ALA A C 1
ATOM 2614 O O . ALA A 1 365 ? 39.857 40.210 8.336 1.00 45.32 364 ALA A O 1
ATOM 2616 N N . GLU A 1 366 ? 38.311 40.518 6.671 1.00 44.38 365 GLU A N 1
ATOM 2617 C CA . GLU A 1 366 ? 38.209 39.097 6.238 1.00 44.71 365 GLU A CA 1
ATOM 2618 C C . GLU A 1 366 ? 39.557 38.643 5.667 1.00 45.39 365 GLU A C 1
ATOM 2619 O O . GLU A 1 366 ? 40.047 37.575 6.087 1.00 44.48 365 GLU A O 1
ATOM 2625 N N . ARG A 1 367 ? 40.116 39.430 4.745 1.00 43.92 366 ARG A N 1
ATOM 2626 C CA . ARG A 1 367 ? 41.432 39.192 4.094 1.00 47.77 366 ARG A CA 1
ATOM 2627 C C . ARG A 1 367 ? 42.529 39.104 5.163 1.00 47.84 366 ARG A C 1
ATOM 2628 O O . ARG A 1 367 ? 43.395 38.211 5.053 1.00 52.97 366 ARG A O 1
ATOM 2636 N N . THR A 1 368 ? 42.484 39.991 6.161 1.00 45.68 367 THR A N 1
ATOM 2637 C CA . THR A 1 368 ? 43.480 40.081 7.264 1.00 46.05 367 THR A CA 1
ATOM 2638 C C . THR A 1 368 ? 43.420 38.812 8.125 1.00 46.67 367 THR A C 1
ATOM 2639 O O . THR A 1 368 ? 44.488 38.363 8.573 1.00 47.87 367 THR A O 1
ATOM 2643 N N . MET A 1 369 ? 42.226 38.258 8.353 1.00 47.98 368 MET A N 1
ATOM 2644 C CA . MET A 1 369 ? 42.024 37.025 9.164 1.00 46.94 368 MET A CA 1
ATOM 2645 C C . MET A 1 369 ? 42.721 35.837 8.483 1.00 47.38 368 MET A C 1
ATOM 2646 O O . MET A 1 369 ? 43.406 35.079 9.192 1.00 46.48 368 MET A O 1
ATOM 2651 N N . SER A 1 370 ? 42.549 35.682 7.166 1.00 47.39 369 SER A N 1
ATOM 2652 C CA . SER A 1 370 ? 43.219 34.647 6.333 1.00 49.14 369 SER A CA 1
ATOM 2653 C C . SER A 1 370 ? 44.744 34.779 6.456 1.00 52.27 369 SER A C 1
ATOM 2654 O O . SER A 1 370 ? 45.429 33.741 6.518 1.00 54.22 369 SER A O 1
ATOM 2657 N N . LEU A 1 371 ? 45.241 36.019 6.494 1.00 53.86 370 LEU A N 1
ATOM 2658 C CA . LEU A 1 371 ? 46.687 36.366 6.478 1.00 54.24 370 LEU A CA 1
ATOM 2659 C C . LEU A 1 371 ? 47.330 35.976 7.815 1.00 51.96 370 LEU A C 1
ATOM 2660 O O . LEU A 1 371 ? 48.294 35.191 7.796 1.00 51.38 370 LEU A O 1
ATOM 2665 N N . LEU A 1 372 ? 46.803 36.488 8.933 1.00 48.86 371 LEU A N 1
ATOM 2666 C CA . LEU A 1 372 ? 47.352 36.246 10.296 1.00 49.99 371 LEU A CA 1
ATOM 2667 C C . LEU A 1 372 ? 47.000 34.830 10.776 1.00 50.35 371 LEU A C 1
ATOM 2668 O O . LEU A 1 372 ? 47.641 34.372 11.742 1.00 50.73 371 LEU A O 1
ATOM 2673 N N . ALA A 1 373 ? 46.017 34.177 10.143 1.00 48.00 372 ALA A N 1
ATOM 2674 C CA . ALA A 1 373 ? 45.674 32.746 10.332 1.00 50.17 372 ALA A CA 1
ATOM 2675 C C . ALA A 1 373 ? 45.380 32.456 11.815 1.00 50.20 372 ALA A C 1
ATOM 2676 O O . ALA A 1 373 ? 44.527 33.166 12.387 1.00 50.90 372 ALA A O 1
ATOM 2678 N N . GLY A 1 374 ? 46.044 31.455 12.412 1.00 47.55 373 GLY A N 1
ATOM 2679 C CA . GLY A 1 374 ? 45.792 30.976 13.785 1.00 46.33 373 GLY A CA 1
ATOM 2680 C C . GLY A 1 374 ? 45.905 32.090 14.811 1.00 49.15 373 GLY A C 1
ATOM 2681 O O . GLY A 1 374 ? 45.012 32.186 15.677 1.00 48.76 373 GLY A O 1
ATOM 2682 N N . GLU A 1 375 ? 46.969 32.895 14.719 1.00 52.58 374 GLU A N 1
ATOM 2683 C CA . GLU A 1 375 ? 47.210 34.098 15.564 1.00 51.60 374 GLU A CA 1
ATOM 2684 C C . GLU A 1 375 ? 46.074 35.108 15.353 1.00 49.40 374 GLU A C 1
ATOM 2685 O O . GLU A 1 375 ? 45.641 35.725 16.349 1.00 46.35 374 GLU A O 1
ATOM 2691 N N . GLY A 1 376 ? 45.632 35.278 14.103 1.00 47.50 375 GLY A N 1
ATOM 2692 C CA . GLY A 1 376 ? 44.534 36.188 13.721 1.00 48.81 375 GLY A CA 1
ATOM 2693 C C . GLY A 1 376 ? 43.216 35.795 14.369 1.00 48.64 375 GLY A C 1
ATOM 2694 O O . GLY A 1 376 ? 42.473 36.703 14.786 1.00 49.17 375 GLY A O 1
ATOM 2695 N N . TYR A 1 377 ? 42.938 34.489 14.447 1.00 48.05 376 TYR A N 1
ATOM 2696 C CA . TYR A 1 377 ? 41.690 33.904 15.009 1.00 46.53 376 TYR A CA 1
ATOM 2697 C C . TYR A 1 377 ? 41.717 33.986 16.542 1.00 44.03 376 TYR A C 1
ATOM 2698 O O . TYR A 1 377 ? 40.632 34.011 17.156 1.00 43.26 376 TYR A O 1
ATOM 2707 N N . GLU A 1 378 ? 42.914 34.028 17.135 1.00 44.39 377 GLU A N 1
ATOM 2708 C CA . GLU A 1 378 ? 43.127 34.062 18.608 1.00 47.93 377 GLU A CA 1
ATOM 2709 C C . GLU A 1 378 ? 42.764 35.455 19.143 1.00 47.55 377 GLU A C 1
ATOM 2710 O O . GLU A 1 378 ? 43.056 36.451 18.449 1.00 45.74 377 GLU A O 1
ATOM 2716 N N . THR A 1 379 ? 42.149 35.518 20.330 1.00 48.04 378 THR A N 1
ATOM 2717 C CA . THR A 1 379 ? 41.729 36.782 20.997 1.00 48.67 378 THR A CA 1
ATOM 2718 C C . THR A 1 379 ? 42.981 37.539 21.452 1.00 49.71 378 THR A C 1
ATOM 2719 O O . THR A 1 379 ? 44.017 36.886 21.685 1.00 50.23 378 THR A O 1
ATOM 2723 N N . ALA A 1 380 ? 42.881 38.865 21.566 1.00 48.61 379 ALA A N 1
ATOM 2724 C CA . ALA A 1 380 ? 43.963 39.765 22.027 1.00 48.74 379 ALA A CA 1
ATOM 2725 C C . ALA A 1 380 ? 44.402 39.359 23.437 1.00 50.01 379 ALA A C 1
ATOM 2726 O O . ALA A 1 380 ? 45.623 39.282 23.672 1.00 52.08 379 ALA A O 1
ATOM 2728 N N . SER A 1 381 ? 43.443 39.102 24.334 1.00 50.26 380 SER A N 1
ATOM 2729 C CA . SER A 1 381 ? 43.696 38.781 25.765 1.00 51.90 380 SER A CA 1
ATOM 2730 C C . SER A 1 381 ? 44.425 37.437 25.874 1.00 51.86 380 SER A C 1
ATOM 2731 O O . SER A 1 381 ? 45.363 37.347 26.688 1.00 57.62 380 SER A O 1
ATOM 2734 N N . SER A 1 382 ? 44.024 36.445 25.073 1.00 50.42 381 SER A N 1
ATOM 2735 C CA . SER A 1 382 ? 44.690 35.119 24.959 1.00 50.89 381 SER A CA 1
ATOM 2736 C C . SER A 1 382 ? 46.159 35.315 24.556 1.00 50.61 381 SER A C 1
ATOM 2737 O O . SER A 1 382 ? 47.041 34.787 25.256 1.00 51.87 381 SER A O 1
ATOM 2740 N N . LYS A 1 383 ? 46.405 36.070 23.482 1.00 49.94 382 LYS A N 1
ATOM 2741 C CA . LYS A 1 383 ? 47.767 36.352 22.949 1.00 49.86 382 LYS A CA 1
ATOM 2742 C C . LYS A 1 383 ? 48.576 37.147 23.983 1.00 51.62 382 LYS A C 1
ATOM 2743 O O . LYS A 1 383 ? 49.776 36.863 24.132 1.00 54.10 382 LYS A O 1
ATOM 2749 N N . SER A 1 384 ? 47.944 38.094 24.678 1.00 50.94 383 SER A N 1
ATOM 2750 C CA . SER A 1 384 ? 48.566 38.905 25.758 1.00 52.54 383 SER A CA 1
ATOM 2751 C C . SER A 1 384 ? 48.957 37.998 26.933 1.00 54.70 383 SER A C 1
ATOM 2752 O O . SER A 1 384 ? 50.085 38.150 27.447 1.00 54.26 383 SER A O 1
ATOM 2755 N N . ALA A 1 385 ? 48.062 37.083 27.325 1.00 56.95 384 ALA A N 1
ATOM 2756 C CA . ALA A 1 385 ? 48.221 36.158 28.474 1.00 57.68 384 ALA A CA 1
ATOM 2757 C C . ALA A 1 385 ? 49.472 35.285 28.297 1.00 58.45 384 ALA A C 1
ATOM 2758 O O . ALA A 1 385 ? 50.158 35.034 29.308 1.00 64.23 384 ALA A O 1
ATOM 2760 N N . ARG A 1 386 ? 49.762 34.851 27.064 1.00 54.80 385 ARG A N 1
ATOM 2761 C CA . ARG A 1 386 ? 50.897 33.943 26.736 1.00 53.97 385 ARG A CA 1
ATOM 2762 C C . ARG A 1 386 ? 52.113 34.752 26.259 1.00 56.61 385 ARG A C 1
ATOM 2763 O O . ARG A 1 386 ? 53.063 34.127 25.733 1.00 55.21 385 ARG A O 1
ATOM 2771 N N . GLY A 1 387 ? 52.085 36.078 26.439 1.00 57.11 386 GLY A N 1
ATOM 2772 C CA . GLY A 1 387 ? 53.211 36.992 26.162 1.00 56.58 386 GLY A CA 1
ATOM 2773 C C . GLY A 1 387 ? 53.562 37.048 24.685 1.00 54.63 386 GLY A C 1
ATOM 2774 O O . GLY A 1 387 ? 54.756 37.199 24.375 1.00 55.04 386 GLY A O 1
ATOM 2775 N N . ALA A 1 388 ? 52.563 36.941 23.804 1.00 55.20 387 ALA A N 1
ATOM 2776 C CA . ALA A 1 388 ? 52.732 37.012 22.333 1.00 58.70 387 ALA A CA 1
ATOM 2777 C C . ALA A 1 388 ? 53.249 38.403 21.950 1.00 59.13 387 ALA A C 1
ATOM 2778 O O . ALA A 1 388 ? 52.882 39.384 22.630 1.00 63.13 387 ALA A O 1
ATOM 2780 N N . ALA A 1 389 ? 54.079 38.475 20.905 1.00 57.92 388 ALA A N 1
ATOM 2781 C CA . ALA A 1 389 ? 54.663 39.724 20.363 1.00 57.16 388 ALA A CA 1
ATOM 2782 C C . ALA A 1 389 ? 53.544 40.642 19.856 1.00 55.80 388 ALA A C 1
ATOM 2783 O O . ALA A 1 389 ? 53.620 41.861 20.105 1.00 55.09 388 ALA A O 1
ATOM 2785 N N . ARG A 1 390 ? 52.538 40.066 19.191 1.00 54.40 389 ARG A N 1
ATOM 2786 C CA . ARG A 1 390 ? 51.449 40.802 18.494 1.00 54.00 389 ARG A CA 1
ATOM 2787 C C . ARG A 1 390 ? 50.095 40.442 19.102 1.00 52.82 389 ARG A C 1
ATOM 2788 O O . ARG A 1 390 ? 49.342 39.654 18.531 1.00 50.46 389 ARG A O 1
ATOM 2796 N N . PRO A 1 391 ? 49.725 41.022 20.266 1.00 54.44 390 PRO A N 1
ATOM 2797 C CA . PRO A 1 391 ? 48.398 40.804 20.842 1.00 55.24 390 PRO A CA 1
ATOM 2798 C C . PRO A 1 391 ? 47.345 41.666 20.125 1.00 55.26 390 PRO A C 1
ATOM 2799 O O . PRO A 1 391 ? 46.652 42.425 20.782 1.00 59.83 390 PRO A O 1
ATOM 2803 N N . PHE A 1 392 ? 47.244 41.522 18.799 1.00 51.29 391 PHE A N 1
ATOM 2804 C CA . PHE A 1 392 ? 46.369 42.342 17.921 1.00 50.53 391 PHE A CA 1
ATOM 2805 C C . PHE A 1 392 ? 44.922 41.888 18.085 1.00 49.66 391 PHE A C 1
ATOM 2806 O O . PHE A 1 392 ? 44.630 40.706 17.928 1.00 48.70 391 PHE A O 1
ATOM 2814 N N . PRO A 1 393 ? 43.970 42.801 18.398 1.00 50.14 392 PRO A N 1
ATOM 2815 C CA . PRO A 1 393 ? 42.555 42.435 18.499 1.00 48.40 392 PRO A CA 1
ATOM 2816 C C . PRO A 1 393 ? 41.869 42.370 17.124 1.00 46.83 392 PRO A C 1
ATOM 2817 O O . PRO A 1 393 ? 40.875 43.039 16.934 1.00 44.47 392 PRO A O 1
ATOM 2821 N N . LEU A 1 394 ? 42.408 41.563 16.204 1.00 47.45 393 LEU A N 1
ATOM 2822 C CA . LEU A 1 394 ? 41.871 41.394 14.826 1.00 47.18 393 LEU A CA 1
ATOM 2823 C C . LEU A 1 394 ? 40.485 40.747 14.902 1.00 46.17 393 LEU A C 1
ATOM 2824 O O . LEU A 1 394 ? 39.575 41.220 14.197 1.00 43.74 393 LEU A O 1
ATOM 2829 N N . GLU A 1 395 ? 40.335 39.698 15.713 1.00 46.18 394 GLU A N 1
ATOM 2830 C CA . GLU A 1 395 ? 39.059 38.946 15.835 1.00 48.22 394 GLU A CA 1
ATOM 2831 C C . GLU A 1 395 ? 37.965 39.920 16.294 1.00 48.50 394 GLU A C 1
ATOM 2832 O O . GLU A 1 395 ? 36.857 39.859 15.727 1.00 49.88 394 GLU A O 1
ATOM 2838 N N . ARG A 1 396 ? 38.280 40.823 17.230 1.00 48.42 395 ARG A N 1
ATOM 2839 C CA . ARG A 1 396 ? 37.349 41.897 17.679 1.00 48.09 395 ARG A CA 1
ATOM 2840 C C . ARG A 1 396 ? 37.005 42.811 16.494 1.00 45.86 395 ARG A C 1
ATOM 2841 O O . ARG A 1 396 ? 35.817 43.142 16.337 1.00 45.13 395 ARG A O 1
ATOM 2849 N N . ALA A 1 397 ? 38.004 43.205 15.700 1.00 42.54 396 ALA A N 1
ATOM 2850 C CA . ALA A 1 397 ? 37.828 44.058 14.501 1.00 42.12 396 ALA A CA 1
ATOM 2851 C C . ALA A 1 397 ? 36.838 43.400 13.529 1.00 42.17 396 ALA A C 1
ATOM 2852 O O . ALA A 1 397 ? 35.961 44.114 13.019 1.00 41.60 396 ALA A O 1
ATOM 2854 N N . LEU A 1 398 ? 36.966 42.091 13.290 1.00 41.56 397 LEU A N 1
ATOM 2855 C CA . LEU A 1 398 ? 36.117 41.338 12.323 1.00 42.47 397 LEU A CA 1
ATOM 2856 C C . LEU A 1 398 ? 34.673 41.274 12.838 1.00 41.70 397 LEU A C 1
ATOM 2857 O O . LEU A 1 398 ? 33.746 41.429 12.022 1.00 42.09 397 LEU A O 1
ATOM 2862 N N . ARG A 1 399 ? 34.496 41.042 14.141 1.00 42.70 398 ARG A N 1
ATOM 2863 C CA . ARG A 1 399 ? 33.171 40.977 14.810 1.00 44.43 398 ARG A CA 1
ATOM 2864 C C . ARG A 1 399 ? 32.509 42.362 14.767 1.00 47.34 398 ARG A C 1
ATOM 2865 O O . ARG A 1 399 ? 31.285 42.424 14.520 1.00 52.48 398 ARG A O 1
ATOM 2873 N N . ASP A 1 400 ? 33.287 43.424 15.003 1.00 45.47 399 ASP A N 1
ATOM 2874 C CA . ASP A 1 400 ? 32.809 44.833 15.033 1.00 44.65 399 ASP A CA 1
ATOM 2875 C C . ASP A 1 400 ? 32.390 45.272 13.627 1.00 42.59 399 ASP A C 1
ATOM 2876 O O . ASP A 1 400 ? 31.289 45.844 13.497 1.00 40.19 399 ASP A O 1
ATOM 2881 N N . VAL A 1 401 ? 33.228 45.018 12.616 1.00 41.52 400 VAL A N 1
ATOM 2882 C CA . VAL A 1 401 ? 33.030 45.541 11.230 1.00 43.40 400 VAL A CA 1
ATOM 2883 C C . VAL A 1 401 ? 31.741 44.956 10.633 1.00 43.24 400 VAL A C 1
ATOM 2884 O O . VAL A 1 401 ? 31.135 45.639 9.793 1.00 43.32 400 VAL A O 1
ATOM 2888 N N . ARG A 1 402 ? 31.322 43.756 11.052 1.00 44.78 401 ARG A N 1
ATOM 2889 C CA . ARG A 1 402 ? 30.096 43.084 10.533 1.00 45.88 401 ARG A CA 1
ATOM 2890 C C . ARG A 1 402 ? 28.867 43.968 10.790 1.00 45.06 401 ARG A C 1
ATOM 2891 O O . ARG A 1 402 ? 27.951 43.967 9.941 1.00 45.47 401 ARG A O 1
ATOM 2899 N N . ASN A 1 403 ? 28.858 44.690 11.915 1.00 44.45 402 ASN A N 1
ATOM 2900 C CA . ASN A 1 403 ? 27.779 45.624 12.335 1.00 45.64 402 ASN A CA 1
ATOM 2901 C C . ASN A 1 403 ? 27.385 46.564 11.185 1.00 48.28 402 ASN A C 1
ATOM 2902 O O . ASN A 1 403 ? 26.170 46.808 11.010 1.00 45.37 402 ASN A O 1
ATOM 2907 N N . PHE A 1 404 ? 28.371 47.077 10.439 1.00 46.79 403 PHE A N 1
ATOM 2908 C CA . PHE A 1 404 ? 28.228 48.250 9.534 1.00 44.92 403 PHE A CA 1
ATOM 2909 C C . PHE A 1 404 ? 27.608 47.842 8.191 1.00 46.13 403 PHE A C 1
ATOM 2910 O O . PHE A 1 404 ? 27.302 48.742 7.384 1.00 45.17 403 PHE A O 1
ATOM 2918 N N . ARG A 1 405 ? 27.392 46.541 7.974 1.00 47.74 404 ARG A N 1
ATOM 2919 C CA . ARG A 1 405 ? 26.596 46.010 6.835 1.00 47.27 404 ARG A CA 1
ATOM 2920 C C . ARG A 1 405 ? 25.165 45.700 7.300 1.00 46.08 404 ARG A C 1
ATOM 2921 O O . ARG A 1 405 ? 24.359 45.287 6.449 1.00 48.80 404 ARG A O 1
ATOM 2929 N N . ILE A 1 406 ? 24.863 45.909 8.587 1.00 47.33 405 ILE A N 1
ATOM 2930 C CA . ILE A 1 406 ? 23.531 45.638 9.210 1.00 49.76 405 ILE A CA 1
ATOM 2931 C C . ILE A 1 406 ? 22.937 46.962 9.710 1.00 51.60 405 ILE A C 1
ATOM 2932 O O . ILE A 1 406 ? 21.878 47.381 9.190 1.00 48.64 405 ILE A O 1
ATOM 2937 N N . SER A 1 407 ? 23.593 47.576 10.699 1.00 52.04 406 SER A N 1
ATOM 2938 C CA . SER A 1 407 ? 23.245 48.900 11.277 1.00 53.48 406 SER A CA 1
ATOM 2939 C C . SER A 1 407 ? 23.138 49.934 10.146 1.00 55.95 406 SER A C 1
ATOM 2940 O O . SER A 1 407 ? 24.059 49.982 9.303 1.00 52.00 406 SER A O 1
ATOM 2943 N N . GLY A 1 408 ? 22.039 50.698 10.114 1.00 56.58 407 GLY A N 1
ATOM 2944 C CA . GLY A 1 408 ? 21.750 51.709 9.078 1.00 54.56 407 GLY A CA 1
ATOM 2945 C C . GLY A 1 408 ? 21.259 51.088 7.779 1.00 56.59 407 GLY A C 1
ATOM 2946 O O . GLY A 1 408 ? 21.297 51.789 6.748 1.00 58.36 407 GLY A O 1
ATOM 2947 N N . GLY A 1 409 ? 20.810 49.826 7.821 1.00 57.55 408 GLY A N 1
ATOM 2948 C CA . GLY A 1 409 ? 20.234 49.098 6.671 1.00 56.63 408 GLY A CA 1
ATOM 2949 C C . GLY A 1 409 ? 21.128 47.961 6.199 1.00 54.90 408 GLY A C 1
ATOM 2950 O O . GLY A 1 409 ? 22.363 48.133 6.219 1.00 55.62 408 GLY A O 1
ATOM 2951 N N . ILE A 1 410 ? 20.523 46.843 5.781 1.00 51.34 409 ILE A N 1
ATOM 2952 C CA . ILE A 1 410 ? 21.226 45.646 5.228 1.00 50.98 409 ILE A CA 1
ATOM 2953 C C . ILE A 1 410 ? 21.744 45.9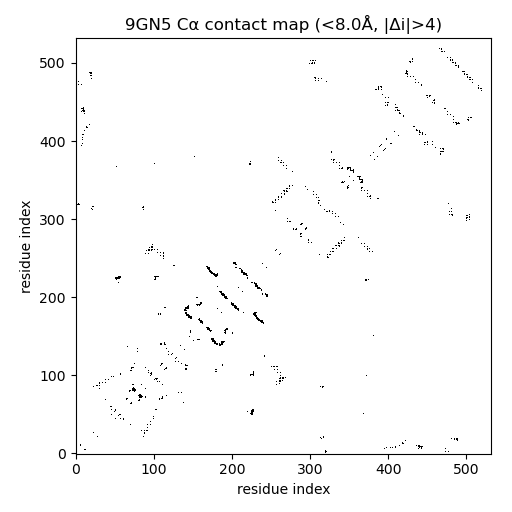94 3.829 1.00 49.68 409 ILE A C 1
ATOM 2954 O O . ILE A 1 410 ? 20.963 46.549 3.038 1.00 48.61 409 ILE A O 1
ATOM 2959 N N . ASP A 1 411 ? 23.003 45.643 3.544 1.00 49.94 410 ASP A N 1
ATOM 2960 C CA . ASP A 1 411 ? 23.751 46.058 2.325 1.00 51.23 410 ASP A CA 1
ATOM 2961 C C . ASP A 1 411 ? 22.925 45.768 1.064 1.00 50.99 410 ASP A C 1
ATOM 2962 O O . ASP A 1 411 ? 22.797 46.682 0.231 1.00 52.78 410 ASP A O 1
ATOM 2967 N N . PHE A 1 412 ? 22.375 44.559 0.920 1.00 50.61 411 PHE A N 1
ATOM 2968 C CA . PHE A 1 412 ? 21.643 44.141 -0.306 1.00 52.38 411 PHE A CA 1
ATOM 2969 C C . PHE A 1 412 ? 20.306 44.893 -0.383 1.00 54.01 411 PHE A C 1
ATOM 2970 O O . PHE A 1 412 ? 19.836 45.165 -1.504 1.00 53.80 411 PHE A O 1
ATOM 2978 N N . GLN A 1 413 ? 19.721 45.238 0.768 1.00 54.96 412 GLN A N 1
ATOM 2979 C CA . GLN A 1 413 ? 18.445 45.997 0.843 1.00 59.29 412 GLN A CA 1
ATOM 2980 C C . GLN A 1 413 ? 18.688 47.436 0.365 1.00 57.44 412 GLN A C 1
ATOM 2981 O O . GLN A 1 413 ? 17.855 47.948 -0.415 1.00 55.98 412 GLN A O 1
ATOM 2987 N N . LEU A 1 414 ? 19.791 48.058 0.797 1.00 53.58 413 LEU A N 1
ATOM 2988 C CA . LEU A 1 414 ? 20.180 49.429 0.369 1.00 55.38 413 LEU A CA 1
ATOM 2989 C C . LEU A 1 414 ? 20.487 49.423 -1.135 1.00 55.54 413 LEU A C 1
ATOM 2990 O O . LEU A 1 414 ? 20.128 50.408 -1.803 1.00 58.49 413 LEU A O 1
ATOM 2995 N N . ASP A 1 415 ? 21.105 48.351 -1.644 1.00 54.45 414 ASP A N 1
ATOM 2996 C CA . ASP A 1 415 ? 21.394 48.153 -3.093 1.00 57.61 414 ASP A CA 1
ATOM 2997 C C . ASP A 1 415 ? 20.079 48.065 -3.880 1.00 59.07 414 ASP A C 1
ATOM 2998 O O . ASP A 1 415 ? 20.037 48.585 -5.013 1.00 56.18 414 ASP A O 1
ATOM 3003 N N . TYR A 1 416 ? 19.054 47.421 -3.311 1.00 61.62 415 TYR A N 1
ATOM 3004 C CA . TYR A 1 416 ? 17.704 47.286 -3.919 1.00 62.63 415 TYR A CA 1
ATOM 3005 C C . TYR A 1 416 ? 17.027 48.662 -3.951 1.00 64.02 415 TYR A C 1
ATOM 3006 O O . TYR A 1 416 ? 16.608 49.098 -5.040 1.00 60.41 415 TYR A O 1
ATOM 3015 N N . TRP A 1 417 ? 16.937 49.322 -2.792 1.00 68.24 416 TRP A N 1
ATOM 3016 C CA . TRP A 1 417 ? 16.265 50.641 -2.628 1.00 69.96 416 TRP A CA 1
ATOM 3017 C C . TRP A 1 417 ? 16.931 51.689 -3.529 1.00 68.04 416 TRP A C 1
ATOM 3018 O O . TRP A 1 417 ? 16.189 52.478 -4.137 1.00 73.67 416 TRP A O 1
ATOM 3029 N N . THR A 1 418 ? 18.248 51.626 -3.654 1.00 64.72 417 THR A N 1
ATOM 3030 C CA . THR A 1 418 ? 19.000 52.578 -4.495 1.00 65.25 417 THR A CA 1
ATOM 3031 C C . THR A 1 418 ? 18.567 52.442 -5.949 1.00 67.31 417 THR A C 1
ATOM 3032 O O . THR A 1 418 ? 18.415 53.460 -6.595 1.00 70.46 417 THR A O 1
ATOM 3036 N N . SER A 1 419 ? 18.373 51.226 -6.438 1.00 68.60 418 SER A N 1
ATOM 3037 C CA . SER A 1 419 ? 18.037 51.088 -7.875 1.00 71.17 418 SER A CA 1
ATOM 3038 C C . SER A 1 419 ? 16.544 51.277 -8.141 1.00 69.75 418 SER A C 1
ATOM 3039 O O . SER A 1 419 ? 16.219 51.804 -9.186 1.00 71.57 418 SER A O 1
ATOM 3042 N N . THR A 1 420 ? 15.674 50.898 -7.214 1.00 73.29 419 THR A N 1
ATOM 3043 C CA . THR A 1 420 ? 14.227 51.053 -7.491 1.00 76.47 419 THR A CA 1
ATOM 3044 C C . THR A 1 420 ? 13.763 52.481 -7.206 1.00 80.45 419 THR A C 1
ATOM 3045 O O . THR A 1 420 ? 12.903 52.959 -7.936 1.00 82.32 419 THR A O 1
ATOM 3049 N N . ILE A 1 421 ? 14.303 53.092 -6.159 1.00 85.10 420 ILE A N 1
ATOM 3050 C CA . ILE A 1 421 ? 13.864 54.441 -5.714 1.00 85.32 420 ILE A CA 1
ATOM 3051 C C . ILE A 1 421 ? 14.743 55.521 -6.326 1.00 86.56 420 ILE A C 1
ATOM 3052 O O . ILE A 1 421 ? 14.305 56.659 -6.337 1.00 89.91 420 ILE A O 1
ATOM 3057 N N . ALA A 1 422 ? 15.922 55.184 -6.829 1.00 83.18 421 ALA A N 1
ATOM 3058 C CA . ALA A 1 422 ? 16.772 56.294 -7.297 1.00 86.17 421 ALA A CA 1
ATOM 3059 C C . ALA A 1 422 ? 17.364 56.015 -8.668 1.00 83.84 421 ALA A C 1
ATOM 3060 O O . ALA A 1 422 ? 18.080 56.872 -9.167 1.00 81.90 421 ALA A O 1
ATOM 3062 N N . ILE A 1 423 ? 17.108 54.848 -9.247 1.00 83.95 422 ILE A N 1
ATOM 3063 C CA . ILE A 1 423 ? 17.721 54.595 -10.582 1.00 87.14 422 ILE A CA 1
ATOM 3064 C C . ILE A 1 423 ? 16.606 54.525 -11.625 1.00 85.35 422 ILE A C 1
ATOM 3065 O O . ILE A 1 423 ? 16.716 55.215 -12.643 1.00 83.61 422 ILE A O 1
ATOM 3070 N N . PHE A 1 424 ? 15.541 53.781 -11.327 1.00 80.77 423 PHE A N 1
ATOM 3071 C CA . PHE A 1 424 ? 14.421 53.603 -12.286 1.00 83.79 423 PHE A CA 1
ATOM 3072 C C . PHE A 1 424 ? 13.445 54.784 -12.256 1.00 84.74 423 PHE A C 1
ATOM 3073 O O . PHE A 1 424 ? 12.564 54.833 -13.120 1.00 81.71 423 PHE A O 1
ATOM 3081 N N . THR A 1 425 ? 13.602 55.705 -11.300 1.00 89.97 424 THR A N 1
ATOM 3082 C CA . THR A 1 425 ? 12.762 56.933 -11.252 1.00 89.08 424 THR A CA 1
ATOM 3083 C C . THR A 1 425 ? 13.049 57.782 -12.497 1.00 85.10 424 THR A C 1
ATOM 3084 O O . THR A 1 425 ? 12.127 58.458 -12.972 1.00 83.57 424 THR A O 1
ATOM 3088 N N . TYR A 1 426 ? 14.314 57.823 -12.927 1.00 77.91 425 TYR A N 1
ATOM 3089 C CA . TYR A 1 426 ? 14.762 58.576 -14.127 1.00 77.95 425 TYR A CA 1
ATOM 3090 C C . TYR A 1 426 ? 14.346 57.877 -15.429 1.00 79.75 425 TYR A C 1
ATOM 3091 O O . TYR A 1 426 ? 14.483 58.511 -16.481 1.00 82.86 425 TYR A O 1
ATOM 3100 N N . TYR A 1 427 ? 13.941 56.604 -15.384 1.00 81.94 426 TYR A N 1
ATOM 3101 C CA . TYR A 1 427 ? 13.566 55.904 -16.641 1.00 79.98 426 TYR A CA 1
ATOM 3102 C C . TYR A 1 427 ? 12.066 55.602 -16.743 1.00 86.66 426 TYR A C 1
ATOM 3103 O O . TYR A 1 427 ? 11.623 55.322 -17.866 1.00 89.72 426 TYR A O 1
ATOM 3112 N N . TYR A 1 428 ? 11.318 55.606 -15.636 1.00 87.98 427 TYR A N 1
ATOM 3113 C CA . TYR A 1 428 ? 9.891 55.189 -15.746 1.00 95.06 427 TYR A CA 1
ATOM 3114 C C . TYR A 1 428 ? 9.016 56.126 -16.584 1.00 96.78 427 TYR A C 1
ATOM 3115 O O . TYR A 1 428 ? 8.219 55.608 -17.384 1.00 106.64 427 TYR A O 1
ATOM 3124 N N . PRO A 1 429 ? 9.082 57.468 -16.454 1.00 104.25 428 PRO A N 1
ATOM 3125 C CA . PRO A 1 429 ? 8.316 58.322 -17.363 1.00 105.70 428 PRO A CA 1
ATOM 3126 C C . PRO A 1 429 ? 8.918 58.075 -18.755 1.00 104.06 428 PRO A C 1
ATOM 3127 O O . PRO A 1 429 ? 8.161 57.795 -19.663 1.00 108.22 428 PRO A O 1
ATOM 3131 N N . ASP A 1 430 ? 10.260 58.106 -18.798 1.00 99.34 429 ASP A N 1
ATOM 3132 C CA . ASP A 1 430 ? 11.248 57.856 -19.888 1.00 96.43 429 ASP A CA 1
ATOM 3133 C C . ASP A 1 430 ? 12.558 58.538 -19.485 1.00 98.17 429 ASP A C 1
ATOM 3134 O O . ASP A 1 430 ? 12.523 59.427 -18.611 1.00 106.56 429 ASP A O 1
ATOM 3139 N N . PRO A 1 431 ? 13.711 58.185 -20.087 1.00 91.43 430 PRO A N 1
ATOM 3140 C CA . PRO A 1 431 ? 14.962 58.855 -19.768 1.00 86.08 430 PRO A CA 1
ATOM 3141 C C . PRO A 1 431 ? 15.025 60.121 -20.632 1.00 82.17 430 PRO A C 1
ATOM 3142 O O . PRO A 1 431 ? 14.740 60.034 -21.806 1.00 76.40 430 PRO A O 1
ATOM 3146 N N . ASP A 1 432 ? 15.375 61.255 -20.023 1.00 81.72 431 ASP A N 1
ATOM 3147 C CA . ASP A 1 432 ? 15.484 62.550 -20.748 1.00 83.95 431 ASP A CA 1
ATOM 3148 C C . ASP A 1 432 ? 16.599 62.472 -21.797 1.00 80.58 431 ASP A C 1
ATOM 3149 O O . ASP A 1 432 ? 16.460 63.113 -22.850 1.00 85.02 431 ASP A O 1
ATOM 3154 N N . ASN A 1 433 ? 17.687 61.768 -21.477 1.00 78.57 432 ASN A N 1
ATOM 3155 C CA . ASN A 1 433 ? 18.858 61.617 -22.381 1.00 78.60 432 ASN A CA 1
ATOM 3156 C C . ASN A 1 433 ? 18.766 60.281 -23.124 1.00 81.57 432 ASN A C 1
ATOM 3157 O O . ASN A 1 433 ? 19.811 59.636 -23.300 1.00 75.15 432 ASN A O 1
ATOM 3162 N N . LEU A 1 434 ? 17.561 59.893 -23.544 1.00 84.64 433 LEU A N 1
ATOM 3163 C CA . LEU A 1 434 ? 17.346 58.587 -24.223 1.00 89.09 433 LEU A CA 1
ATOM 3164 C C . LEU A 1 434 ? 18.190 58.515 -25.500 1.00 90.12 433 LEU A C 1
ATOM 3165 O O . LEU A 1 434 ? 18.788 57.455 -25.741 1.00 89.74 433 LEU A O 1
ATOM 3170 N N . ALA A 1 435 ? 18.260 59.609 -26.261 1.00 90.16 434 ALA A N 1
ATOM 3171 C CA . ALA A 1 435 ? 19.049 59.646 -27.515 1.00 90.31 434 ALA A CA 1
ATOM 3172 C C . ALA A 1 435 ? 20.479 59.158 -27.256 1.00 87.21 434 ALA A C 1
ATOM 3173 O O . ALA A 1 435 ? 20.983 58.357 -28.056 1.00 86.69 434 ALA A O 1
ATOM 3175 N N . GLU A 1 436 ? 21.088 59.622 -26.163 1.00 90.12 435 GLU A N 1
ATOM 3176 C CA . GLU A 1 436 ? 22.481 59.256 -25.776 1.00 90.73 435 GLU A CA 1
ATOM 3177 C C . GLU A 1 436 ? 22.597 57.743 -25.559 1.00 89.92 435 GLU A C 1
ATOM 3178 O O . GLU A 1 436 ? 23.665 57.185 -25.879 1.00 85.90 435 GLU A O 1
ATOM 3184 N N . ILE A 1 437 ? 21.547 57.120 -25.013 1.00 90.02 436 ILE A N 1
ATOM 3185 C CA . ILE A 1 437 ? 21.524 55.683 -24.602 1.00 90.44 436 ILE A CA 1
ATOM 3186 C C . ILE A 1 437 ? 21.499 54.800 -25.859 1.00 94.68 436 ILE A C 1
ATOM 3187 O O . ILE A 1 437 ? 22.313 53.856 -25.924 1.00 97.69 436 ILE A O 1
ATOM 3192 N N . GLU A 1 438 ? 20.612 55.098 -26.816 1.00 97.51 437 GLU A N 1
ATOM 3193 C CA . GLU A 1 438 ? 20.487 54.355 -28.102 1.00 101.71 437 GLU A CA 1
ATOM 3194 C C . GLU A 1 438 ? 21.764 54.559 -28.929 1.00 99.04 437 GLU A C 1
ATOM 3195 O O . GLU A 1 438 ? 22.202 53.589 -29.578 1.00 105.78 437 GLU A O 1
ATOM 3201 N N . ALA A 1 439 ? 22.340 55.766 -28.890 1.00 95.22 438 ALA A N 1
ATOM 3202 C CA . ALA A 1 439 ? 23.509 56.181 -29.705 1.00 96.76 438 ALA A CA 1
ATOM 3203 C C . ALA A 1 439 ? 24.818 55.638 -29.113 1.00 95.82 438 ALA A C 1
ATOM 3204 O O . ALA A 1 439 ? 25.854 55.759 -29.796 1.00 96.23 438 ALA A O 1
ATOM 3206 N N . ASN A 1 440 ? 24.781 55.070 -27.900 1.00 96.22 439 ASN A N 1
ATOM 3207 C CA . ASN A 1 440 ? 25.966 54.529 -27.179 1.00 98.20 439 ASN A CA 1
ATOM 3208 C C . ASN A 1 440 ? 27.031 55.627 -27.054 1.00 98.64 439 ASN A C 1
ATOM 3209 O O . ASN A 1 440 ? 28.225 55.317 -27.235 1.00 101.02 439 ASN A O 1
ATOM 3214 N N . GLN A 1 441 ? 26.613 56.859 -26.748 1.00 99.26 440 GLN A N 1
ATOM 3215 C CA . GLN A 1 441 ? 27.509 58.044 -26.670 1.00 102.64 440 GLN A CA 1
ATOM 3216 C C . GLN A 1 441 ? 28.403 57.917 -25.430 1.00 100.31 440 GLN A C 1
ATOM 3217 O O . GLN A 1 441 ? 27.858 57.720 -24.324 1.00 96.63 440 GLN A O 1
ATOM 3223 N N . VAL A 1 442 ? 29.723 58.009 -25.626 1.00 97.44 441 VAL A N 1
ATOM 3224 C CA . VAL A 1 442 ? 30.764 57.942 -24.556 1.00 95.31 441 VAL A CA 1
ATOM 3225 C C . VAL A 1 442 ? 31.795 59.044 -24.827 1.00 98.15 441 VAL A C 1
ATOM 3226 O O . VAL A 1 442 ? 32.540 58.923 -25.819 1.00 96.05 441 VAL A O 1
ATOM 3230 N N . ASP A 1 443 ? 31.821 60.078 -23.980 1.00 100.04 442 ASP A N 1
ATOM 3231 C CA . ASP A 1 443 ? 32.729 61.251 -24.102 1.00 101.77 442 ASP A CA 1
ATOM 3232 C C . ASP A 1 443 ? 34.125 60.851 -23.605 1.00 102.54 442 ASP A C 1
ATOM 3233 O O . ASP A 1 443 ? 34.409 61.049 -22.404 1.00 97.36 442 ASP A O 1
ATOM 3238 N N . LEU A 1 444 ? 34.957 60.305 -24.502 1.00 103.68 443 LEU A N 1
ATOM 3239 C CA . LEU A 1 444 ? 36.370 59.917 -24.228 1.00 102.13 443 LEU A CA 1
ATOM 3240 C C . LEU A 1 444 ? 37.2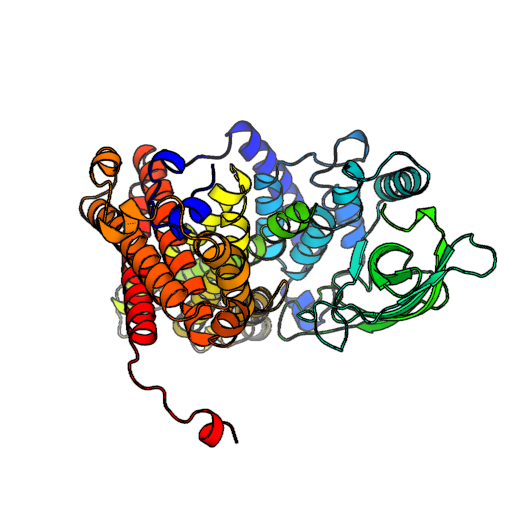85 61.143 -24.362 1.00 105.12 443 LEU A C 1
ATOM 3241 O O . LEU A 1 444 ? 38.457 61.042 -23.948 1.00 104.58 443 LEU A O 1
ATOM 3246 N N . ASP A 1 445 ? 36.766 62.226 -24.937 1.00 106.31 444 ASP A N 1
ATOM 3247 C CA . ASP A 1 445 ? 37.589 63.435 -25.183 1.00 108.58 444 ASP A CA 1
ATOM 3248 C C . ASP A 1 445 ? 37.720 64.280 -23.913 1.00 108.51 444 ASP A C 1
ATOM 3249 O O . ASP A 1 445 ? 38.630 65.108 -23.869 1.00 113.80 444 ASP A O 1
ATOM 3254 N N . SER A 1 446 ? 36.850 64.086 -22.924 1.00 107.85 445 SER A N 1
ATOM 3255 C CA . SER A 1 446 ? 36.945 64.916 -21.695 1.00 109.64 445 SER A CA 1
ATOM 3256 C C . SER A 1 446 ? 37.886 64.274 -20.673 1.00 108.21 445 SER A C 1
ATOM 3257 O O . SER A 1 446 ? 38.130 64.896 -19.635 1.00 113.52 445 SER A O 1
ATOM 3260 N N . LEU A 1 447 ? 38.402 63.082 -20.971 1.00 109.94 446 LEU A N 1
ATOM 3261 C CA . LEU A 1 447 ? 39.303 62.360 -20.036 1.00 105.14 446 LEU A CA 1
ATOM 3262 C C . LEU A 1 447 ? 40.763 62.544 -20.463 1.00 103.02 446 LEU A C 1
ATOM 3263 O O . LEU A 1 447 ? 41.630 61.928 -19.846 1.00 97.58 446 LEU A O 1
ATOM 3268 N N . VAL A 1 448 ? 41.008 63.382 -21.466 1.00 105.37 447 VAL A N 1
ATOM 3269 C CA . VAL A 1 448 ? 42.368 63.571 -22.056 1.00 106.58 447 VAL A CA 1
ATOM 3270 C C . VAL A 1 448 ? 43.392 64.132 -21.062 1.00 100.91 447 VAL A C 1
ATOM 3271 O O . VAL A 1 448 ? 44.504 63.603 -21.019 1.00 109.16 447 VAL A O 1
ATOM 3275 N N . GLY A 1 449 ? 43.057 65.146 -20.275 1.00 95.67 448 GLY A N 1
ATOM 3276 C CA . GLY A 1 449 ? 44.093 65.646 -19.353 1.00 91.79 448 GLY A CA 1
ATOM 3277 C C . GLY A 1 449 ? 43.817 65.131 -17.965 1.00 90.77 448 GLY A C 1
ATOM 3278 O O . GLY A 1 449 ? 42.792 65.524 -17.399 1.00 99.01 448 GLY A O 1
ATOM 3279 N N . SER A 1 450 ? 44.664 64.234 -17.465 1.00 84.30 449 SER A N 1
ATOM 3280 C CA . SER A 1 450 ? 44.416 63.653 -16.123 1.00 84.03 449 SER A CA 1
ATOM 3281 C C . SER A 1 450 ? 45.671 63.646 -15.252 1.00 82.08 449 SER A C 1
ATOM 3282 O O . SER A 1 450 ? 45.615 64.160 -14.141 1.00 88.65 449 SER A O 1
ATOM 3285 N N . GLY A 1 451 ? 46.770 63.105 -15.764 1.00 75.82 450 GLY A N 1
ATOM 3286 C CA . GLY A 1 451 ? 47.975 62.956 -14.933 1.00 75.74 450 GLY A CA 1
ATOM 3287 C C . GLY A 1 451 ? 48.043 61.517 -14.463 1.00 72.27 450 GLY A C 1
ATOM 3288 O O . GLY A 1 451 ? 48.968 61.161 -13.732 1.00 74.56 450 GLY A O 1
ATOM 3289 N N . LEU A 1 452 ? 47.071 60.722 -14.905 1.00 66.99 451 LEU A N 1
ATOM 3290 C CA . LEU A 1 452 ? 47.000 59.277 -14.562 1.00 65.04 451 LEU A CA 1
ATOM 3291 C C . LEU A 1 452 ? 48.028 58.506 -15.398 1.00 64.97 451 LEU A C 1
ATOM 3292 O O . LEU A 1 452 ? 48.448 59.024 -16.453 1.00 59.77 451 LEU A O 1
ATOM 3297 N N . SER A 1 453 ? 48.403 57.310 -14.936 1.00 66.45 452 SER A N 1
ATOM 3298 C CA . SER A 1 453 ? 49.252 56.337 -15.671 1.00 69.97 452 SER A CA 1
ATOM 3299 C C . SER A 1 453 ? 48.491 55.843 -16.907 1.00 72.20 452 SER A C 1
ATOM 3300 O O . SER A 1 453 ? 47.257 56.019 -16.954 1.00 70.04 452 SER A O 1
ATOM 3303 N N . GLU A 1 454 ? 49.203 55.238 -17.862 1.00 76.40 453 GLU A N 1
ATOM 3304 C CA . GLU A 1 454 ? 48.629 54.694 -19.124 1.00 79.68 453 GLU A CA 1
ATOM 3305 C C . GLU A 1 454 ? 47.608 53.598 -18.783 1.00 76.84 453 GLU A C 1
ATOM 3306 O O . GLU A 1 454 ? 46.607 53.474 -19.517 1.00 74.83 453 GLU A O 1
ATOM 3312 N N . ARG A 1 455 ? 47.851 52.846 -17.704 1.00 75.89 454 ARG A N 1
ATOM 3313 C CA . ARG A 1 455 ? 46.944 51.779 -17.199 1.00 77.03 454 ARG A CA 1
ATOM 3314 C C . ARG A 1 455 ? 45.701 52.415 -16.562 1.00 73.20 454 ARG A C 1
ATOM 3315 O O . ARG A 1 455 ? 44.592 51.921 -16.833 1.00 74.02 454 ARG A O 1
ATOM 3323 N N . ASN A 1 456 ? 45.876 53.467 -15.756 1.00 70.51 455 ASN A N 1
ATOM 3324 C CA . ASN A 1 456 ? 44.772 54.146 -15.019 1.00 67.75 455 ASN A CA 1
ATOM 3325 C C . ASN A 1 456 ? 43.913 54.967 -15.991 1.00 66.92 455 ASN A C 1
ATOM 3326 O O . ASN A 1 456 ? 42.731 55.195 -15.673 1.00 63.23 455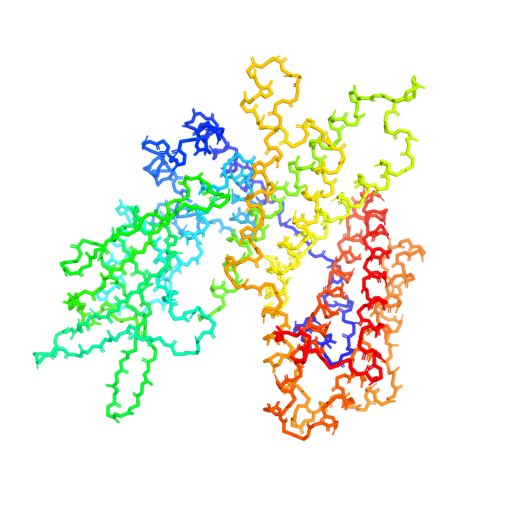 ASN A O 1
ATOM 3331 N N . GLU A 1 457 ? 44.474 55.395 -17.128 1.00 70.88 456 GLU A N 1
ATOM 3332 C CA . GLU A 1 457 ? 43.715 56.048 -18.231 1.00 74.44 456 GLU A CA 1
ATOM 3333 C C . GLU A 1 457 ? 42.854 54.997 -18.942 1.00 73.92 456 GLU A C 1
ATOM 3334 O O . GLU A 1 457 ? 41.729 55.341 -19.350 1.00 74.06 456 GLU A O 1
ATOM 3340 N N . ARG A 1 458 ? 43.365 53.768 -19.081 1.00 73.30 457 ARG A N 1
ATOM 3341 C CA . ARG A 1 458 ? 42.626 52.613 -19.661 1.00 74.10 457 ARG A CA 1
ATOM 3342 C C . ARG A 1 458 ? 41.441 52.282 -18.745 1.00 69.15 457 ARG A C 1
ATOM 3343 O O . ARG A 1 458 ? 40.319 52.123 -19.266 1.00 68.49 457 ARG A O 1
ATOM 3351 N N . HIS A 1 459 ? 41.683 52.200 -17.432 1.00 65.69 458 HIS A N 1
ATOM 3352 C CA . HIS A 1 459 ? 40.644 51.999 -16.384 1.00 65.52 458 HIS A CA 1
ATOM 3353 C C . HIS A 1 459 ? 39.557 53.073 -16.528 1.00 65.66 458 HIS A C 1
ATOM 3354 O O . HIS A 1 459 ? 38.364 52.727 -16.384 1.00 62.47 458 HIS A O 1
ATOM 3361 N N . LEU A 1 460 ? 39.956 54.319 -16.815 1.00 65.09 459 LEU A N 1
ATOM 3362 C CA . LEU A 1 460 ? 39.046 55.490 -16.954 1.00 66.17 459 LEU A CA 1
ATOM 3363 C C . LEU A 1 460 ? 38.179 55.333 -18.212 1.00 66.37 459 LEU A C 1
ATOM 3364 O O . LEU A 1 460 ? 36.951 55.513 -18.094 1.00 65.00 459 LEU A O 1
ATOM 3369 N N . ARG A 1 461 ? 38.790 55.021 -19.363 1.00 68.67 460 ARG A N 1
ATOM 3370 C CA . ARG A 1 461 ? 38.077 54.735 -20.640 1.00 69.83 460 ARG A CA 1
ATOM 3371 C C . ARG A 1 461 ? 36.988 53.686 -20.381 1.00 69.31 460 ARG A C 1
ATOM 3372 O O . ARG A 1 461 ? 35.823 53.943 -20.742 1.00 69.89 460 ARG A O 1
ATOM 3380 N N . HIS A 1 462 ? 37.369 52.557 -19.772 1.00 67.04 461 HIS A N 1
ATOM 3381 C CA . HIS A 1 462 ? 36.515 51.358 -19.545 1.00 70.99 461 HIS A CA 1
ATOM 3382 C C . HIS A 1 462 ? 35.329 51.702 -18.634 1.00 66.64 461 HIS A C 1
ATOM 3383 O O . HIS A 1 462 ? 34.220 51.208 -18.910 1.00 69.69 461 HIS A O 1
ATOM 3390 N N . ALA A 1 463 ? 35.553 52.506 -17.591 1.00 62.31 462 ALA A N 1
ATOM 3391 C CA . ALA A 1 463 ? 34.518 52.934 -16.620 1.00 61.45 462 ALA A CA 1
ATOM 3392 C C . ALA A 1 463 ? 33.459 53.790 -17.330 1.00 62.95 462 ALA A C 1
ATOM 3393 O O . ALA A 1 463 ? 32.259 53.613 -17.034 1.00 65.49 462 ALA A O 1
ATOM 3395 N N . ALA A 1 464 ? 33.887 54.679 -18.231 1.00 63.21 463 ALA A N 1
ATOM 3396 C CA . ALA A 1 464 ? 33.008 55.557 -19.040 1.00 67.05 463 ALA A CA 1
ATOM 3397 C C . ALA A 1 464 ? 32.152 54.706 -19.989 1.00 69.17 463 ALA A C 1
ATOM 3398 O O . ALA A 1 464 ? 30.958 55.019 -20.146 1.00 70.82 463 ALA A O 1
ATOM 3400 N N . GLU A 1 465 ? 32.746 53.676 -20.600 1.00 72.35 464 GLU A N 1
ATOM 3401 C CA . GLU A 1 465 ? 32.049 52.708 -21.493 1.00 74.61 464 GLU A CA 1
ATOM 3402 C C . GLU A 1 465 ? 31.042 51.892 -20.672 1.00 76.27 464 GLU A C 1
ATOM 3403 O O . GLU A 1 465 ? 29.914 51.681 -21.166 1.00 74.62 464 GLU A O 1
ATOM 3409 N N . GLN A 1 466 ? 31.439 51.455 -19.472 1.00 73.43 465 GLN A N 1
ATOM 3410 C CA . GLN A 1 466 ? 30.587 50.664 -18.543 1.00 72.72 465 GLN A CA 1
ATOM 3411 C C . GLN A 1 466 ? 29.423 51.532 -18.050 1.00 71.23 465 GLN A C 1
ATOM 3412 O O . GLN A 1 466 ? 28.321 50.981 -17.861 1.00 68.28 465 GLN A O 1
ATOM 3418 N N . ALA A 1 467 ? 29.658 52.834 -17.854 1.00 71.52 466 ALA A N 1
ATOM 3419 C CA . ALA A 1 467 ? 28.620 53.828 -17.490 1.00 70.02 466 ALA A CA 1
ATOM 3420 C C . ALA A 1 467 ? 27.506 53.798 -18.544 1.00 70.01 466 ALA A C 1
ATOM 3421 O O . ALA A 1 467 ? 26.331 53.670 -18.155 1.00 64.63 466 ALA A O 1
ATOM 3423 N N . ARG A 1 468 ? 27.867 53.876 -19.828 1.00 68.99 467 ARG A N 1
ATOM 3424 C CA . ARG A 1 468 ? 26.900 53.889 -20.959 1.00 72.16 467 ARG A CA 1
ATOM 3425 C C . ARG A 1 468 ? 26.163 52.545 -21.022 1.00 74.48 467 ARG A C 1
ATOM 3426 O O . ARG A 1 468 ? 24.924 52.570 -21.138 1.00 74.40 467 ARG A O 1
ATOM 3434 N N . LYS A 1 469 ? 26.892 51.424 -20.939 1.00 75.51 468 LYS A N 1
ATOM 3435 C CA . LYS A 1 469 ? 26.325 50.045 -20.938 1.00 75.64 468 LYS A CA 1
ATOM 3436 C C . LYS A 1 469 ? 25.285 49.919 -19.817 1.00 72.90 468 LYS A C 1
ATOM 3437 O O . LYS A 1 469 ? 24.210 49.337 -20.072 1.00 71.47 468 LYS A O 1
ATOM 3443 N N . PHE A 1 470 ? 25.599 50.452 -18.631 1.00 69.62 469 PHE A N 1
ATOM 3444 C CA . PHE A 1 470 ? 24.728 50.447 -17.424 1.00 71.04 469 PHE A CA 1
ATOM 3445 C C . PHE A 1 470 ? 23.356 51.047 -17.759 1.00 71.50 469 PHE A C 1
ATOM 3446 O O . PHE A 1 470 ? 22.337 50.473 -17.329 1.00 69.75 469 PHE A O 1
ATOM 3454 N N . SER A 1 471 ? 23.333 52.172 -18.481 1.00 73.30 470 SER A N 1
ATOM 3455 C CA . SER A 1 471 ? 22.096 52.906 -18.865 1.00 74.98 470 SER A CA 1
ATOM 3456 C C . SER A 1 471 ? 21.293 52.094 -19.888 1.00 77.37 470 SER A C 1
ATOM 3457 O O . SER A 1 471 ? 20.052 52.063 -19.770 1.00 79.27 470 SER A O 1
ATOM 3460 N N . ARG A 1 472 ? 21.979 51.468 -20.852 1.00 79.51 471 ARG A N 1
ATOM 3461 C CA . ARG A 1 472 ? 21.359 50.639 -21.923 1.00 79.39 471 ARG A CA 1
ATOM 3462 C C . ARG A 1 472 ? 20.630 49.458 -21.271 1.00 77.26 471 ARG A C 1
ATOM 3463 O O . ARG A 1 472 ? 19.494 49.166 -21.688 1.00 78.25 471 ARG A O 1
ATOM 3471 N N . LEU A 1 473 ? 21.266 48.818 -20.283 1.00 75.21 472 LEU A N 1
ATOM 3472 C CA . LEU A 1 473 ? 20.662 47.753 -19.435 1.00 73.25 472 LEU A CA 1
ATOM 3473 C C . LEU A 1 473 ? 19.374 48.284 -18.796 1.00 76.44 472 LEU A C 1
ATOM 3474 O O . LEU A 1 473 ? 18.316 47.648 -18.980 1.00 80.32 472 LEU A O 1
ATOM 3479 N N . CYS A 1 474 ? 19.479 49.394 -18.056 1.00 73.03 473 CYS A N 1
ATOM 3480 C CA . CYS A 1 474 ? 18.361 50.043 -17.319 1.00 75.07 473 CYS A CA 1
ATOM 3481 C C . CYS A 1 474 ? 17.196 50.326 -18.277 1.00 79.26 473 CYS A C 1
ATOM 3482 O O . CYS A 1 474 ? 16.035 50.149 -17.857 1.00 78.37 473 CYS A O 1
ATOM 3485 N N . ARG A 1 475 ? 17.511 50.715 -19.514 1.00 82.37 474 ARG A N 1
ATOM 3486 C CA . ARG A 1 475 ? 16.470 51.006 -20.532 1.00 86.14 474 ARG A CA 1
ATOM 3487 C C . ARG A 1 475 ? 15.782 49.697 -20.930 1.00 84.76 474 ARG A C 1
ATOM 3488 O O . ARG A 1 475 ? 14.544 49.674 -20.967 1.00 88.96 474 ARG A O 1
ATOM 3496 N N . GLU A 1 476 ? 16.555 48.635 -21.162 1.00 82.42 475 GLU A N 1
ATOM 3497 C CA . GLU A 1 476 ? 15.941 47.348 -21.578 1.00 83.94 475 GLU A CA 1
ATOM 3498 C C . GLU A 1 476 ? 14.997 46.850 -20.481 1.00 82.95 475 GLU A C 1
ATOM 3499 O O . GLU A 1 476 ? 13.869 46.457 -20.819 1.00 87.64 475 GLU A O 1
ATOM 3505 N N . LEU A 1 477 ? 15.426 46.908 -19.218 1.00 81.21 476 LEU A N 1
ATOM 3506 C CA . LEU A 1 477 ? 14.574 46.440 -18.092 1.00 84.39 476 LEU A CA 1
ATOM 3507 C C . LEU A 1 477 ? 13.323 47.315 -17.997 1.00 85.02 476 LEU A C 1
ATOM 3508 O O . LEU A 1 477 ? 12.229 46.760 -17.816 1.00 85.35 476 LEU A O 1
ATOM 3513 N N . SER A 1 478 ? 13.490 48.632 -18.134 1.00 88.22 477 SER A N 1
ATOM 3514 C CA . SER A 1 478 ? 12.340 49.568 -18.061 1.00 91.50 477 SER A CA 1
ATOM 3515 C C . SER A 1 478 ? 11.381 49.270 -19.218 1.00 90.96 477 SER A C 1
ATOM 3516 O O . SER A 1 478 ? 10.170 49.310 -19.003 1.00 89.47 477 SER A O 1
ATOM 3519 N N . GLN A 1 479 ? 11.919 49.007 -20.409 1.00 93.64 478 GLN A N 1
ATOM 3520 C CA . GLN A 1 479 ? 11.065 48.663 -21.574 1.00 95.17 478 GLN A CA 1
ATOM 3521 C C . GLN A 1 479 ? 10.364 47.330 -21.300 1.00 94.40 478 GLN A C 1
ATOM 3522 O O . GLN A 1 479 ? 9.156 47.225 -21.573 1.00 97.04 478 GLN A O 1
ATOM 3528 N N . ARG A 1 480 ? 11.099 46.379 -20.721 1.00 93.84 479 ARG A N 1
ATOM 3529 C CA . ARG A 1 480 ? 10.580 45.011 -20.457 1.00 95.46 479 ARG A CA 1
ATOM 3530 C C . ARG A 1 480 ? 9.396 45.041 -19.486 1.00 93.79 479 ARG A C 1
ATOM 3531 O O . ARG A 1 480 ? 8.499 44.202 -19.653 1.00 92.82 479 ARG A O 1
ATOM 3539 N N . TYR A 1 481 ? 9.431 45.896 -18.461 1.00 95.70 480 TYR A N 1
ATOM 3540 C CA . TYR A 1 481 ? 8.286 45.929 -17.514 1.00 97.06 480 TYR A CA 1
ATOM 3541 C C . TYR A 1 481 ? 7.621 47.309 -17.525 1.00 99.63 480 TYR A C 1
ATOM 3542 O O . TYR A 1 481 ? 8.185 48.252 -16.984 1.00 102.35 480 TYR A O 1
ATOM 3551 N N . PRO A 1 482 ? 6.389 47.455 -18.049 1.00 101.58 481 PRO A N 1
ATOM 3552 C CA . PRO A 1 482 ? 5.714 48.753 -18.082 1.00 103.84 481 PRO A CA 1
ATOM 3553 C C . PRO A 1 482 ? 5.441 49.303 -16.675 1.00 98.86 481 PRO A C 1
ATOM 3554 O O . PRO A 1 482 ? 5.516 50.496 -16.489 1.00 101.39 481 PRO A O 1
ATOM 3558 N N . ASP A 1 483 ? 5.102 48.419 -15.737 1.00 96.74 482 ASP A N 1
ATOM 3559 C CA . ASP A 1 483 ? 4.761 48.839 -14.353 1.00 96.13 482 ASP A CA 1
ATOM 3560 C C . ASP A 1 483 ? 5.980 48.663 -13.440 1.00 90.62 482 ASP A C 1
ATOM 3561 O O . ASP A 1 483 ? 6.493 47.537 -13.353 1.00 82.59 482 ASP A O 1
ATOM 3566 N N . LEU A 1 484 ? 6.400 49.739 -12.768 1.00 91.61 483 LEU A N 1
ATOM 3567 C CA . LEU A 1 484 ? 7.568 49.689 -11.847 1.00 90.30 483 LEU A CA 1
ATOM 3568 C C . LEU A 1 484 ? 7.277 48.664 -10.748 1.00 83.68 483 LEU A C 1
ATOM 3569 O O . LEU A 1 484 ? 8.166 47.849 -10.456 1.00 82.04 483 LEU A O 1
ATOM 3574 N N . ALA A 1 485 ? 6.074 48.724 -10.174 1.00 80.94 484 ALA A N 1
ATOM 3575 C CA . ALA A 1 485 ? 5.629 47.7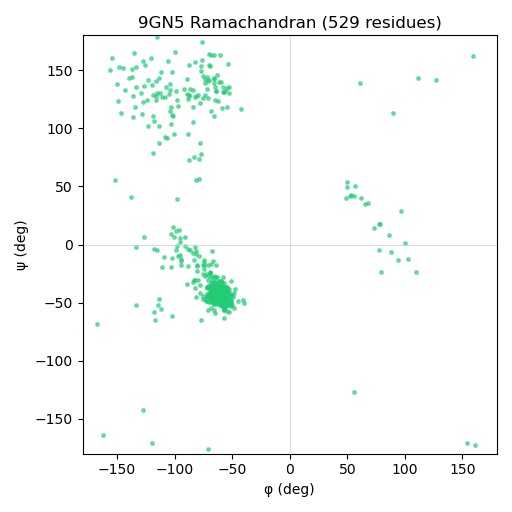71 -9.129 1.00 81.75 484 ALA A CA 1
ATOM 3576 C C . ALA A 1 485 ? 5.938 46.333 -9.570 1.00 79.61 484 ALA A C 1
ATOM 3577 O O . ALA A 1 485 ? 6.335 45.527 -8.708 1.00 78.69 484 ALA A O 1
ATOM 3579 N N . ALA A 1 486 ? 5.765 46.031 -10.861 1.00 77.21 485 ALA A N 1
ATOM 3580 C CA . ALA A 1 486 ? 6.090 44.724 -11.481 1.00 77.53 485 ALA A CA 1
ATOM 3581 C C . ALA A 1 486 ? 7.613 44.550 -11.535 1.00 75.04 485 ALA A C 1
ATOM 3582 O O . ALA A 1 486 ? 8.094 43.458 -11.185 1.00 69.49 485 ALA A O 1
ATOM 3584 N N . LEU A 1 487 ? 8.331 45.594 -11.961 1.00 76.26 486 LEU A N 1
ATOM 3585 C CA . LEU A 1 487 ? 9.818 45.639 -12.044 1.00 76.71 486 LEU A CA 1
ATOM 3586 C C . LEU A 1 487 ? 10.412 45.429 -10.645 1.00 71.64 486 LEU A C 1
ATOM 3587 O O . LEU A 1 487 ? 11.420 44.702 -10.535 1.00 64.67 486 LEU A O 1
ATOM 3592 N N . SER A 1 488 ? 9.782 46.011 -9.617 1.00 70.44 487 SER A N 1
ATOM 3593 C CA . SER A 1 488 ? 10.247 45.997 -8.203 1.00 70.70 487 SER A CA 1
ATOM 3594 C C . SER A 1 488 ? 10.191 44.575 -7.622 1.00 70.61 487 SER A C 1
ATOM 3595 O O . SER A 1 488 ? 10.805 44.352 -6.558 1.00 63.77 487 SER A O 1
ATOM 3598 N N . GLU A 1 489 ? 9.494 43.650 -8.295 1.00 73.80 488 GLU A N 1
ATOM 3599 C CA . GLU A 1 489 ? 9.395 42.215 -7.911 1.00 75.43 488 GLU A CA 1
ATOM 3600 C C . GLU A 1 489 ? 10.741 41.517 -8.140 1.00 69.86 488 GLU A C 1
ATOM 3601 O O . GLU A 1 489 ? 11.068 40.606 -7.355 1.00 70.90 488 GLU A O 1
ATOM 3607 N N . HIS A 1 490 ? 11.474 41.916 -9.187 1.00 65.62 489 HIS A N 1
ATOM 3608 C CA . HIS A 1 490 ? 12.742 41.281 -9.643 1.00 64.97 489 HIS A CA 1
ATOM 3609 C C . HIS A 1 490 ? 13.914 41.817 -8.812 1.00 59.71 489 HIS A C 1
ATOM 3610 O O . HIS A 1 490 ? 14.698 42.626 -9.337 1.00 59.62 489 HIS A O 1
ATOM 3617 N N . GLU A 1 491 ? 14.028 41.340 -7.569 1.00 59.42 490 GLU A N 1
ATOM 3618 C CA . GLU A 1 491 ? 14.893 41.916 -6.504 1.00 59.53 490 GLU A CA 1
ATOM 3619 C C . GLU A 1 491 ? 16.374 41.650 -6.803 1.00 60.39 490 GLU A C 1
ATOM 3620 O O . GLU A 1 491 ? 17.178 42.586 -6.632 1.00 66.32 490 GLU A O 1
ATOM 3626 N N . ARG A 1 492 ? 16.723 40.429 -7.221 1.00 58.63 491 ARG A N 1
ATOM 3627 C CA . ARG A 1 492 ? 18.131 40.015 -7.478 1.00 56.03 491 ARG A CA 1
ATOM 3628 C C . ARG A 1 492 ? 18.747 40.945 -8.530 1.00 55.95 491 ARG A C 1
ATOM 3629 O O . ARG A 1 492 ? 19.828 41.488 -8.257 1.00 53.05 491 ARG A O 1
ATOM 3637 N N . LYS A 1 493 ? 18.075 41.130 -9.672 1.00 56.85 492 LYS A N 1
ATOM 3638 C CA . LYS A 1 493 ? 18.556 41.975 -10.801 1.00 61.77 492 LYS A CA 1
ATOM 3639 C C . LYS A 1 493 ? 18.758 43.419 -10.325 1.00 60.23 492 LYS A C 1
ATOM 3640 O O . LYS A 1 493 ? 19.774 44.027 -10.713 1.00 62.97 492 LYS A O 1
ATOM 3646 N N . LEU A 1 494 ? 17.832 43.942 -9.518 1.00 58.27 493 LEU A N 1
ATOM 3647 C CA . LEU A 1 494 ? 17.862 45.348 -9.032 1.00 59.00 493 LEU A CA 1
ATOM 3648 C C . LEU A 1 494 ? 18.993 45.526 -8.011 1.00 56.46 493 LEU A C 1
ATOM 3649 O O . LEU A 1 494 ? 19.622 46.602 -8.022 1.00 57.25 493 LEU A O 1
ATOM 3654 N N . ILE A 1 495 ? 19.245 44.517 -7.170 1.00 53.06 494 ILE A N 1
ATOM 3655 C CA . ILE A 1 495 ? 20.376 44.508 -6.193 1.00 52.12 494 ILE A CA 1
ATOM 3656 C C . ILE A 1 495 ? 21.692 44.582 -6.979 1.00 51.80 494 ILE A C 1
ATOM 3657 O O . ILE A 1 495 ? 22.511 45.470 -6.666 1.00 50.26 494 ILE A O 1
ATOM 3662 N N . LEU A 1 496 ? 21.864 43.696 -7.968 1.00 51.03 495 LEU A N 1
ATOM 3663 C CA . LEU A 1 496 ? 23.069 43.614 -8.841 1.00 52.64 495 LEU A CA 1
ATOM 3664 C C . LEU A 1 496 ? 23.318 44.967 -9.518 1.00 52.06 495 LEU A C 1
ATOM 3665 O O . LEU A 1 496 ? 24.492 45.360 -9.632 1.00 53.47 495 LEU A O 1
ATOM 3670 N N . ILE A 1 497 ? 22.253 45.639 -9.958 1.00 50.79 496 ILE A N 1
ATOM 3671 C CA . ILE A 1 497 ? 22.308 46.980 -10.613 1.00 52.57 496 ILE A CA 1
ATOM 3672 C C . ILE A 1 497 ? 22.766 48.014 -9.579 1.00 50.17 496 ILE A C 1
ATOM 3673 O O . ILE A 1 497 ? 23.625 48.843 -9.924 1.00 51.54 496 ILE A O 1
ATOM 3678 N N . GLY A 1 498 ? 22.216 47.960 -8.363 1.00 50.02 497 GLY A N 1
ATOM 3679 C CA . GLY A 1 498 ? 22.680 48.764 -7.216 1.00 54.19 497 GLY A CA 1
ATOM 3680 C C . GLY A 1 498 ? 24.173 48.588 -6.993 1.00 56.41 497 GLY A C 1
ATOM 3681 O O . GLY A 1 498 ? 24.887 49.610 -6.929 1.00 56.64 497 GLY A O 1
ATOM 3682 N N . GLN A 1 499 ? 24.628 47.333 -6.904 1.00 57.68 498 GLN A N 1
ATOM 3683 C CA . GLN A 1 499 ? 26.061 46.964 -6.749 1.00 56.85 498 GLN A CA 1
ATOM 3684 C C . GLN A 1 499 ? 26.873 47.567 -7.902 1.00 56.81 498 GLN A C 1
ATOM 3685 O O . GLN A 1 499 ? 27.889 48.224 -7.616 1.00 59.54 498 GLN A O 1
ATOM 3691 N N . LEU A 1 500 ? 26.439 47.353 -9.149 1.00 53.88 499 LEU A N 1
ATOM 3692 C CA . LEU A 1 500 ? 27.176 47.788 -10.366 1.00 55.82 499 LEU A CA 1
ATOM 3693 C C . LEU A 1 500 ? 27.405 49.303 -10.309 1.00 57.49 499 LEU A C 1
ATOM 3694 O O . LEU A 1 500 ? 28.541 49.739 -10.598 1.00 58.97 499 LEU A O 1
ATOM 3699 N N . SER A 1 501 ? 26.373 50.069 -9.936 1.00 57.37 500 SER A N 1
ATOM 3700 C CA . SER A 1 501 ? 26.418 51.552 -9.829 1.00 56.58 500 SER A CA 1
ATOM 3701 C C . SER A 1 501 ? 27.469 51.968 -8.789 1.00 55.02 500 SER A C 1
ATOM 3702 O O . SER A 1 501 ? 28.191 52.953 -9.051 1.00 56.80 500 SER A O 1
ATOM 3705 N N . ASN A 1 502 ? 27.562 51.235 -7.671 1.00 50.70 501 ASN A N 1
ATOM 3706 C CA . ASN A 1 502 ? 28.512 51.506 -6.555 1.00 50.82 501 ASN A CA 1
ATOM 3707 C C . ASN A 1 502 ? 29.951 51.232 -7.012 1.00 51.79 501 ASN A C 1
ATOM 3708 O O . ASN A 1 502 ? 30.838 52.043 -6.676 1.00 53.24 501 ASN A O 1
ATOM 3713 N N . GLU A 1 503 ? 30.175 50.129 -7.734 1.00 52.38 502 GLU A N 1
ATOM 3714 C CA . GLU A 1 503 ? 31.517 49.722 -8.233 1.00 54.32 502 GLU A CA 1
ATOM 3715 C C . GLU A 1 503 ? 32.078 50.829 -9.135 1.00 53.40 502 GLU A C 1
ATOM 3716 O O . GLU A 1 503 ? 33.245 51.210 -8.934 1.00 57.92 502 GLU A O 1
ATOM 3722 N N . LEU A 1 504 ? 31.272 51.338 -10.072 1.00 53.20 503 LEU A N 1
ATOM 3723 C CA . LEU A 1 504 ? 31.693 52.376 -11.053 1.00 55.92 503 LEU A CA 1
ATOM 3724 C C . LEU A 1 504 ? 31.960 53.708 -10.335 1.00 54.44 503 LEU A C 1
ATOM 3725 O O . LEU A 1 504 ? 32.939 54.383 -10.709 1.00 59.04 503 LEU A O 1
ATOM 3730 N N . LEU A 1 505 ? 31.141 54.077 -9.343 1.00 51.55 504 LEU A N 1
ATOM 3731 C CA . LEU A 1 505 ? 31.376 55.293 -8.516 1.00 51.22 504 LEU A CA 1
ATOM 3732 C C . LEU A 1 505 ? 32.732 55.161 -7.814 1.00 52.33 504 LEU A C 1
ATOM 3733 O O . LEU A 1 505 ? 33.517 56.130 -7.864 1.00 52.77 504 LEU A O 1
ATOM 3738 N N . ALA A 1 506 ? 32.989 54.008 -7.184 1.00 49.39 505 ALA A N 1
ATOM 3739 C CA . ALA A 1 506 ? 34.232 53.714 -6.433 1.00 47.22 505 ALA A CA 1
ATOM 3740 C C . ALA A 1 506 ? 35.437 53.862 -7.368 1.00 46.79 505 ALA A C 1
ATOM 3741 O O . ALA A 1 506 ? 36.394 54.555 -6.979 1.00 50.20 505 ALA A O 1
ATOM 3743 N N . VAL A 1 507 ? 35.374 53.250 -8.555 1.00 45.55 506 VAL A N 1
ATOM 3744 C CA . VAL A 1 507 ? 36.440 53.322 -9.600 1.00 47.51 506 VAL A CA 1
ATOM 3745 C C . VAL A 1 507 ? 36.682 54.794 -9.950 1.00 49.19 506 VAL A C 1
ATOM 3746 O O . VAL A 1 507 ? 37.852 55.221 -9.933 1.00 52.26 506 VAL A O 1
ATOM 3750 N N . ALA A 1 508 ? 35.611 55.536 -10.243 1.00 51.27 507 ALA A N 1
ATOM 3751 C CA . ALA A 1 508 ? 35.652 56.949 -10.686 1.00 52.52 507 ALA A CA 1
ATOM 3752 C C . ALA A 1 508 ? 36.391 57.799 -9.645 1.00 52.69 507 ALA A C 1
ATOM 3753 O O . ALA A 1 508 ? 37.378 58.469 -10.017 1.00 56.06 507 ALA A O 1
ATOM 3755 N N . LEU A 1 509 ? 35.944 57.757 -8.387 1.00 49.99 508 LEU A N 1
ATOM 3756 C CA . LEU A 1 509 ? 36.503 58.588 -7.286 1.00 49.73 508 LEU A CA 1
ATOM 3757 C C . LEU A 1 509 ? 37.955 58.179 -7.012 1.00 50.28 508 LEU A C 1
ATOM 3758 O O . LEU A 1 509 ? 38.772 59.074 -6.734 1.00 53.80 508 LEU A O 1
ATOM 3763 N N . VAL A 1 510 ? 38.263 56.882 -7.085 1.00 49.02 509 VAL A N 1
ATOM 3764 C CA . VAL A 1 510 ? 39.637 56.345 -6.851 1.00 49.44 509 VAL A CA 1
ATOM 3765 C C . VAL A 1 510 ? 40.583 56.952 -7.895 1.00 48.75 509 VAL A C 1
ATOM 3766 O O . VAL A 1 510 ? 41.665 57.417 -7.499 1.00 51.92 509 VAL A O 1
ATOM 3770 N N . LEU A 1 511 ? 40.183 56.954 -9.170 1.00 49.09 510 LEU A N 1
ATOM 3771 C CA . LEU A 1 511 ? 40.987 57.500 -10.297 1.00 51.75 510 LEU A CA 1
ATOM 3772 C C . LEU A 1 511 ? 41.161 59.014 -10.113 1.00 53.96 510 LEU A C 1
ATOM 3773 O O . LEU A 1 511 ? 42.290 59.510 -10.313 1.00 55.73 510 LEU A O 1
ATOM 3778 N N . ALA A 1 512 ? 40.090 59.716 -9.732 1.00 53.52 511 ALA A N 1
ATOM 3779 C CA . ALA A 1 512 ? 40.077 61.178 -9.492 1.00 53.82 511 ALA A CA 1
ATOM 3780 C C . ALA A 1 512 ? 41.075 61.527 -8.381 1.00 52.69 511 ALA A C 1
ATOM 3781 O O . ALA A 1 512 ? 41.927 62.403 -8.607 1.00 53.40 511 ALA A O 1
ATOM 3783 N N . ARG A 1 513 ? 40.976 60.858 -7.230 1.00 53.87 512 ARG A N 1
ATOM 3784 C CA . ARG A 1 513 ? 41.868 61.074 -6.056 1.00 54.70 512 ARG A CA 1
ATOM 3785 C C . ARG A 1 513 ? 43.316 60.745 -6.443 1.00 54.00 512 ARG A C 1
ATOM 3786 O O . ARG A 1 513 ? 44.221 61.501 -6.043 1.00 55.08 512 ARG A O 1
ATOM 3794 N N . ALA A 1 514 ? 43.518 59.657 -7.191 1.00 54.62 513 ALA A N 1
ATOM 3795 C CA . ALA A 1 514 ? 44.841 59.191 -7.668 1.00 56.69 513 ALA A CA 1
ATOM 3796 C C . ALA A 1 514 ? 45.495 60.297 -8.499 1.00 56.06 513 ALA A C 1
ATOM 3797 O O . ALA A 1 514 ? 46.639 60.668 -8.189 1.00 56.66 513 ALA A O 1
ATOM 3799 N N . ALA A 1 515 ? 44.777 60.804 -9.506 1.00 58.55 514 ALA A N 1
ATOM 3800 C CA . ALA A 1 515 ? 45.216 61.912 -10.386 1.00 57.98 514 ALA A CA 1
ATOM 3801 C C . ALA A 1 515 ? 45.670 63.095 -9.525 1.00 56.55 514 ALA A C 1
ATOM 3802 O O . ALA A 1 515 ? 46.757 63.641 -9.793 1.00 57.23 514 ALA A O 1
ATOM 3804 N N . ARG A 1 516 ? 44.876 63.459 -8.515 1.00 56.67 515 ARG A N 1
ATOM 3805 C CA . ARG A 1 516 ? 45.139 64.637 -7.648 1.00 56.86 515 ARG A CA 1
ATOM 3806 C C . ARG A 1 516 ? 46.414 64.395 -6.831 1.00 59.35 515 ARG A C 1
ATOM 3807 O O . ARG A 1 516 ? 47.338 65.225 -6.935 1.00 58.54 515 ARG A O 1
ATOM 3815 N N . LEU A 1 517 ? 46.464 63.301 -6.062 1.00 58.95 516 LEU A N 1
ATOM 3816 C CA . LEU A 1 517 ? 47.559 63.018 -5.092 1.00 58.45 516 LEU A CA 1
ATOM 3817 C C . LEU A 1 517 ? 48.869 62.730 -5.839 1.00 61.08 516 LEU A C 1
ATOM 3818 O O . LEU A 1 517 ? 49.929 63.148 -5.330 1.00 61.88 516 LEU A O 1
ATOM 3823 N N . ALA A 1 518 ? 48.804 62.063 -6.998 1.00 64.37 517 ALA A N 1
ATOM 3824 C CA . ALA A 1 518 ? 49.953 61.836 -7.909 1.00 66.30 517 ALA A CA 1
ATOM 3825 C C . ALA A 1 518 ? 50.457 63.186 -8.430 1.00 66.32 517 ALA A C 1
ATOM 3826 O O . ALA A 1 518 ? 51.688 63.395 -8.440 1.00 70.01 517 ALA A O 1
ATOM 3828 N N . GLY A 1 519 ? 49.533 64.067 -8.830 1.00 67.67 518 GLY A N 1
ATOM 3829 C CA . GLY A 1 519 ? 49.822 65.443 -9.281 1.00 68.22 518 GLY A CA 1
ATOM 3830 C C . GLY A 1 519 ? 50.573 66.247 -8.232 1.00 69.84 518 GLY A C 1
ATOM 3831 O O . GLY A 1 519 ? 51.393 67.099 -8.628 1.00 70.01 518 GLY A O 1
ATOM 3832 N N . ASP A 1 520 ? 50.312 65.983 -6.944 1.00 69.42 519 ASP A N 1
ATOM 3833 C CA . ASP A 1 520 ? 50.911 66.705 -5.786 1.00 71.63 519 ASP A CA 1
ATOM 3834 C C . ASP A 1 520 ? 52.091 65.904 -5.207 1.00 72.25 519 ASP A C 1
ATOM 3835 O O . ASP A 1 520 ? 52.557 66.262 -4.105 1.00 71.48 519 ASP A O 1
ATOM 3840 N N . GLY A 1 521 ? 52.555 64.864 -5.914 1.00 71.53 520 GLY A N 1
ATOM 3841 C CA . GLY A 1 521 ? 53.852 64.198 -5.672 1.00 72.07 520 GLY A CA 1
ATOM 3842 C C . GLY A 1 521 ? 53.752 62.943 -4.815 1.00 72.42 520 GLY A C 1
ATOM 3843 O O . GLY A 1 521 ? 54.746 62.630 -4.138 1.00 71.76 520 GLY A O 1
ATOM 3844 N N . GLN A 1 522 ? 52.618 62.234 -4.848 1.00 74.14 521 GLN A N 1
ATOM 3845 C CA . GLN A 1 522 ? 52.430 60.917 -4.173 1.00 75.88 521 GLN A CA 1
ATOM 3846 C C . GLN A 1 522 ? 52.237 59.834 -5.244 1.00 77.70 521 GLN A C 1
ATOM 3847 O O . GLN A 1 522 ? 51.074 59.538 -5.581 1.00 81.63 521 GLN A O 1
ATOM 3853 N N . ASP A 1 523 ? 53.338 59.261 -5.745 1.00 80.92 522 ASP A N 1
ATOM 3854 C CA . ASP A 1 523 ? 53.361 58.381 -6.949 1.00 83.76 522 ASP A CA 1
ATOM 3855 C C . ASP A 1 523 ? 52.787 56.991 -6.633 1.00 80.60 522 ASP A C 1
ATOM 3856 O O . ASP A 1 523 ? 52.384 56.304 -7.595 1.00 84.11 522 ASP A O 1
ATOM 3861 N N . ARG A 1 524 ? 52.759 56.585 -5.357 1.00 74.28 523 ARG A N 1
ATOM 3862 C CA . ARG A 1 524 ? 52.134 55.309 -4.899 1.00 70.89 523 ARG A CA 1
ATOM 3863 C C . ARG A 1 524 ? 50.638 55.296 -5.249 1.00 65.60 523 ARG A C 1
ATOM 3864 O O . ARG A 1 524 ? 50.102 54.199 -5.490 1.00 61.56 523 ARG A O 1
ATOM 3872 N N . ALA A 1 525 ? 49.994 56.467 -5.256 1.00 62.47 524 ALA A N 1
ATOM 3873 C CA . ALA A 1 525 ? 48.551 56.658 -5.537 1.00 60.28 524 ALA A CA 1
ATOM 3874 C C . ALA A 1 525 ? 48.161 55.997 -6.867 1.00 58.15 524 ALA A C 1
ATOM 3875 O O . ALA A 1 525 ? 47.051 55.433 -6.936 1.00 56.35 524 ALA A O 1
ATOM 3877 N N . GLN A 1 526 ? 49.030 56.071 -7.882 1.00 56.78 525 GLN A N 1
ATOM 3878 C CA . GLN A 1 526 ? 48.803 55.477 -9.231 1.00 59.38 525 GLN A CA 1
ATOM 3879 C C . GLN A 1 526 ? 48.675 53.954 -9.102 1.00 57.59 525 GLN A C 1
ATOM 3880 O O . GLN A 1 526 ? 47.749 53.387 -9.717 1.00 61.74 525 GLN A O 1
ATOM 3886 N N . ALA A 1 527 ? 49.570 53.323 -8.334 1.00 56.48 526 ALA A N 1
ATOM 3887 C CA . ALA A 1 527 ? 49.606 51.859 -8.097 1.00 56.31 526 ALA A CA 1
ATOM 3888 C C . ALA A 1 527 ? 48.343 51.427 -7.343 1.00 53.92 526 ALA A C 1
ATOM 3889 O O . ALA A 1 527 ? 47.684 50.477 -7.804 1.00 50.91 526 ALA A O 1
ATOM 3891 N N . LEU A 1 528 ? 48.026 52.107 -6.235 1.00 51.39 527 LEU A N 1
ATOM 3892 C CA . LEU A 1 528 ? 46.843 51.825 -5.374 1.00 50.01 527 LEU A CA 1
ATOM 3893 C C . LEU A 1 528 ? 45.568 51.895 -6.222 1.00 50.96 527 LEU A C 1
ATOM 3894 O O . LEU A 1 528 ? 44.761 50.953 -6.153 1.00 51.26 527 LEU A O 1
ATOM 3899 N N . ALA A 1 529 ? 45.407 52.973 -6.994 1.00 52.50 528 ALA A N 1
ATOM 3900 C CA . ALA A 1 529 ? 44.294 53.169 -7.950 1.00 53.97 528 ALA A CA 1
ATOM 3901 C C . ALA A 1 529 ? 44.231 51.977 -8.911 1.00 55.43 528 ALA A C 1
ATOM 3902 O O . ALA A 1 529 ? 43.121 51.446 -9.120 1.00 55.97 528 ALA A O 1
ATOM 3904 N N . ASP A 1 530 ? 45.386 51.576 -9.455 1.00 57.42 529 ASP A N 1
ATOM 3905 C CA . ASP A 1 530 ? 45.527 50.486 -10.460 1.00 58.42 529 ASP A CA 1
ATOM 3906 C C . ASP A 1 530 ? 45.048 49.162 -9.854 1.00 55.90 529 ASP A C 1
ATOM 3907 O O . ASP A 1 530 ? 44.294 48.442 -10.538 1.00 57.02 529 ASP A O 1
ATOM 3912 N N . VAL A 1 531 ? 45.475 48.856 -8.625 1.00 54.36 530 VAL A N 1
ATOM 3913 C CA . VAL A 1 531 ? 45.084 47.617 -7.888 1.00 55.47 530 VAL A CA 1
ATOM 3914 C C . VAL A 1 531 ? 43.557 47.599 -7.750 1.00 54.92 530 VAL A C 1
ATOM 3915 O O . VAL A 1 531 ? 42.953 46.573 -8.110 1.00 59.14 530 VAL A O 1
ATOM 3919 N N . PHE A 1 532 ? 42.957 48.691 -7.266 1.00 51.32 531 PHE A N 1
ATOM 3920 C CA . PHE A 1 532 ? 41.509 48.759 -6.936 1.00 52.68 531 PHE A CA 1
ATOM 3921 C C . PHE A 1 532 ? 40.659 48.555 -8.195 1.00 51.88 531 PHE A C 1
ATOM 3922 O O . PHE A 1 532 ? 39.714 47.746 -8.146 1.00 52.09 531 PHE A O 1
ATOM 3930 N N . CYS A 1 533 ? 40.970 49.282 -9.272 1.00 54.57 532 CYS A N 1
ATOM 3931 C CA . CYS A 1 533 ? 40.176 49.303 -10.531 1.00 56.88 532 CYS A CA 1
ATOM 3932 C C . CYS A 1 533 ? 40.246 47.931 -11.212 1.00 57.00 532 CYS A C 1
ATOM 3933 O O . CYS A 1 533 ? 39.223 47.517 -11.790 1.00 60.14 532 CYS A O 1
ATOM 3936 N N . THR A 1 534 ? 41.399 47.256 -11.132 1.00 54.93 533 THR A N 1
ATOM 3937 C CA . THR A 1 534 ? 41.605 45.867 -11.628 1.00 55.62 533 THR A CA 1
ATOM 3938 C C . THR A 1 534 ? 40.623 44.937 -10.905 1.00 54.95 533 THR A C 1
ATOM 3939 O O . THR A 1 534 ? 39.894 44.198 -11.602 1.00 60.93 533 THR A O 1
ATOM 3943 N N . GLY A 1 535 ? 40.602 44.991 -9.568 1.00 51.44 534 GLY A N 1
ATOM 3944 C CA . GLY A 1 535 ? 39.686 44.217 -8.707 1.00 50.93 534 GLY A CA 1
ATOM 3945 C C . GLY A 1 535 ? 38.230 44.516 -9.023 1.00 51.45 534 GLY A C 1
ATOM 3946 O O . GLY A 1 535 ? 37.464 43.559 -9.243 1.00 54.49 534 GLY A O 1
ATOM 3947 N N . ALA A 1 536 ? 37.862 45.801 -9.043 1.00 50.08 535 ALA A N 1
ATOM 3948 C CA . ALA A 1 536 ? 36.516 46.298 -9.413 1.00 51.78 535 ALA A CA 1
ATOM 3949 C C . ALA A 1 536 ? 36.142 45.763 -10.801 1.00 52.78 535 ALA A C 1
ATOM 3950 O O . ALA A 1 536 ? 34.980 45.357 -10.986 1.00 53.85 535 ALA A O 1
ATOM 3952 N N . GLY A 1 537 ? 37.105 45.759 -11.728 1.00 54.22 536 GLY A N 1
ATOM 3953 C CA . GLY A 1 537 ? 36.956 45.209 -13.089 1.00 54.89 536 GLY A CA 1
ATOM 3954 C C . GLY A 1 537 ? 36.397 43.798 -13.064 1.00 54.99 536 GLY A C 1
ATOM 3955 O O . GLY A 1 537 ? 35.500 43.507 -13.876 1.00 56.66 536 GLY A O 1
ATOM 3956 N N . HIS A 1 538 ? 36.899 42.955 -12.156 1.00 56.10 537 HIS A N 1
ATOM 3957 C CA . HIS A 1 538 ? 36.468 41.541 -11.989 1.00 58.10 537 HIS A CA 1
ATOM 3958 C C . HIS A 1 538 ? 35.069 41.498 -11.364 1.00 56.49 537 HIS A C 1
ATOM 3959 O O . HIS A 1 538 ? 34.245 40.691 -11.836 1.00 60.71 537 HIS A O 1
ATOM 3966 N N . ARG A 1 539 ? 34.808 42.336 -10.355 1.00 54.84 538 ARG A N 1
ATOM 3967 C CA . ARG A 1 539 ? 33.497 42.396 -9.653 1.00 53.46 538 ARG A CA 1
ATOM 3968 C C . ARG A 1 539 ? 32.412 42.852 -10.639 1.00 56.83 538 ARG A C 1
ATOM 3969 O O . ARG A 1 539 ? 31.309 42.269 -10.605 1.00 59.83 538 ARG A O 1
ATOM 3977 N N . ILE A 1 540 ? 32.718 43.831 -11.497 1.00 55.74 539 ILE A N 1
ATOM 3978 C CA . ILE A 1 540 ? 31.778 44.364 -12.530 1.00 59.09 539 ILE A CA 1
ATOM 3979 C C . ILE A 1 540 ? 31.443 43.240 -13.521 1.00 60.00 539 ILE A C 1
ATOM 3980 O O . ILE A 1 540 ? 30.240 43.001 -13.755 1.00 63.72 539 ILE A O 1
ATOM 3985 N N . ALA A 1 541 ? 32.466 42.569 -14.064 1.00 58.63 540 ALA A N 1
ATOM 3986 C CA . ALA A 1 541 ? 32.340 41.417 -14.991 1.00 57.48 540 ALA A CA 1
ATOM 3987 C C . ALA A 1 541 ? 31.455 40.333 -14.361 1.00 54.53 540 ALA A C 1
ATOM 3988 O O . ALA A 1 541 ? 30.548 39.825 -15.053 1.00 51.92 540 ALA A O 1
ATOM 3990 N N . ASP A 1 542 ? 31.714 40.000 -13.094 1.00 51.77 541 ASP A N 1
ATOM 3991 C CA . ASP A 1 542 ? 30.928 39.018 -12.301 1.00 53.39 541 ASP A CA 1
ATOM 3992 C C . ASP A 1 542 ? 29.460 39.470 -12.249 1.00 57.35 541 ASP A C 1
ATOM 3993 O O . ASP A 1 542 ? 28.577 38.626 -12.526 1.00 59.87 541 ASP A O 1
ATOM 3998 N N . ILE A 1 543 ? 29.212 40.747 -11.924 1.00 54.39 542 ILE A N 1
ATOM 3999 C CA . ILE A 1 543 ? 27.841 41.333 -11.804 1.00 55.63 542 ILE A CA 1
ATOM 4000 C C . ILE A 1 543 ? 27.117 41.209 -13.154 1.00 58.53 542 ILE A C 1
ATOM 4001 O O . ILE A 1 543 ? 25.940 40.795 -13.144 1.00 60.70 542 ILE A O 1
ATOM 4006 N N . TRP A 1 544 ? 27.784 41.547 -14.263 1.00 59.12 543 TRP A N 1
ATOM 4007 C CA . TRP A 1 544 ? 27.226 41.436 -15.640 1.00 62.22 543 TRP A CA 1
ATOM 4008 C C . TRP A 1 544 ? 26.849 39.980 -15.935 1.00 62.39 543 TRP A C 1
ATOM 4009 O O . TRP A 1 544 ? 25.744 39.757 -16.469 1.00 61.62 543 TRP A O 1
ATOM 4020 N N . HIS A 1 545 ? 27.734 39.034 -15.606 1.00 58.43 544 HIS A N 1
ATOM 4021 C CA . HIS A 1 545 ? 27.535 37.579 -15.843 1.00 55.37 544 HIS A CA 1
ATOM 4022 C C . HIS A 1 545 ? 26.231 37.139 -15.168 1.00 56.04 544 HIS A C 1
ATOM 4023 O O . HIS A 1 545 ? 25.429 36.447 -15.824 1.00 57.60 544 HIS A O 1
ATOM 4030 N N . GLN A 1 546 ? 26.016 37.563 -13.919 1.00 56.46 545 GLN A N 1
ATOM 4031 C CA . GLN A 1 546 ? 24.792 37.260 -13.129 1.00 58.23 545 GLN A CA 1
ATOM 4032 C C . GLN A 1 546 ? 23.575 37.951 -13.757 1.00 62.45 545 GLN A C 1
ATOM 4033 O O . GLN A 1 546 ? 22.491 37.335 -13.753 1.00 66.35 545 GLN A O 1
ATOM 4039 N N . LEU A 1 547 ? 23.744 39.181 -14.256 1.00 61.97 546 LEU A N 1
ATOM 4040 C CA . LEU A 1 547 ? 22.673 39.958 -14.941 1.00 61.72 546 LEU A CA 1
ATOM 4041 C C . LEU A 1 547 ? 22.289 39.269 -16.257 1.00 63.67 546 LEU A C 1
ATOM 4042 O O . LEU A 1 547 ? 21.105 39.353 -16.631 1.00 64.17 546 LEU A O 1
ATOM 4047 N N . ALA A 1 548 ? 23.245 38.606 -16.918 1.00 65.24 547 ALA A N 1
ATOM 4048 C CA . ALA A 1 548 ? 23.090 37.991 -18.259 1.00 65.13 547 ALA A CA 1
ATOM 4049 C C . ALA A 1 548 ? 22.461 36.591 -18.166 1.00 70.11 547 ALA A C 1
ATOM 4050 O O . ALA A 1 548 ? 22.177 36.022 -19.239 1.00 68.84 547 ALA A O 1
ATOM 4052 N N . GLU A 1 549 ? 22.268 36.046 -16.956 1.00 76.11 548 GLU A N 1
ATOM 4053 C CA . GLU A 1 549 ? 21.515 34.779 -16.724 1.00 82.32 548 GLU A CA 1
ATOM 4054 C C . GLU A 1 549 ? 20.262 34.776 -17.608 1.00 89.53 548 GLU A C 1
ATOM 4055 O O . GLU A 1 549 ? 19.404 35.657 -17.400 1.00 92.40 548 GLU A O 1
ATOM 4061 N N . GLU A 1 550 ? 20.160 33.836 -18.554 1.00 96.31 549 GLU A N 1
ATOM 4062 C CA . GLU A 1 550 ? 18.990 33.718 -19.467 1.00 101.20 549 GLU A CA 1
ATOM 4063 C C . GLU A 1 550 ? 17.828 33.073 -18.701 1.00 101.38 549 GLU A C 1
ATOM 4064 O O . GLU A 1 550 ? 16.815 33.768 -18.483 1.00 106.68 549 GLU A O 1
ATOM 4070 N N . GLU A 1 551 ? 17.981 31.807 -18.295 1.00 98.60 550 GLU A N 1
ATOM 4071 C CA . GLU A 1 551 ? 16.948 31.024 -17.561 1.00 95.94 550 GLU A CA 1
ATOM 4072 C C . GLU A 1 551 ? 17.333 30.925 -16.080 1.00 83.90 550 GLU A C 1
ATOM 4073 O O . GLU A 1 551 ? 18.501 30.601 -15.785 1.00 79.30 550 GLU A O 1
ATOM 4079 N N . THR A 1 552 ? 16.368 31.187 -15.193 1.00 75.38 551 THR A N 1
ATOM 4080 C CA . THR A 1 552 ? 16.506 31.115 -13.714 1.00 71.38 551 THR A CA 1
ATOM 4081 C C . THR A 1 552 ? 16.165 29.700 -13.252 1.00 69.76 551 THR A C 1
ATOM 4082 O O . THR A 1 552 ? 15.265 29.066 -13.804 1.00 69.79 551 THR A O 1
ATOM 4086 N N . PRO A 1 553 ? 16.876 29.149 -12.239 1.00 66.90 552 PRO A N 1
ATOM 4087 C CA . PRO A 1 553 ? 16.487 27.873 -11.638 1.00 64.93 552 PRO A CA 1
ATOM 4088 C C . PRO A 1 553 ? 15.196 28.005 -10.817 1.00 61.76 552 PRO A C 1
ATOM 4089 O O . PRO A 1 553 ? 14.805 29.111 -10.504 1.00 62.24 552 PRO A O 1
ATOM 4093 N N . ASP A 1 554 ? 14.570 26.873 -10.495 1.00 61.58 553 ASP A N 1
ATOM 4094 C CA . ASP A 1 554 ? 13.354 26.796 -9.645 1.00 60.10 553 ASP A CA 1
ATOM 4095 C C . ASP A 1 554 ? 13.795 26.929 -8.182 1.00 57.69 553 ASP A C 1
ATOM 4096 O O . ASP A 1 554 ? 13.792 25.911 -7.461 1.00 61.51 553 ASP A O 1
ATOM 4101 N N . TYR A 1 555 ? 14.170 28.143 -7.770 1.00 53.43 554 TYR A N 1
ATOM 4102 C CA . TYR A 1 555 ? 14.710 28.452 -6.418 1.00 55.21 554 TYR A CA 1
ATOM 4103 C C . TYR A 1 555 ? 13.605 28.316 -5.361 1.00 55.68 554 TYR A C 1
ATOM 4104 O O . TYR A 1 555 ? 13.943 28.080 -4.189 1.00 54.50 554 TYR A O 1
ATOM 4113 N N . ARG A 1 556 ? 12.334 28.441 -5.757 1.00 59.46 555 ARG A N 1
ATOM 4114 C CA . ARG A 1 556 ? 11.169 28.323 -4.836 1.00 63.71 555 ARG A CA 1
ATOM 4115 C C . ARG A 1 556 ? 11.036 26.867 -4.371 1.00 61.10 555 ARG A C 1
ATOM 4116 O O . ARG A 1 556 ? 10.787 26.664 -3.166 1.00 63.36 555 ARG A O 1
ATOM 4124 N N . SER A 1 557 ? 11.206 25.898 -5.278 1.00 59.82 556 SER A N 1
ATOM 4125 C CA . SER A 1 557 ? 11.254 24.444 -4.958 1.00 63.18 556 SER A CA 1
ATOM 4126 C C . SER A 1 557 ? 12.422 24.169 -4.003 1.00 63.27 556 SER A C 1
ATOM 4127 O O . SER A 1 557 ? 12.223 23.430 -3.021 1.00 69.18 556 SER A O 1
ATOM 4130 N N . ALA A 1 558 ? 13.588 24.756 -4.287 1.00 62.42 557 ALA A N 1
ATOM 4131 C CA . ALA A 1 558 ? 14.841 24.587 -3.515 1.00 62.51 557 ALA A CA 1
ATOM 4132 C C . ALA A 1 558 ? 14.681 25.186 -2.110 1.00 63.45 557 ALA A C 1
ATOM 4133 O O . ALA A 1 558 ? 15.098 24.528 -1.139 1.00 62.41 557 ALA A O 1
ATOM 4135 N N . ALA A 1 559 ? 14.095 26.384 -2.011 1.00 64.39 558 ALA A N 1
ATOM 4136 C CA . ALA A 1 559 ? 13.884 27.131 -0.747 1.00 65.98 558 ALA A CA 1
ATOM 4137 C C . ALA A 1 559 ? 13.072 26.284 0.242 1.00 70.19 558 ALA A C 1
ATOM 4138 O O . ALA A 1 559 ? 13.395 26.320 1.447 1.00 73.81 558 ALA A O 1
ATOM 4140 N N . ALA A 1 560 ? 12.065 25.552 -0.249 1.00 72.32 559 ALA A N 1
ATOM 4141 C CA . ALA A 1 560 ? 11.165 24.687 0.553 1.00 75.94 559 ALA A CA 1
ATOM 4142 C C . ALA A 1 560 ? 11.967 23.538 1.175 1.00 79.09 559 ALA A C 1
ATOM 4143 O O . ALA A 1 560 ? 11.460 22.810 2.029 1.00 88.88 559 ALA A O 1
#

Organism: NCBI:txid334858